Protein AF-A0AAD3CHJ8-F1 (afdb_monomer)

Structure (mmCIF, N/CA/C/O backbone):
data_AF-A0AAD3CHJ8-F1
#
_entry.id   AF-A0AAD3CHJ8-F1
#
loop_
_atom_site.group_PDB
_atom_site.id
_atom_site.type_symbol
_atom_site.label_atom_id
_atom_site.label_alt_id
_atom_site.label_comp_id
_atom_site.label_asym_id
_atom_site.label_entity_id
_atom_site.label_seq_id
_atom_site.pdbx_PDB_ins_code
_atom_site.Cartn_x
_atom_site.Cartn_y
_atom_site.Cartn_z
_atom_site.occupancy
_atom_site.B_iso_or_equiv
_atom_site.auth_seq_id
_atom_site.auth_comp_id
_atom_site.auth_asym_id
_atom_site.auth_atom_id
_atom_site.pdbx_PDB_model_num
ATOM 1 N N . MET A 1 1 ? 75.911 -22.380 -7.525 1.00 35.81 1 MET A N 1
ATOM 2 C CA . MET A 1 1 ? 75.363 -22.252 -8.894 1.00 35.81 1 MET A CA 1
ATOM 3 C C . MET A 1 1 ? 74.321 -21.142 -8.832 1.00 35.81 1 MET A C 1
ATOM 5 O O . MET A 1 1 ? 73.282 -21.378 -8.243 1.00 35.81 1 MET A O 1
ATOM 9 N N . ALA A 1 2 ? 74.717 -19.870 -8.984 1.00 34.44 2 ALA A N 1
ATOM 10 C CA . ALA A 1 2 ? 74.918 -19.127 -10.251 1.00 34.44 2 ALA A CA 1
ATOM 11 C C . ALA A 1 2 ? 73.540 -18.860 -10.914 1.00 34.44 2 ALA A C 1
ATOM 13 O O . ALA A 1 2 ? 72.816 -19.825 -11.108 1.00 34.44 2 ALA A O 1
ATOM 14 N N . ILE A 1 3 ? 73.055 -17.647 -11.234 1.00 36.88 3 ILE A N 1
ATOM 15 C CA . ILE A 1 3 ? 73.625 -16.399 -11.812 1.00 36.88 3 ILE A CA 1
ATOM 16 C C . ILE A 1 3 ? 72.592 -15.258 -11.530 1.00 36.88 3 ILE A C 1
ATOM 18 O O . ILE A 1 3 ? 71.416 -15.458 -11.799 1.00 36.88 3 ILE A O 1
ATOM 22 N N . THR A 1 4 ? 72.869 -14.243 -10.694 1.00 43.28 4 THR A N 1
ATOM 23 C CA . THR A 1 4 ? 73.201 -12.802 -10.942 1.00 43.28 4 THR A CA 1
ATOM 24 C C . THR A 1 4 ? 72.293 -11.897 -11.814 1.00 43.28 4 THR A C 1
ATOM 26 O O . THR A 1 4 ? 72.193 -12.118 -13.012 1.00 43.28 4 THR A O 1
ATOM 29 N N . LYS A 1 5 ? 71.883 -10.767 -11.186 1.00 43.00 5 LYS A N 1
ATOM 30 C CA . LYS A 1 5 ? 71.921 -9.332 -11.604 1.00 43.00 5 LYS A CA 1
ATOM 31 C C . LYS A 1 5 ? 71.106 -8.821 -12.814 1.00 43.00 5 LYS A C 1
ATOM 33 O O . LYS A 1 5 ? 71.356 -9.240 -13.934 1.00 43.00 5 LYS A O 1
A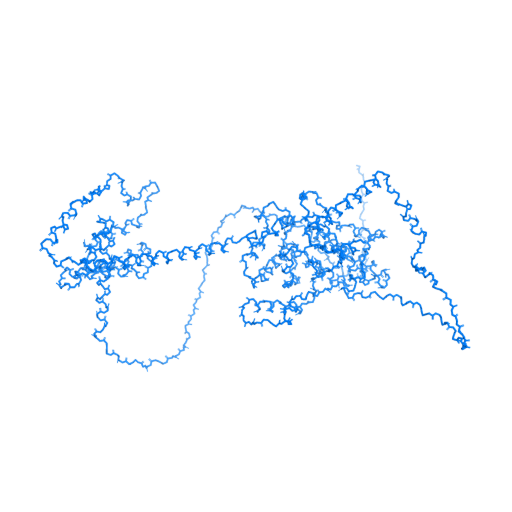TOM 38 N N . ASN A 1 6 ? 70.349 -7.725 -12.622 1.00 37.16 6 ASN A N 1
ATOM 39 C CA . ASN A 1 6 ? 70.852 -6.358 -12.884 1.00 37.16 6 ASN A CA 1
ATOM 40 C C . ASN A 1 6 ? 69.881 -5.238 -12.446 1.00 37.16 6 ASN A C 1
ATOM 42 O O . ASN A 1 6 ? 68.682 -5.311 -12.695 1.00 37.16 6 ASN A O 1
ATOM 46 N N . ASP A 1 7 ? 70.468 -4.192 -11.858 1.00 49.22 7 ASP A N 1
ATOM 47 C CA . ASP A 1 7 ? 69.931 -2.835 -11.708 1.00 49.22 7 ASP A CA 1
ATOM 48 C C . ASP A 1 7 ? 69.942 -2.088 -13.053 1.00 49.22 7 ASP A C 1
ATOM 50 O O . ASP A 1 7 ? 70.846 -2.296 -13.866 1.00 49.22 7 ASP A O 1
ATOM 54 N N . SER A 1 8 ? 69.027 -1.135 -13.254 1.00 38.91 8 SER A N 1
ATOM 55 C CA . SER A 1 8 ? 69.386 0.251 -13.621 1.00 38.91 8 SER A CA 1
ATOM 56 C C . SER A 1 8 ? 68.163 1.168 -13.732 1.00 38.91 8 SER A C 1
ATOM 58 O O . SER A 1 8 ? 67.195 0.916 -14.439 1.00 38.91 8 SER A O 1
ATOM 60 N N . THR A 1 9 ? 68.279 2.272 -13.007 1.00 39.62 9 THR A N 1
ATOM 61 C CA . THR A 1 9 ? 67.554 3.540 -13.093 1.00 39.62 9 THR A CA 1
ATOM 62 C C . THR A 1 9 ? 67.754 4.268 -14.426 1.00 39.62 9 THR A C 1
ATOM 64 O O . THR A 1 9 ? 68.894 4.413 -14.865 1.00 39.62 9 THR A O 1
ATOM 67 N N . SER A 1 10 ? 66.700 4.913 -14.931 1.00 38.94 10 SER A N 1
ATOM 68 C CA . SER A 1 10 ? 66.801 6.193 -15.648 1.00 38.94 10 SER A CA 1
ATOM 69 C C . SER A 1 10 ? 65.566 7.060 -15.378 1.00 38.94 10 SER A C 1
ATOM 71 O O . SER A 1 10 ? 64.432 6.609 -15.525 1.00 38.94 10 SER A O 1
ATOM 73 N N . LYS A 1 11 ? 65.833 8.290 -14.928 1.00 42.28 11 LYS A N 1
ATOM 74 C CA . LYS A 1 11 ? 64.913 9.429 -14.805 1.00 42.28 11 LYS A CA 1
ATOM 75 C C . LYS A 1 11 ? 64.669 10.079 -16.174 1.00 42.28 11 LYS A C 1
ATOM 77 O O . LYS A 1 11 ? 65.513 9.922 -17.047 1.00 42.28 11 LYS A O 1
ATOM 82 N N . GLU A 1 12 ? 63.598 10.880 -16.215 1.00 39.38 12 GLU A N 1
ATOM 83 C CA . GLU A 1 12 ? 63.137 11.907 -17.182 1.00 39.38 12 GLU A CA 1
ATOM 84 C C . GLU A 1 12 ? 61.711 11.522 -17.614 1.00 39.38 12 GLU A C 1
ATOM 86 O O . GLU A 1 12 ? 61.508 10.461 -18.183 1.00 39.38 12 GLU A O 1
ATOM 91 N N . GLY A 1 13 ? 60.633 12.215 -17.249 1.00 38.44 13 GLY A N 1
ATOM 92 C CA . GLY A 1 13 ? 60.450 13.644 -17.028 1.00 38.44 13 GLY A CA 1
ATOM 93 C C . GLY A 1 13 ? 59.521 14.144 -18.130 1.00 38.44 13 GLY A C 1
ATOM 94 O O . GLY A 1 13 ? 59.996 14.311 -19.244 1.00 38.44 13 GLY A O 1
ATOM 95 N N . LEU A 1 14 ? 58.229 14.313 -17.835 1.00 38.59 14 LEU A N 1
ATOM 96 C CA . LEU A 1 14 ? 57.343 15.326 -18.421 1.00 38.59 14 LEU A CA 1
ATOM 97 C C . LEU A 1 14 ? 55.925 15.168 -17.871 1.00 38.59 14 LEU A C 1
ATOM 99 O O . LEU A 1 14 ? 55.394 14.065 -17.751 1.00 38.59 14 LEU A O 1
ATOM 103 N N . ASP A 1 15 ? 55.400 16.321 -17.497 1.00 52.66 15 ASP A N 1
ATOM 104 C CA . ASP A 1 15 ? 54.113 16.585 -16.890 1.00 52.66 15 ASP A CA 1
ATOM 105 C C . ASP A 1 15 ? 52.979 16.321 -17.888 1.00 52.66 15 ASP A C 1
ATOM 107 O O . ASP A 1 15 ? 53.127 16.626 -19.066 1.00 52.66 15 ASP A O 1
ATOM 111 N N . ASP A 1 16 ? 51.866 15.758 -17.414 1.00 42.28 16 ASP A N 1
ATOM 112 C CA . ASP A 1 16 ? 50.525 16.219 -17.786 1.00 42.28 16 ASP A CA 1
ATOM 113 C C . ASP A 1 16 ? 49.495 15.635 -16.807 1.00 42.28 16 ASP A C 1
ATOM 115 O O . ASP A 1 16 ? 49.280 14.429 -16.668 1.00 42.28 16 ASP A O 1
ATOM 119 N N . GLU A 1 17 ? 48.916 16.571 -16.073 1.00 43.94 17 GLU A N 1
ATOM 120 C CA . GLU A 1 17 ? 47.920 16.464 -15.025 1.00 43.94 17 GLU A CA 1
ATOM 121 C C . GLU A 1 17 ? 46.565 16.072 -15.637 1.00 43.94 17 GLU A C 1
ATOM 123 O O . GLU A 1 17 ? 45.913 16.875 -16.302 1.00 43.94 17 GLU A O 1
ATOM 128 N N . TYR A 1 18 ? 46.128 14.828 -15.418 1.00 42.28 18 TYR A N 1
ATOM 129 C CA . TYR A 1 18 ? 44.729 14.437 -15.592 1.00 42.28 18 TYR A CA 1
ATOM 130 C C . TYR A 1 18 ? 44.170 13.937 -14.264 1.00 42.28 18 TYR A C 1
ATOM 132 O O . TYR A 1 18 ? 44.555 12.895 -13.738 1.00 42.28 18 TYR A O 1
ATOM 140 N N . ASP A 1 19 ? 43.247 14.740 -13.754 1.00 37.38 19 ASP A N 1
ATOM 141 C CA . ASP A 1 19 ? 42.469 14.580 -12.536 1.00 37.38 19 ASP A CA 1
ATOM 142 C C . ASP A 1 19 ? 41.584 13.318 -12.633 1.00 37.38 19 ASP A C 1
ATOM 144 O O . ASP A 1 19 ? 40.483 13.323 -13.193 1.00 37.38 19 ASP A O 1
ATOM 148 N N . THR A 1 20 ? 42.092 12.181 -12.153 1.00 34.88 20 THR A N 1
ATOM 149 C CA . THR A 1 20 ? 41.303 10.958 -11.953 1.00 34.88 20 THR A CA 1
ATOM 150 C C . THR A 1 20 ? 40.496 11.083 -10.668 1.00 34.88 20 THR A C 1
ATOM 152 O O . THR A 1 20 ? 41.028 10.927 -9.572 1.00 34.88 20 THR A O 1
ATOM 155 N N . CYS A 1 21 ? 39.191 11.325 -10.797 1.00 35.38 21 CYS A N 1
ATOM 156 C CA . CYS A 1 21 ? 38.255 11.185 -9.688 1.00 35.38 21 CYS A CA 1
ATOM 157 C C . CYS A 1 21 ? 38.178 9.713 -9.248 1.00 35.38 21 CYS A C 1
ATOM 159 O O . CYS A 1 21 ? 37.639 8.866 -9.966 1.00 35.38 21 CYS A O 1
ATOM 161 N N . ASP A 1 22 ? 38.684 9.431 -8.049 1.00 29.56 22 ASP A N 1
ATOM 162 C CA . ASP A 1 22 ? 38.492 8.171 -7.336 1.00 29.56 22 ASP A CA 1
ATOM 163 C C . ASP A 1 22 ? 36.995 7.896 -7.121 1.00 29.56 22 ASP A C 1
ATOM 165 O O . ASP A 1 22 ? 36.333 8.500 -6.273 1.00 29.56 22 ASP A O 1
ATOM 169 N N . TYR A 1 23 ? 36.444 6.938 -7.868 1.00 36.72 23 TYR A N 1
ATOM 170 C CA . TYR A 1 23 ? 35.180 6.305 -7.503 1.00 36.72 23 TYR A CA 1
ATOM 171 C C . TYR A 1 23 ? 35.451 5.288 -6.394 1.00 36.72 23 TYR A C 1
ATOM 173 O O . TYR A 1 23 ? 35.919 4.173 -6.632 1.00 36.72 23 TYR A O 1
ATOM 181 N N . VAL A 1 24 ? 35.136 5.685 -5.160 1.00 34.97 24 VAL A N 1
ATOM 182 C CA . VAL A 1 24 ? 35.138 4.802 -3.993 1.00 34.97 24 VAL A CA 1
ATOM 183 C C . VAL A 1 24 ? 34.139 3.666 -4.224 1.00 34.97 24 VAL A C 1
ATOM 185 O O . VAL A 1 24 ? 32.925 3.860 -4.295 1.00 34.97 24 VAL A O 1
ATOM 188 N N . ASN A 1 25 ? 34.676 2.456 -4.332 1.00 36.06 25 ASN A N 1
ATOM 189 C CA . ASN A 1 25 ? 33.943 1.207 -4.453 1.00 36.06 25 ASN A CA 1
ATOM 190 C C . ASN A 1 25 ? 33.340 0.826 -3.085 1.00 36.06 25 ASN A C 1
ATOM 192 O O . ASN A 1 25 ? 33.965 0.125 -2.291 1.00 36.06 25 ASN A O 1
ATOM 196 N N . ILE A 1 26 ? 32.134 1.315 -2.778 1.00 36.22 26 ILE A N 1
ATOM 197 C CA . ILE A 1 26 ? 31.381 0.927 -1.571 1.00 36.22 26 ILE A CA 1
ATOM 198 C C . ILE A 1 26 ? 30.594 -0.351 -1.880 1.00 36.22 26 ILE A C 1
ATOM 200 O O . ILE A 1 26 ? 29.385 -0.334 -2.101 1.00 36.22 26 ILE A O 1
ATOM 204 N N . ALA A 1 27 ? 31.295 -1.480 -1.920 1.00 37.06 27 ALA A N 1
ATOM 205 C CA . ALA A 1 27 ? 30.682 -2.794 -2.078 1.00 37.06 27 ALA A CA 1
ATOM 206 C C . ALA A 1 27 ? 31.316 -3.826 -1.138 1.00 37.06 27 ALA A C 1
ATOM 208 O O . ALA A 1 27 ? 31.774 -4.865 -1.591 1.00 37.06 27 ALA A O 1
ATOM 209 N N . SER A 1 28 ? 31.329 -3.552 0.172 1.00 43.72 28 SER A N 1
ATOM 210 C CA . SER A 1 28 ? 31.447 -4.585 1.219 1.00 43.72 28 SER A CA 1
ATOM 211 C C . SER A 1 28 ? 31.418 -3.971 2.623 1.00 43.72 28 SER A C 1
ATOM 213 O O . SER A 1 28 ? 32.455 -3.523 3.099 1.00 43.72 28 SER A O 1
ATOM 215 N N . ALA A 1 29 ? 30.255 -3.961 3.285 1.00 33.31 29 ALA A N 1
ATOM 216 C CA . ALA A 1 29 ? 30.108 -4.089 4.747 1.00 33.31 29 ALA A CA 1
ATOM 217 C C . ALA A 1 29 ? 28.638 -3.873 5.152 1.00 33.31 29 ALA A C 1
ATOM 219 O O . ALA A 1 29 ? 28.213 -2.752 5.412 1.00 33.31 29 ALA A O 1
ATOM 220 N N . ILE A 1 30 ? 27.857 -4.951 5.233 1.00 37.19 30 ILE A N 1
ATOM 221 C CA . ILE A 1 30 ? 26.618 -4.962 6.024 1.00 37.19 30 ILE A CA 1
ATOM 222 C C . ILE A 1 30 ? 26.892 -5.879 7.220 1.00 37.19 30 ILE A C 1
ATOM 224 O O . ILE A 1 30 ? 27.026 -7.087 7.014 1.00 37.19 30 ILE A O 1
ATOM 228 N N . PRO A 1 31 ? 27.023 -5.361 8.454 1.00 37.31 31 PRO A N 1
ATOM 229 C CA . PRO A 1 31 ? 27.077 -6.208 9.632 1.00 37.31 31 PRO A CA 1
ATOM 230 C C . PRO A 1 31 ? 25.659 -6.658 10.010 1.00 37.31 31 PRO A C 1
ATOM 232 O O . PRO A 1 31 ? 24.729 -5.857 10.097 1.00 37.31 31 PRO A O 1
ATOM 235 N N . VAL A 1 32 ? 25.502 -7.962 10.230 1.00 41.03 32 VAL A N 1
ATOM 236 C CA . VAL A 1 32 ? 24.283 -8.580 10.771 1.00 41.03 32 VAL A CA 1
ATOM 237 C C . VAL A 1 32 ? 24.183 -8.244 12.270 1.00 41.03 32 VAL A C 1
ATOM 239 O O . VAL A 1 32 ? 25.174 -8.443 12.976 1.00 41.03 32 VAL A O 1
ATOM 242 N N . PRO A 1 33 ? 23.038 -7.769 12.803 1.00 39.28 33 PRO A N 1
ATOM 243 C CA . PRO A 1 33 ? 22.902 -7.518 14.236 1.00 39.28 33 PRO A CA 1
ATOM 244 C C . PRO A 1 33 ? 22.807 -8.831 15.024 1.00 39.28 33 PRO A C 1
ATOM 246 O O . PRO A 1 33 ? 21.965 -9.683 14.741 1.00 39.28 33 PRO A O 1
ATOM 249 N N . ASN A 1 34 ? 23.664 -8.969 16.034 1.00 42.19 34 ASN A N 1
ATOM 250 C CA . ASN A 1 34 ? 23.642 -10.044 17.024 1.00 42.19 34 ASN A CA 1
ATOM 251 C C . ASN A 1 34 ? 22.559 -9.743 18.089 1.00 42.19 34 ASN A C 1
ATOM 253 O O . ASN A 1 34 ? 22.615 -8.668 18.687 1.00 42.19 34 ASN A O 1
ATOM 257 N N . PRO A 1 35 ? 21.580 -10.631 18.350 1.00 37.84 35 PRO A N 1
ATOM 258 C CA . PRO A 1 35 ? 20.425 -10.312 19.196 1.00 37.84 35 PRO A CA 1
ATOM 259 C C . PRO A 1 35 ? 20.654 -10.414 20.717 1.00 37.84 35 PRO A C 1
ATOM 261 O O . PRO A 1 35 ? 19.689 -10.306 21.465 1.00 37.84 35 PRO A O 1
ATOM 264 N N . ASN A 1 36 ? 21.885 -10.583 21.208 1.00 38.72 36 ASN A N 1
ATOM 265 C CA . ASN A 1 36 ? 22.142 -10.785 22.639 1.00 38.72 36 ASN A CA 1
ATOM 266 C C . ASN A 1 36 ? 23.175 -9.803 23.207 1.00 38.72 36 ASN A C 1
ATOM 268 O O . ASN A 1 36 ? 24.342 -10.157 23.332 1.00 38.72 36 ASN A O 1
ATOM 272 N N . THR A 1 37 ? 22.734 -8.617 23.631 1.00 36.31 37 THR A N 1
ATOM 273 C CA . THR A 1 37 ? 23.415 -7.841 24.686 1.00 36.31 37 THR A CA 1
ATOM 274 C C . THR A 1 37 ? 22.416 -6.934 25.395 1.00 36.31 37 THR A C 1
ATOM 276 O O . THR A 1 37 ? 21.982 -5.915 24.859 1.00 36.31 37 THR A O 1
ATOM 279 N N . SER A 1 38 ? 22.055 -7.338 26.606 1.00 40.53 38 SER A N 1
ATOM 280 C CA . SER A 1 38 ? 21.361 -6.554 27.620 1.00 40.53 38 SER A CA 1
ATOM 281 C C . SER A 1 38 ? 22.367 -5.930 28.596 1.00 40.53 38 SER A C 1
ATOM 283 O O . SER A 1 38 ? 23.408 -6.522 28.862 1.00 40.53 38 SER A O 1
ATOM 285 N N . GLU A 1 39 ? 21.961 -4.786 29.160 1.00 37.69 39 GLU A N 1
ATOM 286 C CA . GLU A 1 39 ? 22.540 -4.039 30.293 1.00 37.69 39 GLU A CA 1
ATOM 287 C C . GLU A 1 39 ? 23.743 -3.118 30.010 1.00 37.69 39 GLU A C 1
ATOM 289 O O . GLU A 1 39 ? 24.798 -3.546 29.561 1.00 37.69 39 GLU A O 1
ATOM 294 N N . VAL A 1 40 ? 23.600 -1.826 30.347 1.00 33.81 40 VAL A N 1
ATOM 295 C CA . VAL A 1 40 ? 24.213 -1.221 31.548 1.00 33.81 40 VAL A CA 1
ATOM 296 C C . VAL A 1 40 ? 23.746 0.236 31.726 1.00 33.81 40 VAL A C 1
ATOM 298 O O . VAL A 1 40 ? 23.513 0.982 30.779 1.00 33.81 40 VAL A O 1
ATOM 301 N N . SER A 1 41 ? 23.584 0.570 33.005 1.00 39.03 41 SER A N 1
ATOM 302 C CA . SER A 1 41 ? 23.194 1.825 33.650 1.00 39.03 41 SER A CA 1
ATOM 303 C C . SER A 1 41 ? 24.133 3.015 33.380 1.00 39.03 41 SER A C 1
ATOM 305 O O . SER A 1 41 ? 25.332 2.830 33.190 1.00 39.03 41 SER A O 1
ATOM 307 N N . GLY A 1 42 ? 23.613 4.245 33.472 1.00 32.34 42 GLY A N 1
ATOM 308 C CA . GLY A 1 42 ? 24.421 5.469 33.434 1.00 32.34 42 GLY A CA 1
ATOM 309 C C . GLY A 1 42 ? 23.629 6.731 33.787 1.00 32.34 42 GLY A C 1
ATOM 310 O O . GLY A 1 42 ? 22.862 7.239 32.978 1.00 32.34 42 GLY A O 1
ATOM 311 N N . THR A 1 43 ? 23.823 7.215 35.011 1.00 38.84 43 THR A N 1
ATOM 312 C CA . THR A 1 43 ? 23.308 8.462 35.597 1.00 38.84 43 THR A CA 1
ATOM 313 C C . THR A 1 43 ? 24.176 9.680 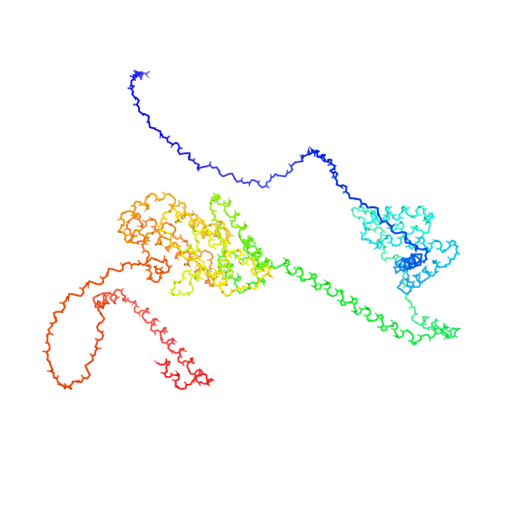35.267 1.00 38.84 43 THR A C 1
ATOM 315 O O . THR A 1 43 ? 25.353 9.672 35.620 1.00 38.84 43 THR A O 1
ATOM 318 N N . THR A 1 44 ? 23.562 10.750 34.755 1.00 34.88 44 THR A N 1
ATOM 319 C CA . THR A 1 44 ? 23.990 12.170 34.842 1.00 34.88 44 THR A CA 1
ATOM 320 C C . THR A 1 44 ? 22.771 12.988 34.374 1.00 34.88 44 THR A C 1
ATOM 322 O O . THR A 1 44 ? 22.206 12.661 33.341 1.00 34.88 44 THR A O 1
ATOM 325 N N . GLY A 1 45 ? 22.172 13.950 35.077 1.00 34.47 45 GLY A N 1
ATOM 326 C CA . GLY A 1 45 ? 22.702 14.937 36.003 1.00 34.47 45 GLY A CA 1
ATOM 327 C C . GLY A 1 45 ? 22.884 16.242 35.233 1.00 34.47 45 GLY A C 1
ATOM 328 O O . GLY A 1 45 ? 23.982 16.441 34.750 1.00 34.47 45 GLY A O 1
ATOM 329 N N . ASP A 1 46 ? 21.840 17.076 35.107 1.00 33.59 46 ASP A N 1
ATOM 330 C CA . ASP A 1 46 ? 21.984 18.489 34.729 1.00 33.59 46 ASP A CA 1
ATOM 331 C C . ASP A 1 46 ? 20.816 19.363 35.214 1.00 33.59 46 ASP A C 1
ATOM 333 O O . ASP A 1 46 ? 19.634 19.043 35.073 1.00 33.59 46 ASP A O 1
ATOM 337 N N . ASN A 1 47 ? 21.219 20.478 35.822 1.00 34.28 47 ASN A N 1
ATOM 338 C CA . ASN A 1 47 ? 20.423 21.564 36.375 1.00 34.28 47 ASN A CA 1
ATOM 339 C C . ASN A 1 47 ? 19.868 22.470 35.269 1.00 34.28 47 ASN A C 1
ATOM 341 O O . ASN A 1 47 ? 20.634 22.918 34.421 1.00 34.28 47 ASN A O 1
ATOM 345 N N . TYR A 1 48 ? 18.611 22.903 35.392 1.00 34.19 48 TYR A N 1
ATOM 346 C CA . TYR A 1 48 ? 18.175 24.181 34.824 1.00 34.19 48 TYR A CA 1
ATOM 347 C C . TYR A 1 48 ? 17.360 24.979 35.843 1.00 34.19 48 TYR A C 1
ATOM 349 O O . TYR A 1 48 ? 16.283 24.581 36.279 1.00 34.19 48 TYR A O 1
ATOM 357 N N . SER A 1 49 ? 17.942 26.116 36.217 1.00 32.56 49 SER A N 1
ATOM 358 C CA . SER A 1 49 ? 17.347 27.226 36.954 1.00 32.56 49 SER A CA 1
ATOM 359 C C . SER A 1 49 ? 16.660 28.161 35.958 1.00 32.56 49 SER A C 1
ATOM 361 O O . SER A 1 49 ? 17.269 28.521 34.950 1.00 32.56 49 SER A O 1
ATOM 363 N N . PHE A 1 50 ? 15.427 28.575 36.248 1.00 33.09 50 PHE A N 1
ATOM 364 C CA . PHE A 1 50 ? 14.779 29.710 35.592 1.00 33.09 50 PHE A CA 1
ATOM 365 C C . PHE A 1 50 ? 14.097 30.588 36.644 1.00 33.09 50 PHE A C 1
ATOM 367 O O . PHE A 1 50 ? 13.272 30.132 37.435 1.00 33.09 50 PHE A O 1
ATOM 374 N N . THR A 1 51 ? 14.484 31.860 36.647 1.00 34.56 51 THR A N 1
ATOM 375 C CA . THR A 1 51 ? 13.889 32.969 37.399 1.00 34.56 51 THR A CA 1
ATOM 376 C C . THR A 1 51 ? 12.500 33.327 36.858 1.00 34.56 51 THR A C 1
ATOM 378 O O . THR A 1 51 ? 12.311 33.263 35.641 1.00 34.56 51 THR A O 1
ATOM 381 N N . PRO A 1 52 ? 11.547 33.776 37.695 1.00 36.19 52 PRO A N 1
ATOM 382 C CA . PRO A 1 52 ? 10.249 34.233 37.219 1.00 36.19 52 PRO A CA 1
ATOM 383 C C . PRO A 1 52 ? 10.297 35.713 36.817 1.00 36.19 52 PRO A C 1
ATOM 385 O O . PRO A 1 52 ? 10.784 36.561 37.563 1.00 36.19 52 PRO A O 1
ATOM 388 N N . SER A 1 53 ? 9.780 36.010 35.625 1.00 31.91 53 SER A N 1
ATOM 389 C CA . SER A 1 53 ? 9.533 37.361 35.125 1.00 31.91 53 SER A CA 1
ATOM 390 C C . SER A 1 53 ? 8.251 37.940 35.720 1.00 31.91 53 SER A C 1
ATOM 392 O O . SER A 1 53 ? 7.207 37.287 35.718 1.00 31.91 53 SER A O 1
ATOM 394 N N . GLU A 1 54 ? 8.347 39.185 36.175 1.00 35.09 54 GLU A N 1
ATOM 395 C CA . GLU A 1 54 ? 7.245 40.049 36.583 1.00 35.09 54 GLU A CA 1
ATOM 396 C C . GLU A 1 54 ? 6.201 40.215 35.471 1.00 35.09 54 GLU A C 1
ATOM 398 O O . GLU A 1 54 ? 6.516 40.645 34.363 1.00 35.09 54 GLU A O 1
ATOM 403 N N . THR A 1 55 ? 4.934 39.994 35.810 1.00 35.44 55 THR A N 1
ATOM 404 C CA . THR A 1 55 ? 3.813 40.719 35.206 1.00 35.44 55 THR A CA 1
ATOM 405 C C . THR A 1 55 ? 2.831 41.046 36.316 1.00 35.44 55 THR A C 1
ATOM 407 O O . THR A 1 55 ? 2.160 40.161 36.847 1.00 35.44 55 THR A O 1
ATOM 410 N N . GLY A 1 56 ? 2.799 42.322 36.697 1.00 36.47 56 GLY A N 1
ATOM 411 C CA . GLY A 1 56 ? 1.826 42.859 37.630 1.00 36.47 56 GLY A CA 1
ATOM 412 C C . GLY A 1 56 ? 0.422 42.810 37.039 1.00 36.47 56 GLY A C 1
ATOM 413 O O . GLY A 1 56 ? 0.201 43.239 35.907 1.00 36.47 56 GLY A O 1
ATOM 414 N N . VAL A 1 57 ? -0.521 42.311 37.832 1.00 34.84 57 VAL A N 1
ATOM 415 C CA . VAL A 1 57 ? -1.946 42.580 37.663 1.00 34.84 57 VAL A CA 1
ATOM 416 C C . VAL A 1 57 ? -2.509 42.880 39.045 1.00 34.84 57 VAL A C 1
ATOM 418 O O . VAL A 1 57 ? -2.440 42.066 39.964 1.00 34.84 57 VAL A O 1
ATOM 421 N N . ASP A 1 58 ? -2.995 44.107 39.159 1.00 35.47 58 ASP A N 1
ATOM 422 C CA . ASP A 1 58 ? -3.647 44.722 40.303 1.00 35.47 58 ASP A CA 1
ATOM 423 C C . ASP A 1 58 ? -5.000 44.036 40.569 1.00 35.47 58 ASP A C 1
ATOM 425 O O . ASP A 1 58 ? -5.844 43.956 39.676 1.00 35.47 58 ASP A O 1
ATOM 429 N N . TYR A 1 59 ? -5.201 43.523 41.785 1.00 31.19 59 TYR A N 1
ATOM 430 C CA . TYR A 1 59 ? -6.477 42.973 42.258 1.00 31.19 59 TYR A CA 1
ATOM 431 C C . TYR A 1 59 ? -6.794 43.523 43.652 1.00 31.19 59 TYR A C 1
ATOM 433 O O . TYR A 1 59 ? -6.748 42.820 44.658 1.00 31.19 59 TYR A O 1
ATOM 441 N N . ASN A 1 60 ? -7.158 44.802 43.705 1.00 33.78 60 ASN A N 1
ATOM 442 C CA . ASN A 1 60 ? -7.932 45.365 44.806 1.00 33.78 60 ASN A CA 1
ATOM 443 C C . ASN A 1 60 ? -9.405 45.456 44.398 1.00 33.78 60 ASN A C 1
ATOM 445 O O . ASN A 1 60 ? -9.830 46.467 43.849 1.00 33.78 60 ASN A O 1
ATOM 449 N N . GLN A 1 61 ? -10.182 44.407 44.683 1.00 35.19 61 GLN A N 1
ATOM 450 C CA . GLN A 1 61 ? -11.621 44.500 44.972 1.00 35.19 61 GLN A CA 1
ATOM 451 C C . GLN A 1 61 ? -12.151 43.135 45.436 1.00 35.19 61 GLN A C 1
ATOM 453 O O . GLN A 1 61 ? -12.534 42.290 44.634 1.00 35.19 61 GLN A O 1
ATOM 458 N N . TYR A 1 62 ? -12.195 42.931 46.753 1.00 32.34 62 TYR A N 1
ATOM 459 C CA . TYR A 1 62 ? -13.082 41.944 47.368 1.00 32.34 62 TYR A CA 1
ATOM 460 C C . TYR A 1 62 ? -14.285 42.690 47.955 1.00 32.34 62 TYR A C 1
ATOM 462 O O . TYR A 1 62 ? -14.087 43.574 48.792 1.00 32.34 62 TYR A O 1
ATOM 470 N N . PRO A 1 63 ? -15.528 42.361 47.570 1.00 36.84 63 PRO A N 1
ATOM 471 C CA . P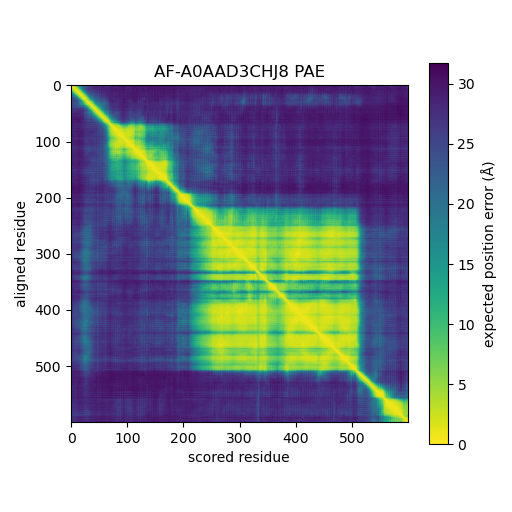RO A 1 63 ? -16.687 42.725 48.364 1.00 36.84 63 PRO A CA 1
ATOM 472 C C . PRO A 1 63 ? -16.699 41.841 49.616 1.00 36.84 63 PRO A C 1
ATOM 474 O O . PRO A 1 63 ? -16.629 40.616 49.514 1.00 36.84 63 PRO A O 1
ATOM 477 N N . GLN A 1 64 ? -16.800 42.453 50.797 1.00 39.72 64 GLN A N 1
ATOM 478 C CA . GLN A 1 64 ? -17.197 41.745 52.014 1.00 39.72 64 GLN A CA 1
ATOM 479 C C . GLN A 1 64 ? -18.585 41.138 51.783 1.00 39.72 64 GLN A C 1
ATOM 481 O O . GLN A 1 64 ? -19.576 41.864 51.720 1.00 39.72 64 GLN A O 1
ATOM 486 N N . HIS A 1 65 ? -18.642 39.815 51.635 1.00 32.03 65 HIS A N 1
ATOM 487 C CA . HIS A 1 65 ? -19.890 39.069 51.634 1.00 32.03 65 HIS A CA 1
ATOM 488 C C . HIS A 1 65 ? -20.127 38.543 53.051 1.00 32.03 65 HIS A C 1
ATOM 490 O O . HIS A 1 65 ? -19.362 37.737 53.575 1.00 32.03 65 HIS A O 1
ATOM 496 N N . ASP A 1 66 ? -21.170 39.065 53.683 1.00 43.50 66 ASP A N 1
ATOM 497 C CA . ASP A 1 66 ? -21.675 38.632 54.979 1.00 43.50 66 ASP A CA 1
ATOM 498 C C . ASP A 1 66 ? -22.409 37.292 54.784 1.00 43.50 66 ASP A C 1
ATOM 500 O O . ASP A 1 66 ? -23.536 37.247 54.292 1.00 43.50 66 ASP A O 1
ATOM 504 N N . SER A 1 67 ? -21.734 36.174 55.066 1.00 46.00 67 SER A N 1
ATOM 505 C CA . SER A 1 67 ? -22.297 34.819 54.974 1.00 46.00 67 SER A CA 1
ATOM 506 C C . SER A 1 67 ? -21.937 34.008 56.217 1.00 46.00 67 SER A C 1
ATOM 508 O O . SER A 1 67 ? -21.008 33.209 56.220 1.00 46.00 67 SER A O 1
ATOM 510 N N . THR A 1 68 ? -22.675 34.212 57.309 1.00 50.25 68 THR A N 1
ATOM 511 C CA . THR A 1 68 ? -22.437 33.484 58.572 1.00 50.25 68 THR A CA 1
ATOM 512 C C . THR A 1 68 ? -23.576 32.561 59.008 1.00 50.25 68 THR A C 1
ATOM 514 O O . THR A 1 68 ? -23.583 32.110 60.151 1.00 50.25 68 THR A O 1
ATOM 517 N N . LYS A 1 69 ? -24.525 32.193 58.131 1.00 46.03 69 LYS A N 1
ATOM 518 C CA . LYS A 1 69 ? -25.573 31.213 58.505 1.00 46.03 69 LYS A CA 1
ATOM 519 C C . LYS A 1 69 ? -25.904 30.109 57.500 1.00 46.03 69 LYS A C 1
ATOM 521 O O . LYS A 1 69 ? -26.402 29.078 57.937 1.00 46.03 69 LYS A O 1
ATOM 526 N N . GLU A 1 70 ? -25.615 30.255 56.208 1.00 48.12 70 GLU A N 1
ATOM 527 C CA . GLU A 1 70 ? -25.940 29.195 55.234 1.00 48.12 70 GLU A CA 1
ATOM 528 C C . GLU A 1 70 ? -24.852 28.113 55.130 1.00 48.12 70 GLU A C 1
ATOM 530 O O . GLU A 1 70 ? -25.182 26.927 55.071 1.00 48.12 70 GLU A O 1
ATOM 535 N N . ASP A 1 71 ? -23.567 28.470 55.234 1.00 50.59 71 ASP A N 1
ATOM 536 C CA . ASP A 1 71 ? -22.469 27.500 55.087 1.00 50.59 71 ASP A CA 1
ATOM 537 C C . ASP A 1 71 ? -22.359 26.500 56.251 1.00 50.59 71 ASP A C 1
ATOM 539 O O . ASP A 1 71 ? -21.966 25.350 56.044 1.00 50.59 71 ASP A O 1
ATOM 543 N N . SER A 1 72 ? -22.784 26.876 57.463 1.00 54.47 72 SER A N 1
ATOM 544 C CA . SER A 1 72 ? -22.757 25.967 58.619 1.00 54.47 72 SER A CA 1
ATOM 545 C C . SER A 1 72 ? -23.747 24.808 58.472 1.00 54.47 72 SER A C 1
ATOM 547 O O . SER A 1 72 ? -23.427 23.675 58.828 1.00 54.47 72 SER A O 1
ATOM 549 N N . THR A 1 73 ? -24.922 25.054 57.884 1.00 57.06 73 THR A N 1
ATOM 550 C CA . THR A 1 73 ? -25.936 24.008 57.665 1.00 57.06 73 THR A CA 1
ATOM 551 C C . THR A 1 73 ? -25.515 23.015 56.584 1.00 57.06 73 THR A C 1
ATOM 553 O O . THR A 1 73 ? -25.778 21.817 56.694 1.00 57.06 73 THR A O 1
ATOM 556 N N . LYS A 1 74 ? -24.794 23.487 55.560 1.00 62.00 74 LYS A N 1
ATOM 557 C CA . LYS A 1 74 ? -24.285 22.643 54.475 1.00 62.00 74 LYS A CA 1
ATOM 558 C C . LYS A 1 74 ? -23.172 21.711 54.960 1.00 62.00 74 LYS A C 1
ATOM 560 O O . LYS A 1 74 ? -23.178 20.538 54.596 1.00 62.00 74 LYS A O 1
ATOM 565 N N . TYR A 1 75 ? -22.295 22.213 55.830 1.00 65.38 75 TYR A N 1
ATOM 566 C CA . TYR A 1 75 ? -21.227 21.435 56.463 1.00 65.38 75 TYR A CA 1
ATOM 567 C C . TYR A 1 75 ? -21.766 20.405 57.477 1.00 65.38 75 TYR A C 1
ATOM 569 O O . TYR A 1 75 ? -21.333 19.256 57.516 1.00 65.38 75 TYR A O 1
ATOM 577 N N . GLN A 1 76 ? -22.788 20.764 58.261 1.00 62.72 76 GLN A N 1
ATOM 578 C CA . GLN A 1 76 ? -23.432 19.815 59.181 1.00 62.72 76 GLN A CA 1
ATOM 579 C C . GLN A 1 76 ? -24.136 18.666 58.444 1.00 62.72 76 GLN A C 1
ATOM 581 O O . GLN A 1 76 ? -24.070 17.515 58.883 1.00 62.72 76 GLN A O 1
ATOM 586 N N . ASN A 1 77 ? -24.755 18.957 57.298 1.00 71.25 77 ASN A N 1
ATOM 587 C CA . ASN A 1 77 ? -25.422 17.943 56.485 1.00 71.25 77 ASN A CA 1
ATOM 588 C C . ASN A 1 77 ? -24.428 16.997 55.788 1.00 71.25 77 ASN A C 1
ATOM 590 O O . ASN A 1 77 ? -24.714 15.805 55.675 1.00 71.25 77 ASN A O 1
ATOM 594 N N . SER A 1 78 ? -23.251 17.470 55.357 1.00 68.69 78 SER A N 1
ATOM 595 C CA . SER A 1 78 ? -22.224 16.588 54.778 1.00 68.69 78 SER A CA 1
ATOM 596 C C . SER A 1 78 ? -21.652 15.612 55.804 1.00 68.69 78 SER A C 1
ATOM 598 O O . SER A 1 78 ? -21.462 14.439 55.483 1.00 68.69 78 SER A O 1
ATOM 600 N N . ASN A 1 79 ? -21.464 16.051 57.050 1.00 64.75 79 ASN A N 1
ATOM 601 C CA . ASN A 1 79 ? -20.900 15.213 58.112 1.00 64.75 79 ASN A CA 1
ATOM 602 C C . ASN A 1 79 ? -21.899 14.148 58.589 1.00 64.75 79 ASN A C 1
ATOM 604 O O . ASN A 1 79 ? -21.513 13.006 58.842 1.00 64.75 79 ASN A O 1
ATOM 608 N N . GLN A 1 80 ? -23.194 14.485 58.617 1.00 71.12 80 GLN A N 1
ATOM 609 C CA . GLN A 1 80 ? -24.290 13.534 58.846 1.00 71.12 80 GLN A CA 1
ATOM 610 C C . GLN A 1 80 ? -24.308 12.412 57.802 1.00 71.12 80 GLN A C 1
ATOM 612 O O . GLN A 1 80 ? -24.420 11.233 58.144 1.00 71.12 80 GLN A O 1
ATOM 617 N N . ILE A 1 81 ? -24.173 12.779 56.525 1.00 71.56 81 ILE A N 1
ATOM 618 C CA . ILE A 1 81 ? -24.170 11.823 55.414 1.00 71.56 81 ILE A CA 1
ATOM 619 C C . ILE A 1 81 ? -22.900 10.963 55.455 1.00 71.56 81 ILE A C 1
ATOM 621 O O . ILE A 1 81 ? -22.990 9.743 55.322 1.00 71.56 81 ILE A O 1
ATOM 625 N N . GLY A 1 82 ? -21.733 11.567 55.703 1.00 65.75 82 GLY A N 1
ATOM 626 C CA . GLY A 1 82 ? -20.455 10.858 55.813 1.00 65.75 82 GLY A CA 1
ATOM 627 C C . GLY A 1 82 ? -20.452 9.806 56.925 1.00 65.75 82 GLY A C 1
ATOM 628 O O . GLY A 1 82 ? -20.115 8.645 56.677 1.00 65.75 82 GLY A O 1
ATOM 629 N N . ALA A 1 83 ? -20.913 10.175 58.125 1.00 68.38 83 ALA A N 1
ATOM 630 C CA . ALA A 1 83 ? -20.995 9.264 59.266 1.00 68.38 83 ALA A CA 1
ATOM 631 C C . ALA A 1 83 ? -21.938 8.080 58.990 1.00 68.38 83 ALA A C 1
ATOM 633 O O . ALA A 1 83 ? -21.619 6.931 59.311 1.00 68.38 83 ALA A O 1
ATOM 634 N N . GLY A 1 84 ? -23.076 8.340 58.336 1.00 66.56 84 GLY A N 1
ATOM 635 C CA . GLY A 1 84 ? -24.028 7.294 57.976 1.00 66.56 84 GLY A CA 1
ATOM 636 C C . GLY A 1 84 ? -23.505 6.324 56.917 1.00 66.56 84 GLY A C 1
ATOM 637 O O . GLY A 1 84 ? -23.722 5.116 57.023 1.00 66.56 84 GLY A O 1
ATOM 638 N N . VAL A 1 85 ? -22.764 6.817 55.923 1.00 69.31 85 VAL A N 1
ATOM 639 C CA . VAL A 1 85 ? -22.162 5.963 54.890 1.00 69.31 85 VAL A CA 1
ATOM 640 C C . VAL A 1 85 ? -21.076 5.068 55.485 1.00 69.31 85 VAL A C 1
ATOM 642 O O . VAL A 1 85 ? -21.070 3.871 55.205 1.00 69.31 85 VAL A O 1
ATOM 645 N N . VAL A 1 86 ? -20.198 5.589 56.346 1.00 66.31 86 VAL A N 1
ATOM 646 C CA . VAL A 1 86 ? -19.123 4.775 56.942 1.00 66.31 86 VAL A CA 1
ATOM 647 C C . VAL A 1 86 ? -19.655 3.715 57.893 1.00 66.31 86 VAL A C 1
ATOM 649 O O . VAL A 1 86 ? -19.252 2.556 57.785 1.00 66.31 86 VAL A O 1
ATOM 652 N N . ALA A 1 87 ? -20.607 4.057 58.761 1.00 67.12 87 ALA A N 1
ATOM 653 C CA . ALA A 1 87 ? -21.218 3.065 59.639 1.00 67.12 87 ALA A CA 1
ATOM 654 C C . ALA A 1 87 ? -21.930 1.961 58.839 1.00 67.12 87 ALA A C 1
ATOM 656 O O . ALA A 1 87 ? -21.828 0.788 59.196 1.00 67.12 87 ALA A O 1
ATOM 657 N N . ALA A 1 88 ? -22.575 2.305 57.718 1.00 60.12 88 ALA A N 1
ATOM 658 C CA . ALA A 1 88 ? -23.182 1.320 56.831 1.00 60.12 88 ALA A CA 1
ATOM 659 C C . ALA A 1 88 ? -22.137 0.444 56.121 1.00 60.12 88 ALA A C 1
ATOM 661 O O . ALA A 1 88 ? -22.295 -0.772 56.090 1.00 60.12 88 ALA A O 1
ATOM 662 N N . VAL A 1 89 ? -21.054 1.019 55.594 1.00 68.12 89 VAL A N 1
ATOM 663 C CA . VAL A 1 89 ? -20.001 0.267 54.886 1.00 68.12 89 VAL A CA 1
ATOM 664 C C . VAL A 1 89 ? -19.253 -0.682 55.824 1.00 68.12 89 VAL A C 1
ATOM 666 O O . VAL A 1 89 ? -18.976 -1.812 55.432 1.00 68.12 89 VAL A O 1
ATOM 669 N N . ILE A 1 90 ? -18.982 -0.271 57.066 1.00 63.91 90 ILE A N 1
ATOM 670 C CA . ILE A 1 90 ? -18.340 -1.126 58.079 1.00 63.91 90 ILE A CA 1
ATOM 671 C C . ILE A 1 90 ? -19.294 -2.235 58.543 1.00 63.91 90 ILE A C 1
ATOM 673 O O . ILE A 1 90 ? -18.888 -3.387 58.695 1.00 63.91 90 ILE A O 1
ATOM 677 N N . ALA A 1 91 ? -20.575 -1.918 58.743 1.00 54.66 91 ALA A N 1
ATOM 678 C CA . ALA A 1 91 ? -21.563 -2.893 59.194 1.00 54.66 91 ALA A CA 1
ATOM 679 C C . ALA A 1 91 ? -22.022 -3.856 58.083 1.00 54.66 91 ALA A C 1
ATOM 681 O O . ALA A 1 91 ? -22.488 -4.949 58.393 1.00 54.66 91 ALA A O 1
ATOM 682 N N . MET A 1 92 ? -21.884 -3.500 56.801 1.00 58.78 92 MET A N 1
ATOM 683 C CA . MET A 1 92 ? -22.323 -4.321 55.663 1.00 58.78 92 MET A CA 1
ATOM 684 C C . MET A 1 92 ? -21.684 -5.718 55.610 1.00 58.78 92 MET A C 1
ATOM 686 O O . MET A 1 92 ? -22.443 -6.681 55.487 1.00 58.78 92 MET A O 1
ATOM 690 N N . PRO A 1 93 ? -20.354 -5.881 55.742 1.00 47.47 93 PRO A N 1
ATOM 691 C CA . PRO A 1 93 ? -19.736 -7.205 55.782 1.00 47.47 93 PRO A CA 1
ATOM 692 C C . PRO A 1 93 ? -19.983 -7.961 57.098 1.00 47.47 93 PRO A C 1
ATOM 694 O O . PRO A 1 93 ? -19.957 -9.186 57.089 1.00 47.47 93 PRO A O 1
ATOM 697 N N . LEU A 1 94 ? -20.240 -7.265 58.214 1.00 49.53 94 LEU A N 1
ATOM 698 C CA . LEU A 1 94 ? -20.358 -7.884 59.545 1.00 49.53 94 LEU A CA 1
ATOM 699 C C . LEU A 1 94 ? -21.792 -8.285 59.922 1.00 49.53 94 LEU A C 1
ATOM 701 O O . LEU A 1 94 ? -22.003 -9.307 60.567 1.00 49.53 94 LEU A O 1
ATOM 705 N N . LEU A 1 95 ? -22.780 -7.471 59.551 1.00 49.25 95 LEU A N 1
ATOM 706 C CA . LEU A 1 95 ? -24.170 -7.586 60.007 1.00 49.25 95 LEU A CA 1
ATOM 707 C C . LEU A 1 95 ? -25.166 -7.709 58.842 1.00 49.25 95 LEU A C 1
ATOM 709 O O . LEU A 1 95 ? -26.363 -7.896 59.060 1.00 49.25 95 LEU A O 1
ATOM 713 N N . GLY A 1 96 ? -24.693 -7.619 57.597 1.00 50.12 96 GLY A N 1
ATOM 714 C CA . GLY A 1 96 ? -25.528 -7.675 56.403 1.00 50.12 96 GLY A CA 1
ATOM 715 C C . GLY A 1 96 ? -26.279 -6.366 56.107 1.00 50.12 96 GLY A C 1
ATOM 716 O O . GLY A 1 96 ? -26.285 -5.423 56.901 1.00 50.12 96 GLY A O 1
ATOM 717 N N . PRO A 1 97 ? -26.941 -6.279 54.940 1.00 51.69 97 PRO A N 1
ATOM 718 C CA . PRO A 1 97 ? -27.416 -5.013 54.372 1.00 51.69 97 PRO A CA 1
ATOM 719 C C . PRO A 1 97 ? -28.501 -4.316 55.207 1.00 51.69 97 PRO A C 1
ATOM 721 O O . PRO A 1 97 ? -28.539 -3.090 55.267 1.00 51.69 97 PRO A O 1
ATOM 724 N N . VAL A 1 98 ? -29.364 -5.071 55.894 1.00 54.53 98 VAL A N 1
ATOM 725 C CA . VAL A 1 98 ? -30.449 -4.495 56.708 1.00 54.53 98 VAL A CA 1
ATOM 726 C C . VAL A 1 98 ? -29.883 -3.794 57.944 1.00 54.53 98 VAL A C 1
ATOM 728 O O . VAL A 1 98 ? -30.195 -2.632 58.200 1.00 54.53 98 VAL A O 1
ATOM 731 N N . PHE A 1 99 ? -28.989 -4.456 58.676 1.00 49.38 99 PHE A N 1
ATOM 732 C CA . PHE A 1 99 ? -28.355 -3.868 59.854 1.00 49.38 99 PHE A CA 1
ATOM 733 C C . PHE A 1 99 ? -27.338 -2.787 59.488 1.00 49.38 99 PHE A C 1
ATOM 735 O O . PHE A 1 99 ? -27.200 -1.824 60.232 1.00 49.38 99 PHE A O 1
ATOM 742 N N . ALA A 1 100 ? -26.714 -2.876 58.312 1.00 57.00 100 ALA A N 1
ATOM 743 C CA . ALA A 1 100 ? -25.872 -1.815 57.772 1.00 57.00 100 ALA A CA 1
ATOM 744 C C . ALA A 1 100 ? -26.638 -0.509 57.550 1.00 57.00 100 ALA A C 1
ATOM 746 O O . ALA A 1 100 ? -26.190 0.553 57.973 1.00 57.00 100 ALA A O 1
ATOM 747 N N . THR A 1 101 ? -27.831 -0.580 56.955 1.00 58.28 101 THR A N 1
ATOM 748 C CA . THR A 1 101 ? -28.671 0.616 56.797 1.00 58.28 101 THR A CA 1
ATOM 749 C C . THR A 1 101 ? -29.128 1.184 58.141 1.00 58.28 101 THR A C 1
ATOM 751 O O . THR A 1 101 ? -29.098 2.398 58.324 1.00 58.28 101 THR A O 1
ATOM 754 N N . ALA A 1 102 ? -29.468 0.332 59.115 1.00 55.22 102 ALA A N 1
ATOM 755 C CA . ALA A 1 102 ? -29.833 0.774 60.461 1.00 55.22 102 ALA A CA 1
ATOM 756 C C . ALA A 1 102 ? -28.651 1.425 61.203 1.00 55.22 102 ALA A C 1
ATOM 758 O O . ALA A 1 102 ? -28.827 2.471 61.822 1.00 55.22 102 ALA A O 1
ATOM 759 N N . ALA A 1 103 ? -27.448 0.856 61.092 1.00 62.97 103 ALA A N 1
ATOM 760 C CA . ALA A 1 103 ? -26.217 1.421 61.640 1.00 62.97 103 ALA A CA 1
ATOM 761 C C . ALA A 1 103 ? -25.870 2.769 60.989 1.00 62.97 103 ALA A C 1
ATOM 763 O O . ALA A 1 103 ? -25.512 3.709 61.693 1.00 62.97 103 ALA A O 1
ATOM 764 N N . GLY A 1 104 ? -26.055 2.900 59.671 1.00 68.06 104 GLY A N 1
ATOM 765 C CA . GLY A 1 104 ? -25.874 4.165 58.961 1.00 68.06 104 GLY A CA 1
ATOM 766 C C . GLY A 1 104 ? -26.851 5.254 59.406 1.00 68.06 104 GLY A C 1
ATOM 767 O O . GLY A 1 104 ? -26.448 6.381 59.684 1.00 68.06 104 GLY A O 1
ATOM 768 N N . VAL A 1 105 ? -28.134 4.918 59.557 1.00 68.38 105 VAL A N 1
ATOM 769 C CA . VAL A 1 105 ? -29.143 5.866 60.059 1.00 68.38 105 VAL A CA 1
ATOM 770 C C . VAL A 1 105 ? -28.880 6.237 61.523 1.00 68.38 105 VAL A C 1
ATOM 772 O O . VAL A 1 105 ? -28.995 7.407 61.882 1.00 68.38 105 VAL A O 1
ATOM 775 N N . ALA A 1 106 ? -28.477 5.276 62.360 1.00 63.22 106 ALA A N 1
ATOM 776 C CA . ALA A 1 106 ? -28.143 5.520 63.761 1.00 63.22 106 ALA A CA 1
ATOM 777 C C . ALA A 1 106 ? -26.898 6.405 63.919 1.00 63.22 106 ALA A C 1
ATOM 779 O O . ALA A 1 106 ? -26.899 7.298 64.761 1.00 63.22 106 ALA A O 1
ATOM 780 N N . ALA A 1 107 ? -25.869 6.214 63.090 1.00 69.44 107 ALA A N 1
ATOM 781 C CA . ALA A 1 107 ? -24.674 7.055 63.088 1.00 69.44 107 ALA A CA 1
ATOM 782 C C . ALA A 1 107 ? -24.973 8.476 62.589 1.00 69.44 107 ALA A C 1
ATOM 784 O O . ALA A 1 107 ? -24.557 9.445 63.222 1.00 69.44 107 ALA A O 1
ATOM 785 N N . ALA A 1 108 ? -25.766 8.615 61.520 1.00 72.31 108 ALA A N 1
ATOM 786 C CA . ALA A 1 108 ? -26.224 9.918 61.038 1.00 72.31 108 ALA A CA 1
ATOM 787 C C . ALA A 1 108 ? -27.044 10.656 62.111 1.00 72.31 108 ALA A C 1
ATOM 789 O O . ALA A 1 108 ? -26.795 11.829 62.378 1.00 72.31 108 ALA A O 1
ATOM 790 N N . TYR A 1 109 ? -27.954 9.959 62.800 1.00 70.94 109 TYR A N 1
ATOM 791 C CA . TYR A 1 109 ? -28.697 10.524 63.929 1.00 70.94 109 TYR A CA 1
ATOM 792 C C . TYR A 1 109 ? -27.783 10.858 65.118 1.00 70.94 109 TYR A C 1
ATOM 794 O O . TYR A 1 109 ? -27.948 11.901 65.748 1.00 70.94 109 TYR A O 1
ATOM 802 N N . GLY A 1 110 ? -26.770 10.031 65.387 1.00 72.06 110 GLY A N 1
ATOM 803 C CA . GLY A 1 110 ? -25.773 10.253 66.434 1.00 72.06 110 GLY A CA 1
ATOM 804 C C . GLY A 1 110 ? -25.037 11.585 66.288 1.00 72.06 110 GLY A C 1
ATOM 805 O O . GLY A 1 110 ? -24.846 12.275 67.282 1.00 72.06 110 GLY A O 1
ATOM 806 N N . THR A 1 111 ? -24.732 12.022 65.060 1.00 75.00 111 THR A N 1
ATOM 807 C CA . THR A 1 111 ? -24.093 13.335 64.820 1.00 75.00 111 THR A CA 1
ATOM 808 C C . THR A 1 111 ? -24.953 14.546 65.228 1.00 75.00 111 THR A C 1
ATOM 810 O O . THR A 1 111 ? -24.429 15.657 65.357 1.00 75.00 111 THR A O 1
ATOM 813 N N . THR A 1 112 ? -26.263 14.357 65.434 1.00 76.62 112 THR A N 1
ATOM 814 C CA . THR A 1 112 ? -27.190 15.419 65.869 1.00 76.62 112 THR A CA 1
ATOM 815 C C . THR A 1 112 ? -27.275 15.565 67.385 1.00 76.62 112 THR A C 1
ATOM 817 O O . THR A 1 112 ? -27.804 16.563 67.865 1.00 76.62 112 THR A O 1
ATOM 820 N N . GLN A 1 113 ? -26.749 14.597 68.139 1.00 75.56 113 GLN A N 1
ATOM 821 C CA . GLN A 1 113 ? -26.720 14.645 69.597 1.00 75.56 113 GLN A CA 1
ATOM 822 C C . GLN A 1 113 ? -25.538 15.495 70.070 1.00 75.56 113 GLN A C 1
ATOM 824 O O . GLN A 1 113 ? -24.451 15.422 69.499 1.00 75.56 113 GLN A O 1
ATOM 829 N N . ASP A 1 114 ? -25.733 16.281 71.125 1.00 72.06 114 ASP A N 1
ATOM 830 C CA . ASP A 1 114 ? -24.648 17.025 71.763 1.00 72.06 114 ASP A CA 1
ATOM 831 C C . ASP A 1 114 ? -23.980 16.169 72.847 1.00 72.06 114 ASP A C 1
ATOM 833 O O . ASP A 1 114 ? -24.648 15.504 73.641 1.00 72.06 114 ASP A O 1
ATOM 837 N N . GLY A 1 115 ? -22.646 16.181 72.878 1.00 78.31 115 GLY A N 1
ATOM 838 C CA . GLY A 1 115 ? -21.834 15.435 73.837 1.00 78.31 115 GLY A CA 1
ATOM 839 C C . GLY A 1 115 ? -20.878 14.426 73.186 1.00 78.31 115 GLY A C 1
ATOM 840 O O . GLY A 1 115 ? -20.816 14.320 71.960 1.00 78.31 115 GLY A O 1
ATOM 841 N N . PRO A 1 116 ? -20.157 13.629 73.998 1.00 66.31 116 PRO A N 1
ATOM 842 C CA . PRO A 1 116 ? -19.019 12.824 73.538 1.00 66.31 116 PRO A CA 1
ATOM 843 C C . PRO A 1 116 ? -19.359 11.822 72.426 1.00 66.31 116 PRO A C 1
ATOM 845 O O . PRO A 1 116 ? -18.541 11.552 71.551 1.00 66.31 116 PRO A O 1
ATOM 848 N N . ALA A 1 117 ? -20.580 11.278 72.440 1.00 64.25 117 ALA A N 1
ATOM 849 C CA . ALA A 1 117 ? -21.052 10.354 71.412 1.00 64.25 117 ALA A CA 1
ATOM 850 C C . ALA A 1 117 ? -21.331 11.057 70.072 1.00 64.25 117 ALA A C 1
ATOM 852 O O . ALA A 1 117 ? -21.058 10.493 69.013 1.00 64.25 117 ALA A O 1
ATOM 853 N N . GLY A 1 118 ? -21.847 12.288 70.110 1.00 70.75 118 GLY A N 1
ATOM 854 C CA . GLY A 1 118 ? -22.083 13.090 68.913 1.00 70.75 118 GLY A CA 1
ATOM 855 C C . GLY A 1 118 ? -20.790 13.593 68.289 1.00 70.75 118 GLY A C 1
ATOM 856 O O . GLY A 1 118 ? -20.637 13.524 67.071 1.00 70.75 118 GLY A O 1
ATOM 857 N N . ASP A 1 119 ? -19.826 13.994 69.118 1.00 73.50 119 ASP A N 1
ATOM 858 C CA . ASP A 1 119 ? -18.500 14.417 68.663 1.00 73.50 119 ASP A CA 1
ATOM 859 C C . ASP A 1 119 ? -17.736 13.257 68.007 1.00 73.50 119 ASP A C 1
ATOM 861 O O . ASP A 1 119 ? -17.172 13.429 66.928 1.00 73.50 119 ASP A O 1
ATOM 865 N N . ALA A 1 120 ? -17.830 12.041 68.562 1.00 66.56 120 ALA A N 1
ATOM 866 C CA . ALA A 1 120 ? -17.278 10.838 67.935 1.00 66.56 120 ALA A CA 1
ATOM 867 C C . ALA A 1 120 ? -17.932 10.524 66.575 1.00 66.56 120 ALA A C 1
ATOM 869 O O . ALA A 1 120 ? -17.242 10.160 65.623 1.00 66.56 120 ALA A O 1
ATOM 870 N N . CYS A 1 121 ? -19.254 10.694 66.450 1.00 68.81 121 CYS A N 1
ATOM 871 C CA . CYS A 1 121 ? -19.952 10.482 65.179 1.00 68.81 121 CYS A CA 1
ATOM 872 C C . CYS A 1 121 ? -19.576 11.544 64.130 1.00 68.81 121 CYS A C 1
ATOM 874 O O . CYS A 1 121 ? -19.442 11.214 62.953 1.00 68.81 121 CYS A O 1
ATOM 876 N N . ARG A 1 122 ? -19.398 12.811 64.534 1.00 75.12 122 ARG A N 1
ATOM 877 C CA . ARG A 1 122 ? -18.977 13.904 63.638 1.00 75.12 122 ARG A CA 1
ATOM 878 C C . ARG A 1 122 ? -17.544 13.692 63.147 1.00 75.12 122 ARG A C 1
ATOM 880 O O . ARG A 1 122 ? -17.326 13.748 61.941 1.00 75.12 122 ARG A O 1
ATOM 887 N N . ALA A 1 123 ? -16.626 13.334 64.047 1.00 69.62 123 ALA A N 1
ATOM 888 C CA . ALA A 1 123 ? -15.245 12.993 63.702 1.00 69.62 123 ALA A CA 1
ATOM 889 C C . ALA A 1 123 ? -15.177 11.793 62.738 1.00 69.62 123 ALA A C 1
ATOM 891 O O . ALA A 1 123 ? -14.478 11.832 61.728 1.00 69.62 123 ALA A O 1
ATOM 892 N N . ALA A 1 124 ? -15.980 10.748 62.974 1.00 63.69 124 ALA A N 1
ATOM 893 C CA . ALA A 1 124 ? -16.087 9.622 62.045 1.00 63.69 124 ALA A CA 1
ATOM 894 C C . ALA A 1 124 ? -16.614 10.043 60.655 1.00 63.69 124 ALA A C 1
ATOM 896 O O . ALA A 1 124 ? -16.193 9.484 59.640 1.00 63.69 124 ALA A O 1
ATOM 897 N N . GLY A 1 125 ? -17.506 11.038 60.595 1.00 65.81 125 GLY A N 1
ATOM 898 C CA . GLY A 1 125 ? -18.002 11.626 59.350 1.00 65.81 125 GLY A CA 1
ATOM 899 C C . GLY A 1 125 ? -16.946 12.421 58.576 1.00 65.81 125 GLY A C 1
ATOM 900 O O . GLY A 1 125 ? -16.879 12.297 57.355 1.00 65.81 125 GLY A O 1
ATOM 901 N N . ASP A 1 126 ? -16.078 13.168 59.258 1.00 68.06 126 ASP A N 1
ATOM 902 C CA . ASP A 1 126 ? -14.975 13.896 58.612 1.00 68.06 126 ASP A CA 1
ATOM 903 C C . ASP A 1 126 ? -13.940 12.923 58.011 1.00 68.06 126 ASP A C 1
ATOM 905 O O . ASP A 1 126 ? -13.529 13.059 56.855 1.00 68.06 126 ASP A O 1
ATOM 909 N N . VAL A 1 127 ? -13.605 11.856 58.746 1.00 64.12 127 VAL A N 1
ATOM 910 C CA . VAL A 1 127 ? -12.737 10.752 58.287 1.00 64.12 127 VAL A CA 1
ATOM 911 C C . VAL A 1 127 ? -13.337 10.046 57.057 1.00 64.12 127 VAL A C 1
ATOM 913 O O . VAL A 1 127 ? -12.611 9.690 56.124 1.00 64.12 127 VAL A O 1
ATOM 916 N N . ALA A 1 128 ? -14.663 9.883 57.011 1.00 63.31 128 ALA A N 1
ATOM 917 C CA . ALA A 1 128 ? -15.387 9.295 55.883 1.00 63.31 128 ALA A CA 1
ATOM 918 C C . ALA A 1 128 ? -15.271 10.120 54.597 1.00 63.31 128 ALA A C 1
ATOM 920 O O . ALA A 1 128 ? -15.024 9.576 53.520 1.00 63.31 128 ALA A O 1
ATOM 921 N N . LEU A 1 129 ? -15.472 11.434 54.710 1.00 66.12 129 LEU A N 1
ATOM 922 C CA . LEU A 1 129 ? -15.474 12.342 53.565 1.00 66.12 129 LEU A CA 1
ATOM 923 C C . LEU A 1 129 ? -14.096 12.395 52.902 1.00 66.12 129 LEU A C 1
ATOM 925 O O . LEU A 1 129 ? -14.009 12.338 51.676 1.00 66.12 129 LEU A O 1
ATOM 929 N N . ILE A 1 130 ? -13.028 12.378 53.703 1.00 67.75 130 ILE A N 1
ATOM 930 C CA . ILE A 1 130 ? -11.645 12.305 53.212 1.00 67.75 130 ILE A CA 1
ATOM 931 C C . ILE A 1 130 ? -11.413 11.039 52.373 1.00 67.75 130 ILE A C 1
ATOM 933 O O . ILE A 1 130 ? -10.713 11.090 51.366 1.00 67.75 130 ILE A O 1
ATOM 937 N N . ALA A 1 131 ? -12.012 9.905 52.748 1.00 61.44 131 ALA A N 1
ATOM 938 C CA . ALA A 1 131 ? -11.853 8.647 52.018 1.00 61.44 131 ALA A CA 1
ATOM 939 C C . ALA A 1 131 ? -12.643 8.591 50.693 1.00 61.44 131 ALA A C 1
ATOM 941 O O . ALA A 1 131 ? -12.286 7.812 49.808 1.00 61.44 131 ALA A O 1
ATOM 942 N N . ILE A 1 132 ? -13.714 9.383 50.560 1.00 64.19 132 ILE A N 1
ATOM 943 C CA . ILE A 1 132 ? -14.640 9.355 49.412 1.00 64.19 132 ILE A CA 1
ATOM 944 C C . ILE A 1 132 ? -14.268 10.384 48.333 1.00 64.19 132 ILE A C 1
ATOM 946 O O . ILE A 1 132 ? -14.578 10.166 47.162 1.00 64.19 132 ILE A O 1
ATOM 950 N N . ASP A 1 133 ? -13.589 11.476 48.695 1.00 66.06 133 ASP A N 1
ATOM 951 C CA . ASP A 1 133 ? -13.318 12.606 47.791 1.00 66.06 133 ASP A CA 1
ATOM 952 C C . ASP A 1 133 ? -12.490 12.219 46.546 1.00 66.06 133 ASP A C 1
ATOM 954 O O . ASP A 1 133 ? -12.653 12.785 45.464 1.00 66.06 133 ASP A O 1
ATOM 958 N N . ARG A 1 134 ? -11.630 11.196 46.649 1.00 64.44 134 ARG A N 1
ATOM 959 C CA . ARG A 1 134 ? -10.838 10.681 45.520 1.00 64.44 134 ARG A CA 1
ATOM 960 C C . ARG A 1 134 ? -10.406 9.224 45.721 1.00 64.44 134 ARG A C 1
ATOM 962 O O . ARG A 1 134 ? -10.312 8.763 46.855 1.00 64.44 134 ARG A O 1
ATOM 969 N N . PRO A 1 135 ? -10.086 8.479 44.647 1.00 64.75 135 PRO A N 1
ATOM 970 C CA . PRO A 1 135 ? -9.498 7.151 44.785 1.00 64.75 135 PRO A CA 1
ATOM 971 C C . PRO A 1 135 ? -8.120 7.248 45.456 1.00 64.75 135 PRO A C 1
ATOM 973 O O . PRO A 1 135 ? -7.199 7.852 44.909 1.00 64.75 135 PRO A O 1
ATOM 976 N N . HIS A 1 136 ? -7.984 6.635 46.630 1.00 74.62 136 HIS A N 1
ATOM 977 C CA . HIS A 1 136 ? -6.736 6.581 47.389 1.00 74.62 136 HIS A CA 1
ATOM 978 C C . HIS A 1 136 ? -6.079 5.206 47.289 1.00 74.62 136 HIS A C 1
ATOM 980 O O . HIS A 1 136 ? -6.750 4.174 47.360 1.00 74.62 136 HIS A O 1
ATOM 986 N N . THR A 1 137 ? -4.748 5.170 47.193 1.00 80.75 137 THR A N 1
ATOM 987 C CA . THR A 1 137 ? -4.015 3.923 47.453 1.00 80.75 137 THR A CA 1
ATOM 988 C C . THR A 1 137 ? -4.075 3.581 48.952 1.00 80.75 137 THR A C 1
ATOM 990 O O . THR A 1 137 ? -4.128 4.500 49.774 1.00 80.75 137 THR A O 1
ATOM 993 N N . PRO A 1 138 ? -4.016 2.294 49.364 1.00 79.31 138 PRO A N 1
ATOM 994 C CA . PRO A 1 138 ? -4.073 1.915 50.784 1.00 79.31 138 PRO A CA 1
ATOM 995 C C . PRO A 1 138 ? -3.036 2.636 51.656 1.00 79.31 138 PRO A C 1
ATOM 997 O O . PRO A 1 138 ? -3.312 2.985 52.801 1.00 79.31 138 PRO A O 1
ATOM 1000 N N . LYS A 1 139 ? -1.856 2.917 51.084 1.00 81.94 139 LYS A N 1
ATOM 1001 C CA . LYS A 1 139 ? -0.776 3.653 51.747 1.00 81.94 139 LYS A CA 1
ATOM 1002 C C . LYS A 1 139 ? -1.116 5.127 51.964 1.00 81.94 139 LYS A C 1
ATOM 1004 O O . LYS A 1 139 ? -0.894 5.636 53.058 1.00 81.94 139 LYS A O 1
ATOM 1009 N N . GLU A 1 140 ? -1.649 5.803 50.949 1.00 84.62 140 GLU A N 1
ATOM 1010 C CA . GLU A 1 140 ? -2.084 7.201 51.071 1.00 84.62 140 GLU A CA 1
ATOM 1011 C C . GLU A 1 140 ? -3.231 7.321 52.073 1.00 84.62 140 GLU A C 1
ATOM 1013 O O . GLU A 1 140 ? -3.170 8.153 52.977 1.00 84.62 140 GLU A O 1
ATOM 1018 N N . LEU A 1 141 ? -4.221 6.427 51.972 1.00 81.94 141 LEU A N 1
ATOM 1019 C CA . LEU A 1 141 ? -5.375 6.392 52.863 1.00 81.94 141 LEU A CA 1
ATOM 1020 C C . LEU A 1 141 ? -4.948 6.185 54.323 1.00 81.94 141 LEU A C 1
ATOM 1022 O O . LEU A 1 141 ? -5.402 6.912 55.201 1.00 81.94 141 LEU A O 1
ATOM 1026 N N . TRP A 1 142 ? -4.008 5.270 54.584 1.00 89.62 142 TRP A N 1
ATOM 1027 C CA . TRP A 1 142 ? -3.420 5.091 55.913 1.00 89.62 142 TRP A CA 1
ATOM 1028 C C . TRP A 1 142 ? -2.742 6.358 56.430 1.00 89.62 142 TRP A C 1
ATOM 1030 O O . TRP A 1 142 ? -2.997 6.767 57.559 1.00 89.62 142 TRP A O 1
ATOM 1040 N N . THR A 1 143 ? -1.882 6.991 55.627 1.00 87.44 143 THR A N 1
ATOM 1041 C CA . THR A 1 143 ? -1.151 8.187 56.073 1.00 87.44 143 THR A CA 1
ATOM 1042 C C . THR A 1 143 ? -2.077 9.360 56.372 1.00 87.44 143 THR A C 1
ATOM 1044 O O . THR A 1 143 ? -1.852 10.073 57.347 1.00 87.44 143 THR A O 1
ATOM 1047 N N . THR A 1 144 ? -3.132 9.540 55.574 1.00 84.06 144 THR A N 1
ATOM 1048 C CA . THR A 1 144 ? -4.084 10.640 55.745 1.00 84.06 144 THR A CA 1
ATOM 1049 C C . THR A 1 144 ? -5.054 10.366 56.895 1.00 84.06 144 THR A C 1
ATOM 1051 O O . THR A 1 144 ? -5.184 11.205 57.784 1.00 84.06 144 THR A O 1
ATOM 1054 N N . LEU A 1 145 ? -5.683 9.184 56.938 1.00 85.44 145 LEU A N 1
ATOM 1055 C CA . LEU A 1 145 ? -6.674 8.864 57.970 1.00 85.44 145 LEU A CA 1
ATOM 1056 C C . LEU A 1 145 ? -6.042 8.675 59.346 1.00 85.44 145 LEU A C 1
ATOM 1058 O O . LEU A 1 145 ? -6.604 9.131 60.334 1.00 85.44 145 LEU A O 1
ATOM 1062 N N . ARG A 1 146 ? -4.858 8.057 59.439 1.00 87.81 146 ARG A N 1
ATOM 1063 C CA . ARG A 1 146 ? -4.187 7.889 60.735 1.00 87.81 146 ARG A CA 1
ATOM 1064 C C . ARG A 1 146 ? -3.798 9.233 61.346 1.00 87.81 146 ARG A C 1
ATOM 1066 O O . ARG A 1 146 ? -3.923 9.388 62.553 1.00 87.81 146 ARG A O 1
ATOM 1073 N N . GLY A 1 147 ? -3.361 10.198 60.532 1.00 83.19 147 GLY A N 1
ATOM 1074 C CA . GLY A 1 147 ? -3.067 11.553 61.004 1.00 83.19 147 GLY A CA 1
ATOM 1075 C C . GLY A 1 147 ? -4.300 12.242 61.593 1.00 83.19 147 GLY A C 1
ATOM 1076 O O . GLY A 1 147 ? -4.209 12.821 62.670 1.00 83.19 147 GLY A O 1
ATOM 1077 N N . ALA A 1 148 ? -5.453 12.114 60.930 1.00 81.12 148 ALA A N 1
ATOM 1078 C CA . ALA A 1 148 ? -6.723 12.642 61.430 1.00 81.12 148 ALA A CA 1
ATOM 1079 C C . ALA A 1 148 ? -7.169 11.942 62.729 1.00 81.12 148 ALA A C 1
ATOM 1081 O O . ALA A 1 148 ? -7.410 12.603 63.730 1.00 81.12 148 ALA A O 1
ATOM 1082 N N . ILE A 1 149 ? -7.157 10.604 62.758 1.00 83.38 149 ILE A N 1
ATOM 1083 C CA . ILE A 1 149 ? -7.568 9.795 63.922 1.00 83.38 149 ILE A CA 1
ATOM 1084 C C . ILE A 1 149 ? -6.752 10.128 65.183 1.00 83.38 149 ILE A C 1
ATOM 1086 O O . ILE A 1 149 ? -7.316 10.200 66.274 1.00 83.38 149 ILE A O 1
ATOM 1090 N N . VAL A 1 150 ? -5.436 10.325 65.035 1.00 89.06 150 VAL A N 1
ATOM 1091 C CA . VAL A 1 150 ? -4.534 10.694 66.141 1.00 89.06 150 VAL A CA 1
ATOM 1092 C C . VAL A 1 150 ? -4.790 12.133 66.595 1.00 89.06 150 VAL A C 1
ATOM 1094 O O . VAL A 1 150 ? -4.873 12.388 67.794 1.00 89.06 150 VAL A O 1
ATOM 1097 N N . ASN A 1 151 ? -4.948 13.071 65.654 1.00 85.06 151 ASN A N 1
ATOM 1098 C CA . ASN A 1 151 ? -5.221 14.476 65.975 1.00 85.06 151 ASN A CA 1
ATOM 1099 C C . ASN A 1 151 ? -6.554 14.657 66.717 1.00 85.06 151 ASN A C 1
ATOM 1101 O O . ASN A 1 151 ? -6.636 15.498 67.611 1.00 85.06 151 ASN A O 1
ATOM 1105 N N . ASP A 1 152 ? -7.556 13.842 66.386 1.00 81.12 152 ASP A N 1
ATOM 1106 C CA . ASP A 1 152 ? -8.892 13.898 66.984 1.00 81.12 152 ASP A CA 1
ATOM 1107 C C . ASP A 1 152 ? -9.011 13.054 68.271 1.00 81.12 152 ASP A C 1
ATOM 1109 O O . ASP A 1 152 ? -10.043 13.079 68.940 1.00 81.12 152 ASP A O 1
ATOM 1113 N N . GLY A 1 153 ? -7.970 12.296 68.642 1.00 83.94 153 GLY A N 1
ATOM 1114 C CA . GLY A 1 153 ? -7.949 11.476 69.861 1.00 83.94 153 GLY A CA 1
ATOM 1115 C C . GLY A 1 153 ? -8.915 10.283 69.848 1.00 83.94 153 GLY A C 1
ATOM 1116 O O . GLY A 1 153 ? -9.257 9.752 70.904 1.00 83.94 153 GLY A O 1
ATOM 1117 N N . VAL A 1 154 ? -9.358 9.839 68.668 1.00 85.00 154 VAL A N 1
ATOM 1118 C CA . VAL A 1 154 ? -10.352 8.757 68.482 1.00 85.00 154 VAL A CA 1
ATOM 1119 C C . VAL A 1 154 ? -9.714 7.403 68.152 1.00 85.00 154 VAL A C 1
ATOM 1121 O O . VAL A 1 154 ? -10.346 6.514 67.582 1.00 85.00 154 VAL A O 1
ATOM 1124 N N . GLU A 1 155 ? -8.450 7.222 68.522 1.00 83.81 155 GLU A N 1
ATOM 1125 C CA . GLU A 1 155 ? -7.631 6.051 68.183 1.00 83.81 155 GLU A CA 1
ATOM 1126 C C . GLU A 1 155 ? -8.280 4.729 68.607 1.00 83.81 155 GLU A C 1
ATOM 1128 O O . GLU A 1 155 ? -8.287 3.770 67.837 1.00 83.81 155 GLU A O 1
ATOM 1133 N N . GLN A 1 156 ? -8.883 4.699 69.798 1.00 79.00 156 GLN A N 1
ATOM 1134 C CA . GLN A 1 156 ? -9.516 3.500 70.347 1.00 79.00 156 GLN A CA 1
ATOM 1135 C C . GLN A 1 156 ? -10.832 3.148 69.635 1.00 79.00 156 GLN A C 1
ATOM 1137 O O . GLN A 1 156 ? -11.153 1.976 69.466 1.00 79.00 156 GLN A O 1
ATOM 1142 N N . ALA A 1 157 ? -11.591 4.148 69.180 1.00 70.88 157 ALA A N 1
ATOM 1143 C CA . ALA A 1 157 ? -12.833 3.924 68.438 1.00 70.88 157 ALA A CA 1
ATOM 1144 C C . ALA A 1 157 ? -12.563 3.490 66.986 1.00 70.88 157 ALA A C 1
ATOM 1146 O O . ALA A 1 157 ? -13.317 2.700 66.417 1.00 70.88 157 ALA A O 1
ATOM 1147 N N . CYS A 1 158 ? -11.468 3.979 66.399 1.00 77.88 158 CYS A N 1
ATOM 1148 C CA . CYS A 1 158 ? -11.072 3.702 65.020 1.00 77.88 158 CYS A CA 1
ATOM 1149 C C . CYS A 1 158 ? -10.093 2.520 64.876 1.00 77.88 158 CYS A C 1
ATOM 1151 O O . CYS A 1 158 ? -9.622 2.264 63.766 1.00 77.88 158 CYS A O 1
ATOM 1153 N N . GLU A 1 159 ? -9.811 1.783 65.956 1.00 84.12 159 GLU A N 1
ATOM 1154 C CA . GLU A 1 159 ? -8.899 0.629 65.976 1.00 84.12 159 GLU A CA 1
ATOM 1155 C C . GLU A 1 159 ? -9.199 -0.430 64.887 1.00 84.12 159 GLU A C 1
ATOM 1157 O O . GLU A 1 159 ? -8.269 -0.888 64.219 1.00 84.12 159 GLU A O 1
ATOM 1162 N N . PRO A 1 160 ? -10.465 -0.803 64.601 1.00 75.94 160 PRO A N 1
ATOM 1163 C CA . PRO A 1 160 ? -10.750 -1.782 63.549 1.00 75.94 160 PRO A CA 1
ATOM 1164 C C . PRO A 1 160 ? -10.372 -1.278 62.149 1.00 75.94 160 PRO A C 1
ATOM 1166 O O . PRO 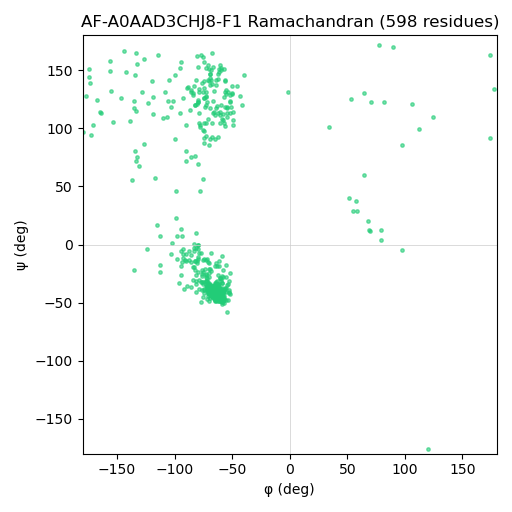A 1 160 ? -9.858 -2.035 61.324 1.00 75.94 160 PRO A O 1
ATOM 1169 N N . LEU A 1 161 ? -10.604 0.011 61.883 1.00 77.19 161 LEU A N 1
ATOM 1170 C CA . LEU A 1 161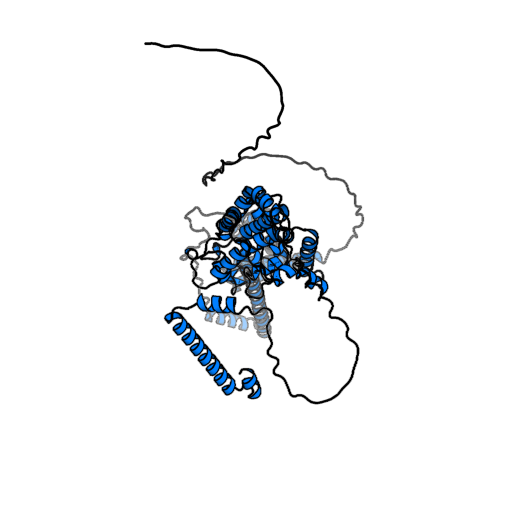 ? -10.300 0.640 60.598 1.00 77.19 161 LEU A CA 1
ATOM 1171 C C . LEU A 1 161 ? -8.789 0.774 60.401 1.00 77.19 161 LEU A C 1
ATOM 1173 O O . LEU A 1 161 ? -8.281 0.509 59.310 1.00 77.19 161 LEU A O 1
ATOM 1177 N N . THR A 1 162 ? -8.060 1.159 61.449 1.00 83.50 162 THR A N 1
ATOM 1178 C CA . THR A 1 162 ? -6.603 1.239 61.385 1.00 83.50 162 THR A CA 1
ATOM 1179 C C . THR A 1 162 ? -5.999 -0.153 61.180 1.00 83.50 162 THR A C 1
ATOM 1181 O O . THR A 1 162 ? -5.236 -0.343 60.235 1.00 83.50 162 THR A O 1
ATOM 1184 N N . ASN A 1 163 ? -6.415 -1.163 61.941 1.00 81.56 163 ASN A N 1
ATOM 1185 C CA . ASN A 1 163 ? -5.933 -2.534 61.750 1.00 81.56 163 ASN A CA 1
ATOM 1186 C C . ASN A 1 163 ? -6.215 -3.064 60.332 1.00 81.56 163 ASN A C 1
ATOM 1188 O O . ASN A 1 163 ? -5.341 -3.676 59.715 1.00 81.56 163 ASN A O 1
ATOM 1192 N N . TYR A 1 164 ? -7.389 -2.761 59.767 1.00 78.44 164 TYR A N 1
ATOM 1193 C CA . TYR A 1 164 ? -7.729 -3.115 58.387 1.00 78.44 164 TYR A CA 1
ATOM 1194 C C . TYR A 1 164 ? -6.804 -2.456 57.353 1.00 78.44 164 TYR A C 1
ATOM 1196 O O . TYR A 1 164 ? -6.287 -3.125 56.457 1.00 78.44 164 TYR A O 1
ATOM 1204 N N . LEU A 1 165 ? -6.549 -1.151 57.472 1.00 80.50 165 LEU A N 1
ATOM 1205 C CA . LEU A 1 165 ? -5.648 -0.435 56.562 1.00 80.50 165 LEU A CA 1
ATOM 1206 C C . LEU A 1 165 ? -4.204 -0.925 56.693 1.00 80.50 165 LEU A C 1
ATOM 1208 O O . LEU A 1 165 ? -3.494 -1.038 55.693 1.00 80.50 165 LEU A O 1
ATOM 1212 N N . GLN A 1 166 ? -3.783 -1.268 57.908 1.00 83.19 166 GLN A N 1
ATOM 1213 C CA . GLN A 1 166 ? -2.478 -1.861 58.172 1.00 83.19 166 GLN A CA 1
ATOM 1214 C C . GLN A 1 166 ? -2.348 -3.235 57.500 1.00 83.19 166 GLN A C 1
ATOM 1216 O O . GLN A 1 166 ? -1.333 -3.494 56.852 1.00 83.19 166 GLN A O 1
ATOM 1221 N N . ALA A 1 167 ? -3.405 -4.054 57.554 1.00 76.88 167 ALA A N 1
ATOM 1222 C CA . ALA A 1 167 ? -3.496 -5.337 56.859 1.00 76.88 167 ALA A CA 1
ATOM 1223 C C . ALA A 1 167 ? -3.511 -5.193 55.325 1.00 76.88 167 ALA A C 1
ATOM 1225 O O . ALA A 1 167 ? -2.914 -5.994 54.614 1.00 76.88 167 ALA A O 1
ATOM 1226 N N . CYS A 1 168 ? -4.142 -4.143 54.792 1.00 75.56 168 CYS A N 1
ATOM 1227 C CA . CYS A 1 168 ? -4.139 -3.858 53.352 1.00 75.56 168 CYS A CA 1
ATOM 1228 C C . CYS A 1 168 ? -2.755 -3.441 52.823 1.00 75.56 168 CYS A C 1
ATOM 1230 O O . CYS A 1 168 ? -2.495 -3.531 51.622 1.00 75.56 168 CYS A O 1
ATOM 1232 N N . MET A 1 169 ? -1.875 -2.946 53.698 1.00 82.12 169 MET A N 1
ATOM 1233 C CA . MET A 1 169 ? -0.510 -2.551 53.347 1.00 82.12 169 MET A CA 1
ATOM 1234 C C . MET A 1 169 ? 0.524 -3.652 53.592 1.00 82.12 169 MET A C 1
ATOM 1236 O O . MET A 1 169 ? 1.624 -3.575 53.035 1.00 82.12 169 MET A O 1
ATOM 1240 N N . SER A 1 170 ? 0.218 -4.660 54.410 1.00 77.25 170 SER A N 1
ATOM 1241 C CA . SER A 1 170 ? 1.101 -5.804 54.606 1.00 77.25 170 SER A CA 1
ATOM 1242 C C . SER A 1 170 ? 0.962 -6.773 53.434 1.00 77.25 170 SER A C 1
ATOM 1244 O O . SER A 1 170 ? -0.066 -7.402 53.195 1.00 77.25 170 SER A O 1
ATOM 1246 N N . ARG A 1 171 ? 2.040 -6.888 52.660 1.00 57.47 171 ARG A N 1
ATOM 1247 C CA . ARG A 1 171 ? 2.150 -7.885 51.598 1.00 57.47 171 ARG A CA 1
ATOM 1248 C C . ARG A 1 171 ? 2.514 -9.222 52.259 1.00 57.47 171 ARG A C 1
ATOM 1250 O O . ARG A 1 171 ? 3.540 -9.249 52.942 1.00 57.47 171 ARG A O 1
ATOM 1257 N N . PRO A 1 172 ? 1.727 -10.302 52.097 1.00 59.47 172 PRO A N 1
ATOM 1258 C CA . PRO A 1 172 ? 2.137 -11.606 52.603 1.00 59.47 172 PRO A CA 1
ATOM 1259 C C . PRO A 1 172 ? 3.434 -12.042 51.909 1.00 59.47 172 PRO A C 1
ATOM 1261 O O . PRO A 1 172 ? 3.689 -11.675 50.752 1.00 59.47 172 PRO A O 1
ATOM 1264 N N . ALA A 1 173 ? 4.274 -12.790 52.626 1.00 65.06 173 ALA A N 1
ATOM 1265 C CA . ALA A 1 173 ? 5.458 -13.411 52.047 1.00 65.06 173 ALA A CA 1
ATOM 1266 C C . ALA A 1 173 ? 5.043 -14.317 50.871 1.00 65.06 173 ALA A C 1
ATOM 1268 O O . ALA A 1 173 ? 3.919 -14.830 50.856 1.00 65.06 173 ALA A O 1
ATOM 1269 N N . PRO A 1 174 ? 5.902 -14.517 49.854 1.00 48.09 174 PRO A N 1
ATOM 1270 C CA . PRO A 1 174 ? 5.587 -15.458 48.787 1.00 48.09 174 PRO A CA 1
ATOM 1271 C C . PRO A 1 174 ? 5.309 -16.833 49.416 1.00 48.09 174 PRO A C 1
ATOM 1273 O O . PRO A 1 174 ? 6.196 -17.383 50.061 1.00 48.09 174 PRO A O 1
ATOM 1276 N N . HIS A 1 175 ? 4.080 -17.334 49.220 1.00 59.06 175 HIS A N 1
ATOM 1277 C CA . HIS A 1 175 ? 3.477 -18.574 49.752 1.00 59.06 175 HIS A CA 1
ATOM 1278 C C . HIS A 1 175 ? 2.577 -18.474 50.995 1.00 59.06 175 HIS A C 1
ATOM 1280 O O . HIS A 1 175 ? 1.921 -19.468 51.295 1.00 59.06 175 HIS A O 1
ATOM 1286 N N . ASP A 1 176 ? 2.433 -17.309 51.630 1.00 57.81 176 ASP A N 1
ATOM 1287 C CA . ASP A 1 176 ? 1.418 -17.124 52.676 1.00 57.81 176 ASP A CA 1
ATOM 1288 C C . ASP A 1 176 ? 0.085 -16.640 52.088 1.00 57.81 176 ASP A C 1
ATOM 1290 O O . ASP A 1 176 ? 0.031 -15.739 51.242 1.00 57.81 176 ASP A O 1
ATOM 1294 N N . LEU A 1 177 ? -1.014 -17.249 52.542 1.00 57.19 177 LEU A N 1
ATOM 1295 C CA . LEU A 1 177 ? -2.365 -16.752 52.290 1.00 57.19 177 LEU A CA 1
ATOM 1296 C C . LEU A 1 177 ? -2.508 -15.360 52.927 1.00 57.19 177 LEU A C 1
ATOM 1298 O O . LEU A 1 177 ? -1.895 -15.053 53.947 1.00 57.19 177 LEU A O 1
ATOM 1302 N N . SER A 1 178 ? -3.295 -14.482 52.303 1.00 53.47 178 SER A N 1
ATOM 1303 C CA . SER A 1 178 ? -3.549 -13.145 52.851 1.00 53.47 178 SER A CA 1
ATOM 1304 C C . SER A 1 178 ? -4.106 -13.269 54.274 1.00 53.47 178 SER A C 1
ATOM 1306 O O . SER A 1 178 ? -5.053 -14.016 54.474 1.00 53.47 178 SER A O 1
ATOM 1308 N N . HIS A 1 179 ? -3.591 -12.508 55.246 1.00 52.91 179 HIS A N 1
ATOM 1309 C CA . HIS A 1 179 ? -4.125 -12.481 56.621 1.00 52.91 179 HIS A CA 1
ATOM 1310 C C . HIS A 1 179 ? -5.608 -12.056 56.711 1.00 52.91 179 HIS A C 1
ATOM 1312 O O . HIS A 1 179 ? -6.211 -12.154 57.774 1.00 52.91 179 HIS A O 1
ATOM 1318 N N . LEU A 1 180 ? -6.189 -11.563 55.610 1.00 50.81 180 LEU A N 1
ATOM 1319 C CA . LEU A 1 180 ? -7.613 -11.240 55.468 1.00 50.81 180 LEU A CA 1
ATOM 1320 C C . LEU A 1 180 ? -8.447 -12.393 54.884 1.00 50.81 180 LEU A C 1
ATOM 1322 O O . LEU A 1 180 ? -9.672 -12.293 54.837 1.00 50.81 180 LEU A O 1
ATOM 1326 N N . ALA A 1 181 ? -7.813 -13.473 54.425 1.00 51.75 181 ALA A N 1
ATOM 1327 C CA . ALA A 1 181 ? -8.507 -14.713 54.125 1.00 51.75 181 ALA A CA 1
ATOM 1328 C C . ALA A 1 181 ? -8.846 -15.370 55.466 1.00 51.75 181 ALA A C 1
ATOM 1330 O O . ALA A 1 181 ? -8.030 -16.081 56.043 1.00 51.75 181 ALA A O 1
ATOM 1331 N N . LEU A 1 182 ? -10.037 -15.069 55.987 1.00 50.44 182 LEU A N 1
ATOM 1332 C CA . LEU A 1 182 ? -10.656 -15.903 57.010 1.00 50.44 182 LEU A CA 1
ATOM 1333 C C . LEU A 1 182 ? -10.655 -17.336 56.471 1.00 50.44 182 LEU A C 1
ATOM 1335 O O . LEU A 1 182 ? -11.161 -17.563 55.366 1.00 50.44 182 LEU A O 1
ATOM 1339 N N . ASP A 1 183 ? -10.062 -18.269 57.220 1.00 46.47 183 ASP A N 1
ATOM 1340 C CA . ASP A 1 183 ? -10.218 -19.692 56.940 1.00 46.47 183 ASP A CA 1
ATOM 1341 C C . ASP A 1 183 ? -11.715 -19.960 56.793 1.00 46.47 183 ASP A C 1
ATOM 1343 O O . ASP A 1 183 ? -12.530 -19.519 57.610 1.00 46.47 183 ASP A O 1
ATOM 1347 N N . SER A 1 184 ? -12.092 -20.648 55.715 1.00 52.22 184 SER A N 1
ATOM 1348 C CA . SER A 1 184 ? -13.493 -20.935 55.392 1.00 52.22 184 SER A CA 1
ATOM 1349 C C . SER A 1 184 ? -14.239 -21.644 56.525 1.00 52.22 184 SER A C 1
ATOM 1351 O O . SER A 1 184 ? -15.469 -21.635 56.542 1.00 52.22 184 SER A O 1
ATOM 1353 N N . ASP A 1 185 ? -13.492 -22.224 57.462 1.00 52.44 185 ASP A N 1
ATOM 1354 C CA . ASP A 1 185 ? -13.980 -23.031 58.570 1.00 52.44 185 ASP A CA 1
ATOM 1355 C C . ASP A 1 185 ? -14.278 -22.208 59.842 1.00 52.44 185 ASP A C 1
ATOM 1357 O O . ASP A 1 185 ? -15.017 -22.692 60.696 1.00 52.44 185 ASP A O 1
ATOM 1361 N N . ASP A 1 186 ? -13.809 -20.953 59.934 1.00 51.16 186 ASP A N 1
ATOM 1362 C CA . ASP A 1 186 ? -14.014 -20.050 61.088 1.00 51.16 186 ASP A CA 1
ATOM 1363 C C . ASP A 1 186 ? -14.913 -18.837 60.775 1.00 51.16 186 ASP A C 1
ATOM 1365 O O . ASP A 1 186 ? -15.102 -17.944 61.608 1.00 51.16 186 ASP A O 1
ATOM 1369 N N . LEU A 1 187 ? -15.522 -18.790 59.585 1.00 47.25 187 LEU A N 1
ATOM 1370 C CA . LEU A 1 187 ? -16.606 -17.843 59.325 1.00 47.25 187 LEU A CA 1
ATOM 1371 C C . LEU A 1 187 ? -17.737 -18.128 60.327 1.00 47.25 187 LEU A C 1
ATOM 1373 O O . LEU A 1 187 ? -18.276 -19.241 60.311 1.00 47.25 187 LEU A O 1
ATOM 1377 N N . PRO A 1 188 ? -18.138 -17.163 61.186 1.00 51.34 188 PRO A N 1
ATOM 1378 C CA . PRO A 1 188 ? -19.289 -17.357 62.050 1.00 51.34 188 PRO A CA 1
ATOM 1379 C C . PRO A 1 188 ? -20.452 -17.734 61.148 1.00 51.34 188 PRO A C 1
ATOM 1381 O O . PRO A 1 188 ? -20.813 -16.981 60.240 1.00 51.34 188 PRO A O 1
ATOM 1384 N N . THR A 1 189 ? -20.984 -18.940 61.348 1.00 47.88 189 THR A N 1
ATOM 1385 C CA . THR A 1 189 ? -22.111 -19.437 60.572 1.00 47.88 189 THR A CA 1
ATOM 1386 C C . THR A 1 189 ? -23.197 -18.387 60.700 1.00 47.88 189 THR A C 1
ATOM 1388 O O . THR A 1 189 ? -23.719 -18.171 61.795 1.00 47.88 189 THR A O 1
ATOM 1391 N N . VAL A 1 190 ? -23.481 -17.671 59.609 1.00 44.38 190 VAL A N 1
ATOM 1392 C CA . VAL A 1 190 ? -24.576 -16.708 59.572 1.00 44.38 190 VAL A CA 1
ATOM 1393 C C . VAL A 1 190 ? -25.804 -17.521 59.931 1.00 44.38 190 VAL A C 1
ATOM 1395 O O . VAL A 1 190 ? -26.246 -18.354 59.141 1.00 44.38 190 VAL A O 1
ATOM 1398 N N . VAL A 1 191 ? -26.286 -17.357 61.165 1.00 55.16 191 VAL A N 1
ATOM 1399 C CA . VAL A 1 191 ? -27.498 -18.019 61.631 1.00 55.16 191 VAL A CA 1
ATOM 1400 C C . VAL A 1 191 ? -28.552 -17.642 60.612 1.00 55.16 191 VAL A C 1
ATOM 1402 O O . VAL A 1 191 ? -28.856 -16.458 60.455 1.00 55.16 191 VAL A O 1
ATOM 1405 N N . ALA A 1 192 ? -29.028 -18.634 59.856 1.00 50.19 192 ALA A N 1
ATOM 1406 C CA . ALA A 1 192 ? -30.077 -18.430 58.880 1.00 50.19 192 ALA A CA 1
ATOM 1407 C C . ALA A 1 192 ? -31.214 -17.719 59.611 1.00 50.19 192 ALA A C 1
ATOM 1409 O O . ALA A 1 192 ? -31.770 -18.242 60.578 1.00 50.19 192 ALA A O 1
ATOM 1410 N N . LEU A 1 193 ? -31.449 -16.469 59.222 1.00 53.41 193 LEU A N 1
ATOM 1411 C CA . LEU A 1 193 ? -32.424 -15.600 59.850 1.00 53.41 193 LEU A CA 1
ATOM 1412 C C . LEU A 1 193 ? -33.786 -16.285 59.691 1.00 53.41 193 LEU A C 1
ATOM 1414 O O . LEU A 1 193 ? -34.312 -16.333 58.581 1.00 53.41 193 LEU A O 1
ATOM 1418 N N . ASP A 1 194 ? -34.301 -16.873 60.773 1.00 76.44 194 ASP A N 1
ATOM 1419 C CA . ASP A 1 194 ? -35.544 -17.644 60.756 1.00 76.44 194 ASP A CA 1
ATOM 1420 C C . ASP A 1 194 ? -36.685 -16.739 60.246 1.00 76.44 194 ASP A C 1
ATOM 1422 O O . ASP A 1 194 ? -37.033 -15.752 60.914 1.00 76.44 194 ASP A O 1
ATOM 1426 N N . PRO A 1 195 ? -37.236 -17.012 59.047 1.00 73.00 195 PRO A N 1
ATOM 1427 C CA . PRO A 1 195 ? -38.247 -16.160 58.436 1.00 73.00 195 PRO A CA 1
ATOM 1428 C C . PRO A 1 195 ? -39.504 -16.065 59.305 1.00 73.00 195 PRO A C 1
ATOM 1430 O O . PRO A 1 195 ? -40.149 -15.011 59.324 1.00 73.00 195 PRO A O 1
ATOM 1433 N N . ASP A 1 196 ? -39.802 -17.104 60.089 1.00 76.88 196 ASP A N 1
ATOM 1434 C CA . ASP A 1 196 ? -40.956 -17.138 60.981 1.00 76.88 196 ASP A CA 1
ATOM 1435 C C . ASP A 1 196 ? -40.722 -16.266 62.216 1.00 76.88 196 ASP A C 1
ATOM 1437 O O . ASP A 1 196 ? -41.612 -15.520 62.636 1.00 76.88 196 ASP A O 1
ATOM 1441 N N . LEU A 1 197 ? -39.497 -16.256 62.749 1.00 77.75 197 LEU A N 1
ATOM 1442 C CA . LEU A 1 197 ? -39.117 -15.379 63.856 1.00 77.75 197 LEU A CA 1
ATOM 1443 C C . LEU A 1 197 ? -39.144 -13.900 63.441 1.00 77.75 197 LEU A C 1
ATOM 1445 O O . LEU A 1 197 ? -39.565 -13.041 64.218 1.00 77.75 197 LEU A O 1
ATOM 1449 N N . ILE A 1 198 ? -38.735 -13.583 62.210 1.00 75.81 198 ILE A N 1
ATOM 1450 C CA . ILE A 1 198 ? -38.811 -12.221 61.659 1.00 75.81 198 ILE A CA 1
ATOM 1451 C C . ILE A 1 198 ? -40.266 -11.809 61.454 1.00 75.81 198 ILE A C 1
ATOM 1453 O O . ILE A 1 198 ? -40.640 -10.692 61.816 1.00 75.81 198 ILE A O 1
ATOM 1457 N N . ALA A 1 199 ? -41.095 -12.700 60.904 1.00 75.69 199 ALA A N 1
ATOM 1458 C CA . ALA A 1 199 ? -42.521 -12.454 60.728 1.00 75.69 199 ALA A CA 1
ATOM 1459 C C . ALA A 1 199 ? -43.224 -12.240 62.078 1.00 75.69 199 ALA A C 1
ATOM 1461 O O . ALA A 1 199 ? -44.034 -11.319 62.212 1.00 75.69 199 ALA A O 1
ATOM 1462 N N . HIS A 1 200 ? -42.869 -13.02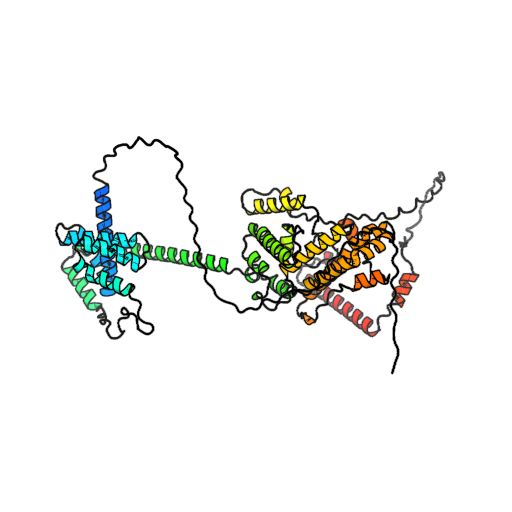6 63.098 1.00 81.06 200 HIS A N 1
ATOM 1463 C CA . HIS A 1 200 ? -43.392 -12.888 64.453 1.00 81.06 200 HIS A CA 1
ATOM 1464 C C . HIS A 1 200 ? -42.946 -11.579 65.120 1.00 81.06 200 HIS A C 1
ATOM 1466 O O . HIS A 1 200 ? -43.784 -10.845 65.639 1.00 81.06 200 HI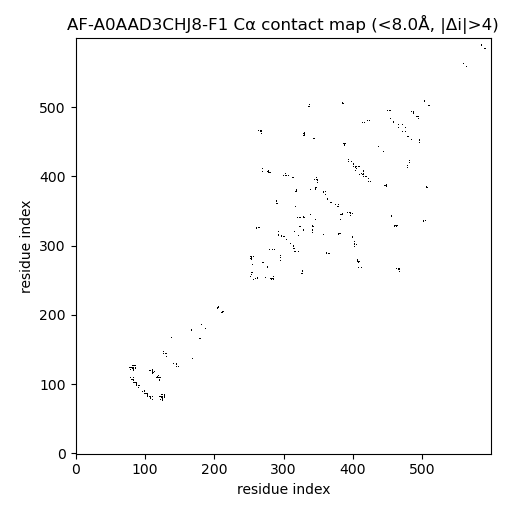S A O 1
ATOM 1472 N N . ARG A 1 201 ? -41.656 -11.223 65.028 1.00 81.38 201 ARG A N 1
ATOM 1473 C CA . ARG A 1 201 ? -41.130 -9.939 65.528 1.00 81.38 201 ARG A CA 1
ATOM 1474 C C . ARG A 1 201 ? -41.769 -8.741 64.827 1.00 81.38 201 ARG A C 1
ATOM 1476 O O . ARG A 1 201 ? -42.085 -7.762 65.492 1.00 81.38 201 ARG A O 1
ATOM 1483 N N . ARG A 1 202 ? -42.008 -8.820 63.510 1.00 75.06 202 ARG A N 1
ATOM 1484 C CA . ARG A 1 202 ? -42.769 -7.797 62.767 1.00 75.06 202 ARG A CA 1
ATOM 1485 C C . ARG A 1 202 ? -44.197 -7.680 63.274 1.00 75.06 202 ARG A C 1
ATOM 1487 O O . ARG A 1 202 ? -44.674 -6.567 63.438 1.00 75.06 202 ARG A O 1
ATOM 1494 N N . ARG A 1 203 ? -44.871 -8.808 63.516 1.00 81.88 203 ARG A N 1
ATOM 1495 C CA . ARG A 1 203 ? -46.241 -8.818 64.041 1.00 81.88 203 ARG A CA 1
ATO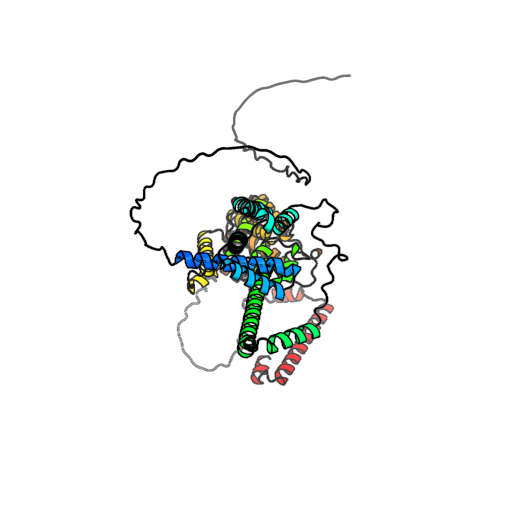M 1496 C C . ARG A 1 203 ? -46.312 -8.128 65.405 1.00 81.88 203 ARG A C 1
ATOM 1498 O O . ARG A 1 203 ? -47.129 -7.229 65.541 1.00 81.88 203 ARG A O 1
ATOM 1505 N N . LEU A 1 204 ? -45.416 -8.473 66.333 1.00 83.88 204 LEU A N 1
ATOM 1506 C CA . LEU A 1 204 ? -45.306 -7.811 67.641 1.00 83.88 204 LEU A CA 1
ATOM 1507 C C . LEU A 1 204 ? -45.042 -6.307 67.500 1.00 83.88 204 LEU A C 1
ATOM 1509 O O . LEU A 1 204 ? -45.733 -5.503 68.105 1.00 83.88 204 LEU A O 1
ATOM 1513 N N . LEU A 1 205 ? -44.117 -5.909 66.621 1.00 77.31 205 LEU A N 1
ATOM 1514 C CA . LEU A 1 205 ? -43.842 -4.494 66.342 1.00 77.31 205 LEU A CA 1
ATOM 1515 C C . LEU A 1 205 ? -45.072 -3.725 65.837 1.00 77.31 205 LEU A C 1
ATOM 1517 O O . LEU A 1 205 ? -45.267 -2.575 66.221 1.00 77.31 205 LEU A O 1
ATOM 1521 N N . TYR A 1 206 ? -45.894 -4.335 64.979 1.00 76.19 206 TYR A N 1
ATOM 1522 C CA . TYR A 1 206 ? -47.121 -3.707 64.477 1.00 76.19 206 TYR A CA 1
ATOM 1523 C C . TYR A 1 206 ? -48.263 -3.706 65.498 1.00 76.19 206 TYR A C 1
ATOM 1525 O O . TYR A 1 206 ? -49.130 -2.836 65.425 1.00 76.19 206 TYR A O 1
ATOM 1533 N N . GLU A 1 207 ? -48.267 -4.666 66.419 1.00 79.56 207 GLU A N 1
ATOM 1534 C CA . GLU A 1 207 ? -49.232 -4.772 67.512 1.00 79.56 207 GLU A CA 1
ATOM 1535 C C . GLU A 1 207 ? -48.929 -3.746 68.616 1.00 79.56 207 GLU A C 1
ATOM 1537 O O . GLU A 1 207 ? -49.824 -3.011 69.032 1.00 79.56 207 GLU A O 1
ATOM 1542 N N . ASP A 1 208 ? -47.655 -3.612 68.995 1.00 81.00 208 ASP A N 1
ATOM 1543 C CA . ASP A 1 208 ? -47.190 -2.691 70.038 1.00 81.00 208 ASP A CA 1
ATOM 1544 C C . ASP A 1 208 ? -47.079 -1.238 69.542 1.00 81.00 208 ASP A C 1
ATOM 1546 O O . ASP A 1 208 ? -47.291 -0.293 70.306 1.00 81.00 208 ASP A O 1
ATOM 1550 N N . PHE A 1 209 ? -46.778 -1.030 68.253 1.00 75.69 209 PHE A N 1
ATOM 1551 C CA . PHE A 1 209 ? -46.605 0.303 67.670 1.00 75.69 209 PHE A CA 1
ATOM 1552 C C . PHE A 1 209 ? -47.380 0.470 66.348 1.00 75.69 209 PHE A C 1
ATOM 1554 O O . PHE A 1 209 ? -46.792 0.523 65.262 1.00 75.69 209 PHE A O 1
ATOM 1561 N N . PRO A 1 210 ? -48.714 0.639 66.404 1.00 66.94 210 PRO A N 1
ATOM 1562 C CA . PRO A 1 210 ? -49.569 0.686 65.212 1.00 66.94 210 PRO A CA 1
ATOM 1563 C C . PRO A 1 210 ? -49.274 1.861 64.258 1.00 66.94 210 PRO A C 1
ATOM 1565 O O . PRO A 1 210 ? -49.619 1.805 63.079 1.00 66.94 210 PRO A O 1
ATOM 1568 N N . HIS A 1 211 ? -48.582 2.905 64.721 1.00 63.84 211 HIS A N 1
ATOM 1569 C CA . HIS A 1 211 ? -48.133 4.043 63.909 1.00 63.84 211 HIS A CA 1
ATOM 1570 C C . HIS A 1 211 ? -46.920 3.727 63.009 1.00 63.84 211 HIS A C 1
ATOM 1572 O O . HIS A 1 211 ? -46.651 4.480 62.078 1.00 63.84 211 HIS A O 1
ATOM 1578 N N . PHE A 1 212 ? -46.222 2.600 63.216 1.00 62.75 212 PHE A N 1
ATOM 1579 C CA . PHE A 1 212 ? -45.195 2.099 62.287 1.00 62.75 212 PHE A CA 1
ATOM 1580 C C . PHE A 1 212 ? -45.774 1.332 61.092 1.00 62.75 212 PHE A C 1
ATOM 1582 O O . PHE A 1 212 ? -45.027 0.934 60.193 1.00 62.75 212 PHE A O 1
ATOM 1589 N N . ASN A 1 213 ? -47.096 1.144 61.028 1.00 62.19 213 ASN A N 1
ATOM 1590 C CA . ASN A 1 213 ? -47.778 0.531 59.892 1.00 62.19 213 ASN A CA 1
ATOM 1591 C C . ASN A 1 213 ? -47.871 1.505 58.695 1.00 62.19 213 ASN A C 1
ATOM 1593 O O . ASN A 1 213 ? -48.943 1.799 58.173 1.00 62.19 213 ASN A O 1
ATOM 1597 N N . ASN A 1 214 ? -46.723 2.010 58.233 1.00 56.12 214 ASN A N 1
ATOM 1598 C CA . ASN A 1 214 ? -46.574 2.834 57.031 1.00 56.12 214 ASN A CA 1
ATOM 1599 C C . ASN A 1 214 ? -46.622 1.973 55.755 1.00 56.12 214 ASN A C 1
ATOM 1601 O O . ASN A 1 214 ? -45.803 2.130 54.846 1.00 56.12 214 ASN A O 1
ATOM 1605 N N . SER A 1 215 ? -47.580 1.050 55.662 1.00 57.31 215 SER A N 1
ATOM 1606 C CA . SER A 1 215 ? -47.788 0.192 54.485 1.00 57.31 215 SER A CA 1
ATOM 1607 C C . SER A 1 215 ? -48.037 1.008 53.204 1.00 57.31 215 SER A C 1
ATOM 1609 O O . SER A 1 215 ? -47.617 0.612 52.116 1.00 57.31 215 SER A O 1
ATOM 1611 N N . VAL A 1 216 ? -48.590 2.219 53.324 1.00 54.47 216 VAL A N 1
ATOM 1612 C CA . VAL A 1 216 ? -48.773 3.145 52.192 1.00 54.47 216 VAL A CA 1
ATOM 1613 C C . VAL A 1 216 ? -47.451 3.813 51.758 1.00 54.47 216 VAL A C 1
ATOM 1615 O O . VAL A 1 216 ? -47.226 3.998 50.564 1.00 54.47 216 VAL A O 1
ATOM 1618 N N . GLY A 1 217 ? -46.525 4.093 52.685 1.00 55.06 217 GLY A N 1
ATOM 1619 C CA . GLY A 1 217 ? -45.212 4.689 52.378 1.00 55.06 217 GLY A CA 1
ATOM 1620 C C . GLY A 1 217 ? -44.164 3.683 51.882 1.00 55.06 217 GLY A C 1
ATOM 1621 O O . GLY A 1 217 ? -43.365 3.993 50.999 1.00 55.06 217 GLY A O 1
ATOM 1622 N N . HIS A 1 218 ? -44.193 2.444 52.387 1.00 57.16 218 HIS A N 1
ATOM 1623 C CA . HIS A 1 218 ? -43.278 1.378 51.956 1.00 57.16 218 HIS A CA 1
ATOM 1624 C C . HIS A 1 218 ? -43.477 0.976 50.492 1.00 57.16 218 HIS A C 1
ATOM 1626 O O . HIS A 1 218 ? -42.507 0.673 49.800 1.00 57.16 218 HIS A O 1
ATOM 1632 N N . THR A 1 219 ? -44.712 1.019 49.993 1.00 60.94 219 THR A N 1
ATOM 1633 C CA . THR A 1 219 ? -45.002 0.676 48.595 1.00 60.94 219 THR A CA 1
ATOM 1634 C C . THR A 1 219 ? -44.391 1.707 47.635 1.00 60.94 219 THR A C 1
ATOM 1636 O O . THR A 1 219 ? -43.776 1.330 46.639 1.00 60.94 219 THR A O 1
ATOM 1639 N N . GLN A 1 220 ? -44.457 3.003 47.974 1.00 61.62 220 GLN A N 1
ATOM 1640 C CA . GLN A 1 220 ? -43.802 4.064 47.197 1.00 61.62 220 GLN A CA 1
ATOM 1641 C C . GLN A 1 220 ? -42.273 3.984 47.283 1.00 61.62 220 GLN A C 1
ATOM 1643 O O . GLN A 1 220 ? -41.606 4.064 46.256 1.00 61.62 220 GLN A O 1
ATOM 1648 N N . ALA A 1 221 ? -41.710 3.743 48.471 1.00 64.75 221 ALA A N 1
ATOM 1649 C CA . ALA A 1 221 ? -40.266 3.564 48.636 1.00 64.75 221 ALA A CA 1
ATOM 1650 C C . ALA A 1 221 ? -39.729 2.339 47.869 1.00 64.75 221 ALA A C 1
ATOM 1652 O O . ALA A 1 221 ? -38.629 2.389 47.326 1.00 64.75 221 ALA A O 1
ATOM 1653 N N . THR A 1 222 ? -40.521 1.265 47.770 1.00 75.06 222 THR A N 1
ATOM 1654 C CA . THR A 1 222 ? -40.169 0.060 46.999 1.00 75.06 222 THR A CA 1
ATOM 1655 C C . THR A 1 222 ? -40.224 0.313 45.490 1.00 75.06 222 THR A C 1
ATOM 1657 O O . THR A 1 222 ? -39.350 -0.139 44.760 1.00 75.06 222 THR A O 1
ATOM 1660 N N . LEU A 1 223 ? -41.207 1.079 45.005 1.00 76.69 223 LEU A N 1
ATOM 1661 C CA . LEU A 1 223 ? -41.263 1.489 43.595 1.00 76.69 223 LEU A CA 1
ATOM 1662 C C . LEU A 1 223 ? -40.095 2.412 43.224 1.00 76.69 223 LEU A C 1
ATOM 1664 O O . LEU A 1 223 ? -39.493 2.254 42.164 1.00 76.69 223 LEU A O 1
ATOM 1668 N N . VAL A 1 224 ? -39.733 3.340 44.115 1.00 75.56 224 VAL A N 1
ATOM 1669 C CA . VAL A 1 224 ? -38.571 4.218 43.924 1.00 75.56 224 VAL A CA 1
ATOM 1670 C C . VAL A 1 224 ? -37.270 3.415 43.949 1.00 75.56 224 VAL A C 1
ATOM 1672 O O . VAL A 1 224 ? -36.422 3.624 43.088 1.00 75.56 224 VAL A O 1
ATOM 1675 N N . SER A 1 225 ? -37.111 2.455 44.866 1.00 73.31 225 SER A N 1
ATOM 1676 C CA . SER A 1 225 ? -35.904 1.620 44.915 1.00 73.31 225 SER A CA 1
ATOM 1677 C C . SER A 1 225 ? -35.774 0.708 43.692 1.00 73.31 225 SER A C 1
ATOM 1679 O O . SER A 1 225 ? -34.676 0.573 43.155 1.00 73.31 225 SER A O 1
ATOM 1681 N N . GLN A 1 226 ? -36.883 0.159 43.186 1.00 84.69 226 GLN A N 1
ATOM 1682 C CA . GLN A 1 226 ? -36.914 -0.580 41.920 1.00 84.69 226 GLN A CA 1
ATOM 1683 C C . GLN A 1 226 ? -36.548 0.316 40.729 1.00 84.69 226 GLN A C 1
ATOM 1685 O O . GLN A 1 226 ? -35.753 -0.094 39.884 1.00 84.69 226 GLN A O 1
ATOM 1690 N N . GLY A 1 227 ? -37.055 1.554 40.687 1.00 84.88 227 GLY A N 1
ATOM 1691 C CA . GLY A 1 227 ? -36.697 2.539 39.661 1.00 84.88 227 GLY A CA 1
ATOM 1692 C C . GLY A 1 227 ? -35.215 2.934 39.697 1.00 84.88 227 GLY A C 1
ATOM 1693 O O . GLY A 1 227 ? -34.559 2.973 38.658 1.00 84.88 227 GLY A O 1
ATOM 1694 N N . ILE A 1 228 ? -34.654 3.152 40.891 1.00 86.31 228 ILE A N 1
ATOM 1695 C CA . ILE A 1 228 ? -33.224 3.445 41.081 1.00 86.31 228 ILE A CA 1
ATOM 1696 C C . ILE A 1 228 ? -32.364 2.243 40.678 1.00 86.31 228 ILE A C 1
ATOM 1698 O O . ILE A 1 228 ? -31.319 2.420 40.049 1.00 86.31 228 ILE A O 1
ATOM 1702 N N . HIS A 1 229 ? -32.792 1.021 41.002 1.00 84.62 229 HIS A N 1
ATOM 1703 C CA . HIS A 1 229 ? -32.082 -0.188 40.599 1.00 84.62 229 HIS A CA 1
ATOM 1704 C C . HIS A 1 229 ? -32.067 -0.344 39.074 1.00 84.62 229 HIS A C 1
ATOM 1706 O O . HIS A 1 229 ? -31.001 -0.565 38.503 1.00 84.62 229 HIS A O 1
ATOM 1712 N N . ALA A 1 230 ? -33.210 -0.133 38.412 1.00 88.00 230 ALA A N 1
ATOM 1713 C CA . ALA A 1 230 ? -33.309 -0.169 36.955 1.00 88.00 230 ALA A CA 1
ATOM 1714 C C . ALA A 1 230 ? -32.403 0.883 36.290 1.00 88.00 230 ALA A C 1
ATOM 1716 O O . ALA A 1 230 ? -31.652 0.552 35.375 1.00 88.00 230 ALA A O 1
ATOM 1717 N N . LEU A 1 231 ? -32.392 2.119 36.804 1.00 90.81 231 LEU A N 1
ATOM 1718 C CA . LEU A 1 231 ? -31.526 3.187 36.295 1.00 90.81 231 LEU A CA 1
ATOM 1719 C C . LEU A 1 231 ? -30.039 2.870 36.507 1.00 90.81 231 LEU A C 1
ATOM 1721 O O . LEU A 1 231 ? -29.213 3.085 35.623 1.00 90.81 231 LEU A O 1
ATOM 1725 N N . THR A 1 232 ? -29.683 2.330 37.672 1.00 90.44 232 THR A N 1
ATOM 1726 C CA . THR A 1 232 ? -28.297 1.947 37.977 1.00 90.44 232 THR A CA 1
ATOM 1727 C C . THR A 1 232 ? -27.836 0.822 37.054 1.00 90.44 232 THR A C 1
ATOM 1729 O O . THR A 1 232 ? -26.711 0.853 36.551 1.00 90.44 232 THR A O 1
ATOM 1732 N N . GLN A 1 233 ? -28.717 -0.143 36.779 1.00 92.44 233 GLN A N 1
ATOM 1733 C CA . GLN A 1 233 ? -28.464 -1.224 35.836 1.00 92.44 233 GLN A CA 1
ATOM 1734 C C . GLN A 1 233 ? -28.297 -0.688 34.408 1.00 92.44 233 GLN A C 1
ATOM 1736 O O . GLN A 1 233 ? -27.355 -1.088 33.727 1.00 92.44 233 GLN A O 1
ATOM 1741 N N . GLU A 1 234 ? -29.130 0.259 33.971 1.00 92.44 234 GLU A N 1
ATOM 1742 C CA . GLU A 1 234 ? -29.016 0.900 32.656 1.00 92.44 234 GLU A CA 1
ATOM 1743 C C . GLU A 1 234 ? -27.696 1.672 32.504 1.00 92.44 234 GLU A C 1
ATOM 1745 O O . GLU A 1 234 ? -26.972 1.472 31.528 1.00 92.44 234 GLU A O 1
ATOM 1750 N N . VAL A 1 235 ? -27.309 2.478 33.499 1.00 93.12 235 VAL A N 1
ATOM 1751 C CA . VAL A 1 235 ? -26.026 3.204 33.494 1.00 93.12 235 VAL A CA 1
ATOM 1752 C C . VAL A 1 235 ? -24.841 2.236 33.480 1.00 93.12 235 VAL A C 1
ATOM 1754 O O . VAL A 1 235 ? -23.854 2.467 32.776 1.00 93.12 235 VAL A O 1
ATOM 1757 N N . HIS A 1 236 ? -24.916 1.141 34.239 1.00 90.44 236 HIS A N 1
ATOM 1758 C CA . HIS A 1 236 ? -23.866 0.127 34.259 1.00 90.44 236 HIS A CA 1
ATOM 1759 C C . HIS A 1 236 ? -23.735 -0.580 32.904 1.00 90.44 236 HIS A C 1
ATOM 1761 O O . HIS A 1 236 ? -22.627 -0.684 32.371 1.00 90.44 236 HIS A O 1
ATOM 1767 N N . LEU A 1 237 ? -24.858 -0.989 32.307 1.00 93.19 237 LEU A N 1
ATOM 1768 C CA . LEU A 1 237 ? -24.892 -1.576 30.969 1.00 93.19 237 LEU A CA 1
ATOM 1769 C C . LEU A 1 237 ? -24.364 -0.596 29.915 1.00 93.19 237 LEU A C 1
ATOM 1771 O O . LEU A 1 237 ? -23.554 -0.996 29.082 1.00 93.19 237 LEU A O 1
ATOM 1775 N N . GLY A 1 238 ? -24.721 0.688 29.997 1.00 91.69 238 GLY A N 1
ATOM 1776 C CA . GLY A 1 238 ? -24.205 1.727 29.105 1.00 91.69 238 GLY A CA 1
ATOM 1777 C C . GLY A 1 238 ? -22.684 1.900 29.203 1.00 91.69 238 GLY A C 1
ATOM 1778 O O . GLY A 1 238 ? -22.002 2.023 28.183 1.00 91.69 238 GLY A O 1
ATOM 1779 N N . ARG A 1 239 ? -22.109 1.830 30.413 1.00 91.69 239 ARG A N 1
ATOM 1780 C CA . ARG A 1 239 ? -20.645 1.853 30.606 1.00 91.69 239 ARG A CA 1
ATOM 1781 C C . ARG A 1 239 ? -19.971 0.612 30.029 1.00 91.69 239 ARG A C 1
ATOM 1783 O O . ARG A 1 239 ? -18.951 0.752 29.358 1.00 91.69 239 ARG A O 1
ATOM 1790 N N . ILE A 1 240 ? -20.540 -0.576 30.247 1.00 91.00 240 ILE A N 1
ATOM 1791 C CA . ILE A 1 240 ? -20.024 -1.826 29.667 1.00 91.00 240 ILE A CA 1
ATOM 1792 C C . ILE A 1 240 ? -20.072 -1.763 28.140 1.00 91.00 240 ILE A C 1
ATOM 1794 O O . ILE A 1 240 ? -19.079 -2.090 27.500 1.00 91.00 240 ILE A O 1
ATOM 1798 N N . GLN A 1 241 ? -21.178 -1.308 27.550 1.00 91.38 241 GLN A N 1
ATOM 1799 C CA . GLN A 1 241 ? -21.303 -1.153 26.098 1.00 91.38 241 GLN A CA 1
ATOM 1800 C C . GLN A 1 241 ? -20.273 -0.163 25.555 1.00 91.38 241 GLN A C 1
ATOM 1802 O O . GLN A 1 241 ? -19.547 -0.497 24.625 1.00 91.38 241 GLN A O 1
ATOM 1807 N N . THR A 1 242 ? -20.116 0.997 26.198 1.00 89.38 242 THR A N 1
ATOM 1808 C CA . THR A 1 242 ? -19.103 1.992 25.814 1.00 89.38 242 THR A CA 1
ATOM 1809 C C . THR A 1 242 ? -17.687 1.411 25.897 1.00 89.38 242 THR A C 1
ATOM 1811 O O . THR A 1 242 ? -16.855 1.652 25.022 1.00 89.38 242 THR A O 1
ATOM 1814 N N . GLN A 1 243 ? -17.391 0.627 26.936 1.00 87.31 243 GLN A N 1
ATOM 1815 C CA . GLN A 1 243 ? -16.095 -0.031 27.091 1.00 87.31 243 GLN A CA 1
ATOM 1816 C C . GLN A 1 243 ? -15.882 -1.098 26.010 1.00 87.31 243 GLN A C 1
ATOM 1818 O O . GLN A 1 243 ? -14.834 -1.118 25.371 1.00 87.31 243 GLN A O 1
ATOM 1823 N N . GLN A 1 244 ? -16.896 -1.918 25.728 1.00 87.56 244 GLN A N 1
ATOM 1824 C CA . GLN A 1 244 ? -16.852 -2.907 24.652 1.00 87.56 244 GLN A CA 1
ATOM 1825 C C . GLN A 1 244 ? -16.680 -2.252 23.280 1.00 87.56 244 GLN A C 1
ATOM 1827 O O . GLN A 1 244 ? -15.934 -2.766 22.454 1.00 87.56 244 GLN A O 1
ATOM 1832 N N . GLU A 1 245 ? -17.329 -1.120 23.018 1.00 84.19 245 GLU A N 1
ATOM 1833 C CA . GLU A 1 245 ? -17.147 -0.353 21.786 1.00 84.19 245 GLU A CA 1
ATOM 1834 C C . GLU A 1 245 ? -15.725 0.194 21.666 1.00 84.19 245 GLU A C 1
ATOM 1836 O O . GLU A 1 245 ? -15.124 0.100 20.594 1.00 84.19 245 GLU A O 1
ATOM 1841 N N . ARG A 1 246 ? -15.146 0.696 22.765 1.00 82.69 246 ARG A N 1
ATOM 1842 C CA . ARG A 1 246 ? -13.742 1.133 22.811 1.00 82.69 246 ARG A CA 1
ATOM 1843 C C . ARG A 1 246 ? -12.781 -0.026 22.563 1.00 82.69 246 ARG A C 1
ATOM 1845 O O . ARG A 1 246 ? -11.851 0.120 21.771 1.00 82.69 246 ARG A O 1
ATOM 1852 N N . ASP A 1 247 ? -13.027 -1.181 23.171 1.00 81.81 247 ASP A N 1
ATOM 1853 C CA . ASP A 1 247 ? -12.193 -2.372 23.003 1.00 81.81 247 ASP A CA 1
ATOM 1854 C C . ASP A 1 247 ? -12.320 -2.947 21.584 1.00 81.81 247 ASP A C 1
ATOM 1856 O O . ASP A 1 247 ? -11.315 -3.288 20.955 1.00 81.81 247 ASP A O 1
ATOM 1860 N N . ARG A 1 248 ? -13.532 -2.964 21.013 1.00 79.38 248 ARG A N 1
ATOM 1861 C CA . ARG A 1 248 ? -13.772 -3.322 19.604 1.00 79.38 248 ARG A CA 1
ATOM 1862 C C . ARG A 1 248 ? -13.079 -2.350 18.658 1.00 79.38 248 ARG A C 1
ATOM 1864 O O . ARG A 1 248 ? -12.455 -2.792 17.699 1.00 79.38 248 ARG A O 1
ATOM 1871 N N . ALA A 1 249 ? -13.139 -1.046 18.933 1.00 76.19 249 ALA A N 1
ATOM 1872 C CA . ALA A 1 249 ? -12.448 -0.030 18.143 1.00 76.19 249 ALA A CA 1
ATOM 1873 C C . ALA A 1 249 ? -10.921 -0.196 18.206 1.00 76.19 249 ALA A C 1
ATOM 1875 O O . ALA A 1 249 ? -10.244 -0.053 17.188 1.00 76.19 249 ALA A O 1
ATOM 1876 N N . ARG A 1 250 ? -10.377 -0.559 19.375 1.00 79.00 250 ARG A N 1
ATOM 1877 C CA . ARG A 1 250 ? -8.942 -0.808 19.578 1.00 79.00 250 ARG A CA 1
ATOM 1878 C C . ARG A 1 250 ? -8.459 -2.076 18.871 1.00 79.00 250 ARG A C 1
ATOM 1880 O O . ARG A 1 250 ? -7.338 -2.107 18.363 1.00 79.00 250 ARG A O 1
ATOM 1887 N N . ASN A 1 251 ? -9.319 -3.088 18.796 1.00 81.56 251 ASN A N 1
ATOM 1888 C CA . ASN A 1 251 ? -9.021 -4.389 18.198 1.00 81.56 251 ASN A CA 1
ATOM 1889 C C . ASN A 1 251 ? -9.446 -4.506 16.729 1.00 81.56 251 ASN A C 1
ATOM 1891 O O . ASN A 1 251 ? -9.433 -5.609 16.183 1.00 81.56 251 ASN A O 1
ATOM 1895 N N . LYS A 1 252 ? -9.775 -3.392 16.060 1.00 86.75 252 LYS A N 1
ATOM 1896 C CA . LYS A 1 252 ? -10.021 -3.407 14.616 1.00 86.75 252 LYS A CA 1
ATOM 1897 C C . LYS A 1 252 ? -8.796 -3.951 13.886 1.00 86.75 252 LYS A C 1
ATOM 1899 O O . LYS A 1 252 ? -7.665 -3.490 14.076 1.00 86.75 252 LYS A O 1
ATOM 1904 N N . THR A 1 253 ? -9.043 -4.954 13.060 1.00 88.25 253 THR A N 1
ATOM 1905 C CA . THR A 1 253 ? -8.078 -5.541 12.132 1.00 88.25 253 THR A CA 1
ATOM 1906 C C . THR A 1 253 ? -8.541 -5.261 10.710 1.00 88.25 253 THR A C 1
ATOM 1908 O O . THR A 1 253 ? -9.712 -4.943 10.478 1.00 88.25 253 THR A O 1
ATOM 1911 N N . TYR A 1 254 ? -7.641 -5.400 9.736 1.00 89.88 254 TYR A N 1
ATOM 1912 C CA . TYR A 1 254 ? -8.039 -5.262 8.335 1.00 89.88 254 TYR A CA 1
ATOM 1913 C C . TYR A 1 254 ? -9.154 -6.255 7.967 1.00 89.88 254 TYR A C 1
ATOM 1915 O O . TYR A 1 254 ? -10.117 -5.876 7.308 1.00 89.88 254 TYR A O 1
ATOM 1923 N N . GLN A 1 255 ? -9.087 -7.489 8.479 1.00 92.75 255 GLN A N 1
ATOM 1924 C CA . GLN A 1 255 ? -10.109 -8.516 8.265 1.00 92.75 255 GLN A CA 1
ATOM 1925 C C . GLN A 1 255 ? -11.502 -8.083 8.746 1.00 92.75 255 GLN A C 1
ATOM 1927 O O . GLN A 1 255 ? -12.488 -8.359 8.069 1.00 92.75 255 GLN A O 1
ATOM 1932 N N . SER A 1 256 ? -11.594 -7.408 9.899 1.00 90.38 256 SER A N 1
ATOM 1933 C CA . SER A 1 256 ? -12.886 -6.955 10.433 1.00 90.38 256 SER A CA 1
ATOM 1934 C C . SER A 1 256 ? -13.496 -5.795 9.644 1.00 90.38 256 SER A C 1
ATOM 1936 O O . SER A 1 256 ? -14.715 -5.690 9.581 1.00 90.38 256 SER A O 1
ATOM 1938 N N . GLU A 1 257 ? -12.666 -4.924 9.063 1.00 90.06 257 GLU A N 1
ATOM 1939 C CA . GLU A 1 257 ? -13.135 -3.726 8.352 1.00 90.06 257 GLU A CA 1
ATOM 1940 C C . GLU A 1 257 ? -13.396 -4.016 6.862 1.00 90.06 257 GLU A C 1
ATOM 1942 O O . GLU A 1 257 ? -14.358 -3.507 6.294 1.00 90.06 257 GLU A O 1
ATOM 1947 N N . TYR A 1 258 ? -12.580 -4.874 6.237 1.00 91.19 258 TYR A N 1
ATOM 1948 C CA . TYR A 1 258 ? -12.659 -5.203 4.810 1.00 91.19 258 TYR A CA 1
ATOM 1949 C C . TYR A 1 258 ? -12.647 -6.725 4.568 1.00 91.19 258 TYR A C 1
ATOM 1951 O O . TYR A 1 258 ? -11.702 -7.270 3.988 1.00 91.19 258 TYR A O 1
ATOM 1959 N N . PRO A 1 259 ? -13.704 -7.449 4.980 1.00 92.75 259 PRO A N 1
ATOM 1960 C CA . PRO A 1 259 ? -13.736 -8.909 4.882 1.00 92.75 259 PRO A CA 1
ATOM 1961 C C . PRO A 1 259 ? -13.691 -9.423 3.434 1.00 92.75 259 PRO A C 1
ATOM 1963 O O . PRO A 1 259 ? -13.110 -10.475 3.177 1.00 92.75 259 PRO A O 1
ATOM 1966 N N . ALA A 1 260 ? -14.261 -8.677 2.481 1.00 91.25 260 ALA A N 1
ATOM 1967 C CA . ALA A 1 260 ? -14.322 -9.075 1.072 1.00 91.25 260 ALA A CA 1
ATOM 1968 C C . ALA A 1 260 ? -12.955 -9.026 0.366 1.00 91.25 260 ALA A C 1
ATOM 1970 O O . ALA A 1 260 ? -12.663 -9.875 -0.472 1.00 91.25 260 ALA A O 1
ATOM 1971 N N . SER A 1 261 ? -12.105 -8.051 0.705 1.00 92.75 261 SER A N 1
ATOM 1972 C CA . SER A 1 261 ? -10.777 -7.889 0.102 1.00 92.75 261 SER A CA 1
ATOM 1973 C C . SER A 1 261 ? -9.683 -8.636 0.869 1.00 92.75 261 SER A C 1
ATOM 1975 O O . SER A 1 261 ? -8.596 -8.834 0.338 1.00 92.75 261 SER A O 1
ATOM 1977 N N . TYR A 1 262 ? -9.958 -9.100 2.092 1.00 94.31 262 TYR A N 1
ATOM 1978 C CA . TYR A 1 262 ? -8.955 -9.711 2.963 1.00 94.31 262 TYR A CA 1
ATOM 1979 C C . TYR A 1 262 ? -8.251 -10.927 2.345 1.00 94.31 262 TYR A C 1
ATOM 1981 O O . TYR A 1 262 ? -7.027 -10.998 2.380 1.00 94.31 262 TYR A O 1
ATOM 1989 N N . GLN A 1 263 ? -8.994 -11.853 1.730 1.00 93.25 263 GLN A N 1
ATOM 1990 C CA . GLN A 1 263 ? -8.394 -13.036 1.094 1.00 93.25 263 GLN A CA 1
ATOM 1991 C C . GLN A 1 263 ? -7.472 -12.657 -0.071 1.00 93.25 263 GLN A C 1
ATOM 1993 O O . GLN A 1 263 ? -6.384 -13.207 -0.205 1.00 93.25 263 GLN A O 1
ATOM 1998 N N . ARG A 1 264 ? -7.872 -11.654 -0.860 1.00 93.44 264 ARG A N 1
ATOM 1999 C CA . ARG A 1 264 ? -7.049 -11.107 -1.943 1.00 93.44 264 ARG A CA 1
ATOM 2000 C C . ARG A 1 264 ? -5.811 -10.388 -1.406 1.00 93.44 264 ARG A C 1
ATOM 2002 O O . ARG A 1 264 ? -4.752 -10.465 -2.008 1.00 93.44 264 ARG A O 1
ATOM 2009 N N . LEU A 1 265 ? -5.913 -9.711 -0.262 1.00 95.44 265 LEU A N 1
ATOM 2010 C CA . LEU A 1 265 ? -4.751 -9.092 0.375 1.00 95.44 265 LEU A CA 1
ATOM 2011 C C . LEU A 1 265 ? -3.733 -10.152 0.812 1.00 95.44 265 LEU A C 1
ATOM 2013 O O . LEU A 1 265 ? -2.539 -9.971 0.590 1.00 95.44 265 LEU A O 1
ATOM 2017 N N . LEU A 1 266 ? -4.198 -11.248 1.420 1.00 94.75 266 LEU A N 1
ATOM 2018 C CA . LEU A 1 266 ? -3.335 -12.363 1.818 1.00 94.75 266 LEU A CA 1
ATOM 2019 C C . LEU A 1 266 ? -2.668 -13.016 0.605 1.00 94.75 266 LEU A C 1
ATOM 2021 O O . LEU A 1 266 ? -1.468 -13.290 0.658 1.00 94.75 266 LEU A O 1
ATOM 2025 N N . SER A 1 267 ? -3.422 -13.210 -0.485 1.00 93.94 267 SER A N 1
ATOM 2026 C CA . SER A 1 267 ? -2.867 -13.748 -1.725 1.00 93.94 267 SER A CA 1
ATOM 2027 C C . SER A 1 267 ? -1.835 -12.792 -2.315 1.00 93.94 267 SER A C 1
ATOM 2029 O O . SER A 1 267 ? -0.719 -13.212 -2.568 1.00 93.94 267 SER A O 1
ATOM 2031 N N . TYR A 1 268 ? -2.111 -11.492 -2.421 1.00 95.50 268 TYR A N 1
ATOM 2032 C CA . TYR A 1 268 ? -1.137 -10.523 -2.937 1.00 95.50 268 TYR A CA 1
ATOM 2033 C C . TYR A 1 268 ? 0.114 -10.411 -2.080 1.00 95.50 268 TYR A C 1
ATOM 2035 O O . TYR A 1 268 ? 1.204 -10.359 -2.631 1.00 95.50 268 TYR A O 1
ATOM 2043 N N . ALA A 1 269 ? -0.021 -10.425 -0.756 1.00 95.06 269 ALA A N 1
ATOM 2044 C CA . ALA A 1 269 ? 1.115 -10.353 0.154 1.00 95.06 269 ALA A CA 1
ATOM 2045 C C . ALA A 1 269 ? 1.882 -11.682 0.293 1.00 95.06 269 ALA A C 1
ATOM 2047 O O . ALA A 1 269 ? 2.928 -11.697 0.940 1.00 95.06 269 ALA A O 1
ATOM 2048 N N . GLN A 1 270 ? 1.382 -12.784 -0.283 1.00 93.94 270 GLN A N 1
ATOM 2049 C CA . GLN A 1 270 ? 1.958 -14.129 -0.159 1.00 93.94 270 GLN A CA 1
ATOM 2050 C C . GLN A 1 270 ? 2.079 -14.607 1.297 1.00 93.94 270 GLN A C 1
ATOM 2052 O O . GLN A 1 270 ? 3.045 -15.273 1.674 1.00 93.94 270 GLN A O 1
ATOM 2057 N N . VAL A 1 271 ? 1.098 -14.269 2.140 1.00 93.69 271 VAL A N 1
ATOM 2058 C CA . VAL A 1 271 ? 1.094 -14.653 3.559 1.00 93.69 271 VAL A CA 1
ATOM 2059 C C . VAL A 1 271 ? -0.117 -15.506 3.905 1.00 93.69 271 VAL A C 1
ATOM 2061 O O . VAL A 1 271 ? -1.234 -15.245 3.473 1.00 93.69 271 VAL A O 1
ATOM 2064 N N . GLN A 1 272 ? 0.094 -16.515 4.750 1.00 91.31 272 GLN A N 1
ATOM 2065 C CA . GLN A 1 272 ? -0.983 -17.415 5.178 1.00 91.31 272 GLN A CA 1
ATOM 2066 C C . GLN A 1 272 ? -1.950 -16.747 6.163 1.00 91.31 272 GLN A C 1
ATOM 2068 O O . GLN A 1 272 ? -3.130 -17.075 6.195 1.00 91.31 272 GLN A O 1
ATOM 2073 N N . ASN A 1 273 ? -1.444 -15.820 6.983 1.00 92.31 273 ASN A N 1
ATOM 2074 C CA . ASN A 1 273 ? -2.178 -15.230 8.097 1.00 92.31 273 ASN A CA 1
ATOM 2075 C C . ASN A 1 273 ? -2.004 -13.713 8.136 1.00 92.31 273 ASN A C 1
ATOM 2077 O O . ASN A 1 273 ? -0.911 -13.195 7.907 1.00 92.31 273 ASN A O 1
ATOM 2081 N N . GLY A 1 274 ? -3.053 -13.002 8.561 1.00 90.69 274 GLY A N 1
ATOM 2082 C CA . GLY A 1 274 ? -3.032 -11.540 8.688 1.00 90.69 274 GLY A CA 1
ATOM 2083 C C . GLY A 1 274 ? -2.005 -10.984 9.678 1.00 90.69 274 GLY A C 1
ATOM 2084 O O . GLY A 1 274 ? -1.648 -9.815 9.585 1.00 90.69 274 GLY A O 1
ATOM 2085 N N . ASN A 1 275 ? -1.499 -11.808 10.600 1.00 91.38 275 ASN A N 1
ATOM 2086 C CA . ASN A 1 275 ? -0.456 -11.409 11.551 1.00 91.38 275 ASN A CA 1
ATOM 2087 C C . ASN A 1 275 ? 0.912 -11.198 10.884 1.00 91.38 275 ASN A C 1
ATOM 2089 O O . ASN A 1 275 ? 1.758 -10.517 11.451 1.00 91.38 275 ASN A O 1
ATOM 2093 N N . LEU A 1 276 ? 1.123 -11.787 9.703 1.00 93.19 276 LEU A N 1
ATOM 2094 C CA . LEU A 1 276 ? 2.355 -11.658 8.922 1.00 93.19 276 LEU A CA 1
ATOM 2095 C C . LEU A 1 276 ? 2.288 -10.512 7.902 1.00 93.19 276 LEU A C 1
ATOM 2097 O O . LEU A 1 276 ? 3.270 -10.252 7.212 1.00 93.19 276 LEU A O 1
ATOM 2101 N N . LEU A 1 277 ? 1.141 -9.833 7.785 1.00 94.50 277 LEU A N 1
ATOM 2102 C CA . LEU A 1 277 ? 1.013 -8.654 6.933 1.00 94.50 277 LEU A CA 1
ATOM 2103 C C . LEU A 1 277 ? 1.865 -7.504 7.471 1.00 94.50 277 LEU A C 1
ATOM 2105 O O . LEU A 1 277 ? 2.065 -7.365 8.681 1.00 94.50 277 LEU A O 1
ATOM 2109 N N . GLN A 1 278 ? 2.296 -6.624 6.565 1.00 95.69 278 GLN A N 1
ATOM 2110 C CA . GLN A 1 278 ? 2.997 -5.408 6.959 1.00 95.69 278 GLN A CA 1
ATOM 2111 C C . GLN A 1 278 ? 2.149 -4.573 7.938 1.00 95.69 278 GLN A C 1
ATOM 2113 O O . GLN A 1 278 ? 0.929 -4.453 7.749 1.00 95.69 278 GLN A O 1
ATOM 2118 N N . PRO A 1 279 ? 2.765 -3.943 8.961 1.00 94.44 279 PRO A N 1
ATOM 2119 C CA . PRO A 1 279 ? 2.042 -3.187 9.986 1.00 94.44 279 PRO A CA 1
ATOM 2120 C C . PRO A 1 279 ? 1.130 -2.087 9.429 1.00 94.44 279 PRO A C 1
ATOM 2122 O O . PRO A 1 279 ? 0.111 -1.771 10.049 1.00 94.44 279 PRO A O 1
ATOM 2125 N N . VAL A 1 280 ? 1.470 -1.537 8.256 1.00 96.31 280 VAL A N 1
ATOM 2126 C CA . VAL A 1 280 ? 0.703 -0.491 7.568 1.00 96.31 280 VAL A CA 1
ATOM 2127 C C . VAL A 1 280 ? -0.770 -0.875 7.390 1.00 96.31 280 VAL A C 1
ATOM 2129 O O . VAL A 1 280 ? -1.640 -0.059 7.679 1.00 96.31 280 VAL A O 1
ATOM 2132 N N . TRP A 1 281 ? -1.089 -2.126 7.041 1.00 95.56 281 TRP A N 1
ATOM 2133 C CA . TRP A 1 281 ? -2.468 -2.559 6.773 1.00 95.56 281 TRP A CA 1
ATOM 2134 C C . TRP A 1 281 ? -3.355 -2.523 8.018 1.00 95.56 281 TRP A C 1
ATOM 2136 O O . TRP A 1 281 ? -4.486 -2.035 7.980 1.00 95.56 281 TRP A O 1
ATOM 2146 N N . ASN A 1 282 ? -2.825 -2.990 9.150 1.00 93.00 282 ASN A N 1
ATOM 2147 C CA . ASN A 1 282 ? -3.550 -2.974 10.418 1.00 93.00 282 ASN A CA 1
ATOM 2148 C C . ASN A 1 282 ? -3.677 -1.553 10.980 1.00 93.00 282 ASN A C 1
ATOM 2150 O O . ASN A 1 282 ? -4.715 -1.205 11.542 1.00 93.00 282 ASN A O 1
ATOM 2154 N N . GLN A 1 283 ? -2.658 -0.710 10.803 1.00 93.75 283 GLN A N 1
ATOM 2155 C CA . GLN A 1 283 ? -2.724 0.690 11.227 1.00 93.75 283 GLN A CA 1
ATOM 2156 C C . GLN A 1 283 ? -3.712 1.496 10.376 1.00 93.75 283 GLN A C 1
ATOM 2158 O O . GLN A 1 283 ? -4.514 2.245 10.929 1.00 93.75 283 GLN A O 1
ATOM 2163 N N . LEU A 1 284 ? -3.734 1.279 9.059 1.00 93.25 284 LEU A N 1
ATOM 2164 C CA . LEU A 1 284 ? -4.697 1.896 8.147 1.00 93.25 284 LEU A CA 1
ATOM 2165 C C . LEU A 1 284 ? -6.144 1.476 8.435 1.00 93.25 284 LEU A C 1
ATOM 2167 O O . LEU A 1 284 ? -7.048 2.308 8.347 1.00 93.25 284 LEU A O 1
ATOM 2171 N N . ALA A 1 285 ? -6.372 0.216 8.817 1.00 91.56 285 ALA A N 1
ATOM 2172 C CA . ALA A 1 285 ? -7.695 -0.266 9.217 1.00 91.56 285 ALA A CA 1
ATOM 2173 C C . ALA A 1 285 ? -8.179 0.361 10.539 1.00 91.56 285 ALA A C 1
ATOM 2175 O O . ALA A 1 285 ? -9.363 0.660 10.688 1.00 91.56 285 ALA A O 1
ATOM 2176 N N . ARG A 1 286 ? -7.267 0.600 11.491 1.00 91.25 286 ARG A N 1
ATOM 2177 C CA . ARG A 1 286 ? -7.572 1.259 12.777 1.00 91.25 286 ARG A CA 1
ATOM 2178 C C . ARG A 1 286 ? -7.755 2.770 12.648 1.00 91.25 286 ARG A C 1
ATOM 2180 O O . ARG A 1 286 ? -8.433 3.380 13.473 1.00 91.25 286 ARG A O 1
ATOM 2187 N N . ALA A 1 287 ? -7.146 3.375 11.635 1.00 91.38 287 ALA A N 1
ATOM 2188 C CA . ALA A 1 287 ? -7.158 4.811 11.424 1.00 91.38 287 ALA A CA 1
ATOM 2189 C C . ALA A 1 287 ? -8.532 5.349 11.003 1.00 91.38 287 ALA A C 1
ATOM 2191 O O . ALA A 1 287 ? -9.221 4.785 10.141 1.00 91.38 287 ALA A O 1
ATOM 2192 N N . LYS A 1 288 ? -8.886 6.521 11.544 1.00 89.50 288 LYS A N 1
ATOM 2193 C CA . LYS A 1 288 ? -10.003 7.332 11.043 1.00 89.50 288 LYS A CA 1
ATOM 2194 C C . LYS A 1 288 ? -9.729 7.749 9.595 1.00 89.50 288 LYS A C 1
ATOM 2196 O O . LYS A 1 288 ? -8.577 7.920 9.210 1.00 89.50 288 LYS A O 1
ATOM 2201 N N . LYS A 1 289 ? -10.781 7.956 8.794 1.00 87.50 289 LYS A N 1
ATOM 2202 C CA . LYS A 1 289 ? -10.659 8.238 7.348 1.00 87.50 289 LYS A CA 1
ATOM 2203 C C . LYS A 1 289 ? -9.708 9.398 7.009 1.00 87.50 289 LYS A C 1
ATOM 2205 O O . LYS A 1 289 ? -8.946 9.261 6.055 1.00 87.50 289 LYS A O 1
ATOM 2210 N N . GLY A 1 290 ? -9.713 10.476 7.801 1.00 83.69 290 GLY A N 1
ATOM 2211 C CA . GLY A 1 290 ? -8.812 11.625 7.624 1.00 83.69 290 GLY A CA 1
ATOM 2212 C C . GLY A 1 290 ? -7.344 11.338 7.969 1.00 83.69 290 GLY A C 1
ATOM 2213 O O . GLY A 1 290 ? -6.449 11.834 7.300 1.00 83.69 290 GLY A O 1
ATOM 2214 N N . ASP A 1 291 ? -7.079 10.457 8.938 1.00 89.69 291 ASP A N 1
ATOM 2215 C CA . ASP A 1 291 ? -5.717 10.139 9.400 1.00 89.69 291 ASP A CA 1
ATOM 2216 C C . ASP A 1 291 ? -4.970 9.145 8.496 1.00 89.69 291 ASP A C 1
ATOM 2218 O O . ASP A 1 291 ? -3.755 8.977 8.617 1.00 89.69 291 ASP A O 1
ATOM 2222 N N . ARG A 1 292 ? -5.678 8.454 7.594 1.00 91.31 292 ARG A N 1
ATOM 2223 C CA . ARG A 1 292 ? -5.116 7.363 6.779 1.00 91.31 292 ARG A CA 1
ATOM 2224 C C . ARG A 1 292 ? -3.982 7.818 5.862 1.00 91.31 292 ARG A C 1
ATOM 2226 O O . ARG A 1 292 ? -2.984 7.112 5.765 1.00 91.31 292 ARG A O 1
ATOM 2233 N N . ILE A 1 293 ? -4.108 8.988 5.228 1.00 90.56 293 ILE A N 1
ATOM 2234 C CA . ILE A 1 293 ? -3.052 9.531 4.354 1.00 90.56 293 ILE A CA 1
ATOM 2235 C C . ILE A 1 293 ? -1.794 9.830 5.168 1.00 90.56 293 ILE A C 1
ATOM 2237 O O . ILE A 1 293 ? -0.701 9.431 4.776 1.00 90.56 293 ILE A O 1
ATOM 2241 N N . ARG A 1 294 ? -1.951 10.459 6.339 1.00 91.69 294 ARG A N 1
ATOM 2242 C CA . ARG A 1 294 ? -0.839 10.768 7.245 1.00 91.69 294 ARG A CA 1
ATOM 2243 C C . ARG A 1 294 ? -0.102 9.506 7.696 1.00 91.69 294 ARG A C 1
ATOM 2245 O O . ARG A 1 294 ? 1.124 9.471 7.666 1.00 91.69 294 ARG A O 1
ATOM 2252 N N . ILE A 1 295 ? -0.841 8.462 8.075 1.00 94.12 295 ILE A N 1
ATOM 2253 C CA . ILE A 1 295 ? -0.258 7.174 8.480 1.00 94.12 295 ILE A CA 1
ATOM 2254 C C . ILE A 1 295 ? 0.464 6.510 7.308 1.00 94.12 295 ILE A C 1
ATOM 2256 O O . ILE A 1 295 ? 1.588 6.045 7.476 1.00 94.12 295 ILE A O 1
ATOM 2260 N N . LEU A 1 296 ? -0.136 6.492 6.116 1.00 94.62 296 LEU A N 1
ATOM 2261 C CA . LEU A 1 296 ? 0.516 5.942 4.929 1.00 94.62 296 LEU A CA 1
ATOM 2262 C C . LEU A 1 296 ? 1.819 6.689 4.613 1.00 94.62 296 LEU A C 1
ATOM 2264 O O . LEU A 1 296 ? 2.845 6.050 4.402 1.00 94.62 296 LEU A O 1
ATOM 2268 N N . HIS A 1 297 ? 1.811 8.022 4.666 1.00 93.38 297 HIS A N 1
ATOM 2269 C CA . HIS A 1 297 ? 3.008 8.834 4.457 1.00 93.38 297 HIS A CA 1
ATOM 2270 C C . HIS A 1 297 ? 4.110 8.519 5.479 1.00 93.38 297 HIS A C 1
ATOM 2272 O O . HIS A 1 297 ? 5.267 8.354 5.102 1.00 93.38 297 HIS A O 1
ATOM 2278 N N . GLN A 1 298 ? 3.759 8.332 6.757 1.00 95.31 298 GLN A N 1
ATOM 2279 C CA . GLN A 1 298 ? 4.715 7.910 7.784 1.00 95.31 298 GLN A CA 1
ATOM 2280 C C . GLN A 1 298 ? 5.381 6.567 7.437 1.00 95.31 298 GLN A C 1
ATOM 2282 O O . GLN A 1 298 ? 6.595 6.430 7.578 1.00 95.31 298 GLN A O 1
ATOM 2287 N N . HIS A 1 299 ? 4.616 5.579 6.959 1.00 96.38 299 HIS A N 1
ATOM 2288 C CA . HIS A 1 299 ? 5.181 4.288 6.540 1.00 96.38 299 HIS A CA 1
ATOM 2289 C C . HIS A 1 299 ? 6.011 4.388 5.259 1.00 96.38 299 HIS A C 1
ATOM 2291 O O . HIS A 1 299 ? 7.027 3.705 5.146 1.00 96.38 299 HIS A O 1
ATOM 2297 N N . LEU A 1 300 ? 5.639 5.263 4.323 1.00 96.06 300 LEU A N 1
ATOM 2298 C CA . LEU A 1 300 ? 6.435 5.525 3.122 1.00 96.06 300 LEU A CA 1
ATOM 2299 C C . LEU A 1 300 ? 7.781 6.167 3.467 1.00 96.06 300 LEU A C 1
ATOM 2301 O O . LEU A 1 300 ? 8.801 5.776 2.904 1.00 96.06 300 LEU A O 1
ATOM 2305 N N . GLU A 1 301 ? 7.817 7.082 4.434 1.00 95.75 301 GLU A N 1
ATOM 2306 C CA . GLU A 1 301 ? 9.063 7.663 4.941 1.00 95.75 301 GLU A CA 1
ATOM 2307 C C . GLU A 1 301 ? 9.952 6.613 5.628 1.00 95.75 301 GLU A C 1
ATOM 2309 O O . GLU A 1 301 ? 11.163 6.589 5.401 1.00 95.75 301 GLU A O 1
ATOM 2314 N N . LEU A 1 302 ? 9.368 5.678 6.388 1.00 96.38 302 LEU A N 1
ATOM 2315 C CA . LEU A 1 302 ? 10.110 4.540 6.949 1.00 96.38 302 LEU A CA 1
ATOM 2316 C C . LEU A 1 302 ? 10.666 3.621 5.850 1.00 96.38 302 LEU A C 1
ATOM 2318 O O . LEU A 1 302 ? 11.835 3.239 5.896 1.00 96.38 302 LEU A O 1
ATOM 2322 N N . ALA A 1 303 ? 9.864 3.296 4.833 1.00 97.00 303 ALA A N 1
ATOM 2323 C CA . ALA A 1 303 ? 10.306 2.494 3.692 1.00 97.00 303 ALA A CA 1
ATOM 2324 C C . ALA A 1 303 ? 11.426 3.195 2.901 1.00 97.00 303 ALA A C 1
ATOM 2326 O O . ALA A 1 303 ? 12.400 2.558 2.497 1.00 97.00 303 ALA A O 1
ATOM 2327 N N . LYS A 1 304 ? 11.338 4.521 2.743 1.00 96.06 304 LYS A N 1
ATOM 2328 C CA . LYS A 1 304 ? 12.384 5.352 2.136 1.00 96.06 304 LYS A CA 1
ATOM 2329 C C . LYS A 1 304 ? 13.698 5.273 2.913 1.00 96.06 304 LYS A C 1
ATOM 2331 O O . LYS A 1 304 ? 14.756 5.123 2.301 1.00 96.06 304 LYS A O 1
ATOM 2336 N N . GLN A 1 305 ? 13.637 5.349 4.244 1.00 96.25 305 GLN A N 1
ATOM 2337 C CA . GLN A 1 305 ? 14.810 5.212 5.113 1.00 96.25 305 GLN A CA 1
ATOM 2338 C C . GLN A 1 305 ? 15.441 3.820 4.996 1.00 96.25 305 GLN A C 1
ATOM 2340 O O . GLN A 1 305 ? 16.657 3.716 4.853 1.00 96.25 305 GLN A O 1
ATOM 2345 N N . GLN A 1 306 ? 14.627 2.759 4.976 1.00 95.94 306 GLN A N 1
ATOM 2346 C CA . GLN A 1 306 ? 15.106 1.381 4.803 1.00 95.94 306 GLN A CA 1
ATOM 2347 C C . GLN A 1 306 ? 15.836 1.171 3.471 1.00 95.94 306 GLN A C 1
ATOM 2349 O O . GLN A 1 306 ? 16.844 0.469 3.426 1.00 95.94 306 GLN A O 1
ATOM 2354 N N . LEU A 1 307 ? 15.346 1.791 2.395 1.00 96.25 307 LEU A N 1
ATOM 2355 C CA . LEU A 1 307 ? 15.952 1.718 1.062 1.00 96.25 307 LEU A CA 1
ATOM 2356 C C . LEU A 1 307 ? 17.106 2.710 0.852 1.00 96.25 307 LEU A C 1
ATOM 2358 O O . LEU A 1 307 ? 17.707 2.707 -0.219 1.00 96.25 307 LEU A O 1
ATOM 2362 N N . GLN A 1 308 ? 17.414 3.559 1.840 1.00 96.25 308 GLN A N 1
ATOM 2363 C CA . GLN A 1 308 ? 18.431 4.617 1.749 1.00 96.25 308 GLN A CA 1
ATOM 2364 C C . GLN A 1 308 ? 18.167 5.635 0.616 1.00 96.25 308 GLN A C 1
ATOM 2366 O O . GLN A 1 308 ? 19.087 6.251 0.083 1.00 96.25 308 GLN A O 1
ATOM 2371 N N . LEU A 1 309 ? 16.897 5.857 0.257 1.00 94.19 309 LEU A N 1
ATOM 2372 C CA . LEU A 1 309 ? 16.473 6.767 -0.819 1.00 94.19 309 LEU A CA 1
ATOM 2373 C C . LEU A 1 309 ? 16.022 8.131 -0.273 1.00 94.19 309 LEU A C 1
ATOM 2375 O O . LEU A 1 309 ? 14.975 8.649 -0.651 1.00 94.19 309 LEU A O 1
ATOM 2379 N N . THR A 1 310 ? 16.787 8.722 0.646 1.00 90.25 310 THR A N 1
ATOM 2380 C CA . THR A 1 310 ? 16.365 9.888 1.454 1.00 90.25 310 THR A CA 1
ATOM 2381 C C . THR A 1 310 ? 15.972 11.128 0.645 1.00 90.25 310 THR A C 1
ATOM 2383 O O . THR A 1 310 ? 15.131 11.902 1.100 1.00 90.25 310 THR A O 1
ATOM 2386 N N . TYR A 1 311 ? 16.527 11.293 -0.556 1.00 90.12 311 TYR A N 1
ATOM 2387 C CA . TYR A 1 311 ? 16.264 12.416 -1.462 1.00 90.12 311 TYR A CA 1
ATOM 2388 C C . TYR A 1 311 ? 14.954 12.289 -2.255 1.00 90.12 311 TYR A C 1
ATOM 2390 O O . TYR A 1 311 ? 14.511 13.255 -2.880 1.00 90.12 311 TYR A O 1
ATOM 2398 N N . VAL A 1 312 ? 14.326 11.113 -2.261 1.00 91.50 312 VAL A N 1
ATOM 2399 C CA . VAL A 1 312 ? 13.091 10.884 -3.013 1.00 91.50 312 VAL A CA 1
ATOM 2400 C C . VAL A 1 312 ? 11.915 11.427 -2.215 1.00 91.50 312 VAL A C 1
ATOM 2402 O O . VAL A 1 312 ? 11.652 11.005 -1.091 1.00 91.50 312 VAL A O 1
ATOM 2405 N N . LYS A 1 313 ? 11.185 12.376 -2.797 1.00 90.00 313 LYS A N 1
ATOM 2406 C CA . LYS A 1 313 ? 9.959 12.903 -2.207 1.00 90.00 313 LYS A CA 1
ATOM 2407 C C . LYS A 1 313 ? 8.813 12.006 -2.641 1.00 90.00 313 LYS A C 1
ATOM 2409 O O . LYS A 1 313 ? 8.536 11.907 -3.832 1.00 90.00 313 LYS A O 1
ATOM 2414 N N . VAL A 1 314 ? 8.174 11.335 -1.689 1.00 87.69 314 VAL A N 1
ATOM 2415 C CA . VAL A 1 314 ? 7.036 10.455 -1.961 1.00 87.69 314 VAL A CA 1
ATOM 2416 C C . VAL A 1 314 ? 5.771 11.144 -1.488 1.00 87.69 314 VAL A C 1
ATOM 2418 O O . VAL A 1 314 ? 5.538 11.284 -0.289 1.00 87.69 314 VAL A O 1
ATOM 2421 N N . ASP A 1 315 ? 4.954 11.566 -2.443 1.00 82.88 315 ASP A N 1
ATOM 2422 C CA . ASP A 1 315 ? 3.656 12.154 -2.155 1.00 82.88 315 ASP A CA 1
ATOM 2423 C C . ASP A 1 315 ? 2.547 11.120 -2.351 1.00 82.88 315 ASP A C 1
ATOM 2425 O O . ASP A 1 315 ? 2.632 10.249 -3.223 1.00 82.88 315 ASP A O 1
ATOM 2429 N N . THR A 1 316 ? 1.505 11.217 -1.527 1.00 85.69 316 THR A N 1
ATOM 2430 C CA . THR A 1 316 ? 0.370 10.292 -1.514 1.00 85.69 316 THR A CA 1
ATOM 2431 C C . THR A 1 316 ? -0.917 11.064 -1.731 1.00 85.69 316 THR A C 1
ATOM 2433 O O . THR A 1 316 ? -1.257 11.949 -0.948 1.00 85.69 316 THR A O 1
ATOM 2436 N N . THR A 1 317 ? -1.652 10.698 -2.776 1.00 87.12 317 THR A N 1
ATOM 2437 C CA . THR A 1 317 ? -2.972 11.257 -3.065 1.00 87.12 317 THR A CA 1
ATOM 2438 C C . THR A 1 317 ? -4.081 10.377 -2.475 1.00 87.12 317 THR A C 1
ATOM 2440 O O . THR A 1 317 ? -3.892 9.168 -2.284 1.00 87.12 317 THR A O 1
ATOM 2443 N N . PRO A 1 318 ? -5.274 10.942 -2.227 1.00 86.75 318 PRO A N 1
ATOM 2444 C CA . PRO A 1 318 ? -6.450 10.168 -1.832 1.00 86.75 318 PRO A CA 1
ATOM 2445 C C . PRO A 1 318 ? -6.807 9.054 -2.825 1.00 86.75 318 PRO A C 1
ATOM 2447 O O . PRO A 1 318 ? -7.147 7.951 -2.407 1.00 86.75 318 PRO A O 1
ATOM 2450 N N . GLY A 1 319 ? -6.664 9.306 -4.132 1.00 87.81 319 GLY A N 1
ATOM 2451 C CA . GLY A 1 319 ? -6.934 8.301 -5.162 1.00 87.81 319 GLY A CA 1
ATOM 2452 C C . GLY A 1 319 ? -5.970 7.108 -5.114 1.00 87.81 319 GLY A C 1
ATOM 2453 O O . GLY A 1 319 ? -6.386 5.972 -5.328 1.00 87.81 319 GLY A O 1
ATOM 2454 N N . ILE A 1 320 ? -4.694 7.326 -4.765 1.00 90.00 320 ILE A N 1
ATOM 2455 C CA . ILE A 1 320 ? -3.743 6.225 -4.523 1.00 90.00 320 ILE A CA 1
ATOM 2456 C C . ILE A 1 320 ? -4.168 5.417 -3.290 1.00 90.00 320 ILE A C 1
ATOM 2458 O O . ILE A 1 320 ? -4.173 4.186 -3.324 1.00 90.00 320 ILE A O 1
ATOM 2462 N N . LEU A 1 321 ? -4.572 6.098 -2.214 1.00 90.75 321 LEU A N 1
ATOM 2463 C CA . LEU A 1 321 ? -5.040 5.438 -0.997 1.00 90.75 321 LEU A CA 1
ATOM 2464 C C . LEU A 1 321 ? -6.277 4.561 -1.266 1.00 90.75 321 LEU A C 1
ATOM 2466 O O . LEU A 1 321 ? -6.344 3.429 -0.787 1.00 90.75 321 LEU A O 1
ATOM 2470 N N . GLU A 1 322 ? -7.238 5.059 -2.043 1.00 90.38 322 GLU A N 1
ATOM 2471 C CA . GLU A 1 322 ? -8.432 4.304 -2.432 1.00 90.38 322 GLU A CA 1
ATOM 2472 C C . GLU A 1 322 ? -8.073 3.033 -3.217 1.00 90.38 322 GLU A C 1
ATOM 2474 O O . GLU A 1 322 ? -8.579 1.949 -2.910 1.00 90.38 322 GLU A O 1
ATOM 2479 N N . LYS A 1 323 ? -7.129 3.129 -4.160 1.00 91.38 323 LYS A N 1
ATOM 2480 C CA . LYS A 1 323 ? -6.626 1.974 -4.923 1.00 91.38 323 LYS A CA 1
ATOM 2481 C C . LYS A 1 323 ? -6.015 0.902 -4.032 1.00 91.38 323 LYS A C 1
ATOM 2483 O O . LYS A 1 323 ? -6.233 -0.284 -4.279 1.00 91.38 323 LYS A O 1
ATOM 2488 N N . PHE A 1 324 ? -5.297 1.300 -2.982 1.00 91.12 324 PHE A N 1
ATOM 2489 C CA . PHE A 1 324 ? -4.721 0.363 -2.016 1.00 91.12 324 PHE A CA 1
ATOM 2490 C C . PHE A 1 324 ? -5.787 -0.343 -1.186 1.00 91.12 324 PHE A C 1
ATOM 2492 O O . PHE A 1 324 ? -5.700 -1.552 -0.995 1.00 91.12 324 PHE A O 1
ATOM 2499 N N . PHE A 1 325 ? -6.826 0.362 -0.732 1.00 88.81 325 PHE A N 1
ATOM 2500 C CA . PHE A 1 325 ? -7.916 -0.286 0.006 1.00 88.81 325 PHE A CA 1
ATOM 2501 C C . PHE A 1 325 ? -8.725 -1.243 -0.867 1.00 88.81 325 PHE A C 1
ATOM 2503 O O . PHE A 1 325 ? -9.078 -2.331 -0.411 1.00 88.81 325 PHE A O 1
ATOM 2510 N N . ASN A 1 326 ? -8.966 -0.864 -2.121 1.00 91.06 326 ASN A N 1
ATOM 2511 C CA . ASN A 1 326 ? -9.700 -1.684 -3.081 1.00 91.06 326 ASN A CA 1
ATOM 2512 C C . ASN A 1 326 ? -8.839 -2.793 -3.713 1.00 91.06 326 ASN A C 1
ATOM 2514 O O . ASN A 1 326 ? -9.361 -3.610 -4.473 1.00 91.06 326 ASN A O 1
ATOM 2518 N N . LEU A 1 327 ? -7.538 -2.841 -3.395 1.00 92.75 327 LEU A N 1
ATOM 2519 C CA . LEU A 1 327 ? -6.556 -3.777 -3.954 1.00 92.75 327 LEU A CA 1
ATOM 2520 C C . LEU A 1 327 ? -6.572 -3.802 -5.490 1.00 92.75 327 LEU A C 1
ATOM 2522 O O . LEU A 1 327 ? -6.476 -4.861 -6.115 1.00 92.75 327 LEU A O 1
ATOM 2526 N N . GLN A 1 328 ? -6.722 -2.631 -6.104 1.00 92.50 328 GLN A N 1
ATOM 2527 C CA . GLN A 1 328 ? -6.738 -2.471 -7.555 1.00 92.50 328 GLN A CA 1
ATOM 2528 C C . GLN A 1 328 ? -5.295 -2.429 -8.067 1.00 92.50 328 GLN A C 1
ATOM 2530 O O . GLN A 1 328 ? -4.788 -1.352 -8.348 1.00 92.50 328 GLN A O 1
ATOM 2535 N N . TYR A 1 329 ? -4.612 -3.575 -8.137 1.00 91.00 329 TYR A N 1
ATOM 2536 C CA . TYR A 1 329 ? -3.213 -3.674 -8.603 1.00 91.00 329 TYR A CA 1
ATOM 2537 C C . TYR A 1 329 ? -3.059 -4.215 -10.027 1.00 91.00 329 TYR A C 1
ATOM 2539 O O . TYR A 1 329 ? -1.965 -4.170 -10.568 1.00 91.00 329 TYR A O 1
ATOM 2547 N N . HIS A 1 330 ? -4.140 -4.698 -10.633 1.00 89.00 330 HIS A N 1
ATOM 2548 C CA . HIS A 1 330 ? -4.176 -5.109 -12.032 1.00 89.00 330 HIS A CA 1
ATOM 2549 C C . HIS A 1 330 ? -5.421 -4.515 -12.693 1.00 89.00 330 HIS A C 1
ATOM 2551 O O . HIS A 1 330 ? -6.410 -4.198 -12.019 1.00 89.00 330 HIS A O 1
ATOM 2557 N N . SER A 1 331 ? -5.379 -4.347 -14.014 1.00 82.75 331 SER A N 1
ATOM 2558 C CA . SER A 1 331 ? -6.560 -3.928 -14.764 1.00 82.75 331 SER A CA 1
ATOM 2559 C C . SER A 1 331 ? -7.540 -5.095 -14.874 1.00 82.75 331 SER A C 1
ATOM 2561 O O . SER A 1 331 ? -7.182 -6.173 -15.340 1.00 82.75 331 SER A O 1
ATOM 2563 N N . ALA A 1 332 ? -8.788 -4.881 -14.457 1.00 72.69 332 ALA A N 1
ATOM 2564 C CA . ALA A 1 332 ? -9.872 -5.831 -14.712 1.00 72.69 332 ALA A CA 1
ATOM 2565 C C . ALA A 1 332 ? -10.440 -5.689 -16.135 1.00 72.69 332 ALA A C 1
ATOM 2567 O O . ALA A 1 332 ? -11.173 -6.561 -16.599 1.00 72.69 332 ALA A O 1
ATOM 2568 N N . SER A 1 333 ? -10.140 -4.577 -16.814 1.00 68.12 333 SER A N 1
ATOM 2569 C CA . SER A 1 333 ? -10.734 -4.242 -18.098 1.00 68.12 333 SER A CA 1
ATOM 2570 C C . SER A 1 333 ? -9.735 -4.384 -19.238 1.00 68.12 333 SER A C 1
ATOM 2572 O O . SER A 1 333 ? -8.656 -3.794 -19.231 1.00 68.12 333 SER A O 1
ATOM 2574 N N . ALA A 1 334 ? -10.153 -5.067 -20.302 1.00 61.69 334 ALA A N 1
ATOM 2575 C CA . ALA A 1 334 ? -9.418 -5.099 -21.564 1.00 61.69 334 ALA A CA 1
ATOM 2576 C C . ALA A 1 334 ? -9.276 -3.702 -22.211 1.00 61.69 334 ALA A C 1
ATOM 2578 O O . ALA A 1 334 ? -8.479 -3.533 -23.130 1.00 61.69 334 ALA A O 1
ATOM 2579 N N . THR A 1 335 ? -10.039 -2.700 -21.747 1.00 60.53 335 THR A N 1
ATOM 2580 C CA . THR A 1 335 ? -9.966 -1.316 -22.245 1.00 60.53 335 THR A CA 1
ATOM 2581 C C . THR A 1 335 ? -8.711 -0.569 -21.798 1.00 60.53 335 THR A C 1
ATOM 2583 O O . THR A 1 335 ? -8.412 0.471 -22.379 1.00 60.53 335 THR A O 1
ATOM 2586 N N . GLY A 1 336 ? -7.958 -1.082 -20.815 1.00 66.25 336 GLY A N 1
ATOM 2587 C CA . GLY A 1 336 ? -6.598 -0.616 -20.562 1.00 66.25 336 GLY A CA 1
ATOM 2588 C C . GLY A 1 336 ? -6.509 0.844 -20.121 1.00 66.25 336 GLY A C 1
ATOM 2589 O O . GLY A 1 336 ? -5.899 1.665 -20.800 1.00 66.25 336 GLY A O 1
ATOM 2590 N N . ASN A 1 337 ? -7.142 1.195 -19.004 1.00 84.44 337 ASN A N 1
ATOM 2591 C CA . ASN A 1 337 ? -7.072 2.546 -18.455 1.00 84.44 337 ASN A CA 1
ATOM 2592 C C . ASN A 1 337 ? -6.123 2.598 -17.250 1.00 84.44 337 ASN A C 1
ATOM 2594 O O . ASN A 1 337 ? -6.394 1.981 -16.219 1.00 84.44 337 ASN A O 1
ATOM 2598 N N . PHE A 1 338 ? -5.044 3.385 -17.339 1.00 84.69 338 PHE A N 1
ATOM 2599 C CA . PHE A 1 338 ? -4.102 3.542 -16.224 1.00 84.69 338 PHE A CA 1
ATOM 2600 C C . PHE A 1 338 ? -4.737 4.220 -15.001 1.00 84.69 338 PHE A C 1
ATOM 2602 O O . PHE A 1 338 ? -4.234 4.076 -13.891 1.00 84.69 338 PHE A O 1
ATOM 2609 N N . LYS A 1 339 ? -5.866 4.927 -15.141 1.00 86.81 339 LYS A N 1
ATOM 2610 C CA . LYS A 1 339 ? -6.563 5.507 -13.983 1.00 86.81 339 LYS A CA 1
ATOM 2611 C C . LYS A 1 339 ? -7.307 4.474 -13.146 1.00 86.81 339 LYS A C 1
ATOM 2613 O O . LYS A 1 339 ? -7.730 4.823 -12.052 1.00 86.81 339 LYS A O 1
ATOM 2618 N N . GLU A 1 340 ? -7.499 3.234 -13.598 1.00 87.06 340 GLU A N 1
ATOM 2619 C CA . GLU A 1 340 ? -8.344 2.250 -12.895 1.00 87.06 340 GLU A CA 1
ATOM 2620 C C . GLU A 1 340 ? -7.611 1.509 -11.779 1.00 87.06 340 GLU A C 1
ATOM 2622 O O . GLU A 1 340 ? -8.199 1.209 -10.746 1.00 87.06 340 GLU A O 1
ATOM 2627 N N . TYR A 1 341 ? -6.303 1.313 -11.907 1.00 90.50 341 TYR A N 1
ATOM 2628 C CA . TYR A 1 341 ? -5.507 0.502 -10.986 1.00 90.50 341 TYR A CA 1
ATOM 2629 C C . TYR A 1 341 ? -4.219 1.219 -10.591 1.00 90.50 341 TYR A C 1
ATOM 2631 O O . TYR A 1 341 ? -3.854 2.225 -11.190 1.00 90.50 341 TYR A O 1
ATOM 2639 N N . PHE A 1 342 ? -3.559 0.761 -9.535 1.00 92.38 342 PHE A N 1
ATOM 2640 C CA . PHE A 1 342 ? -2.298 1.308 -9.075 1.00 92.38 342 PHE A CA 1
ATOM 2641 C C . PHE A 1 342 ? -1.176 0.893 -10.019 1.00 92.38 342 PHE A C 1
ATOM 2643 O O . PHE A 1 342 ? -0.875 -0.288 -10.165 1.00 92.38 342 PHE A O 1
ATOM 2650 N N . ASN A 1 343 ? -0.538 1.881 -10.629 1.00 91.88 343 ASN A N 1
ATOM 2651 C CA . ASN A 1 343 ? 0.590 1.683 -11.517 1.00 91.88 343 ASN A CA 1
ATOM 2652 C C . ASN A 1 343 ? 1.602 2.809 -11.353 1.00 91.88 343 ASN A C 1
ATOM 2654 O O . ASN A 1 343 ? 1.335 3.861 -10.770 1.00 91.88 343 ASN A O 1
ATOM 2658 N N . SER A 1 344 ? 2.774 2.561 -11.916 1.00 90.56 344 SER A N 1
ATOM 2659 C CA . SER A 1 344 ? 3.896 3.483 -11.912 1.00 90.56 344 SER A CA 1
ATOM 2660 C C . SER A 1 344 ? 3.559 4.844 -12.565 1.00 90.56 344 SER A C 1
ATOM 2662 O O . SER A 1 344 ? 4.029 5.868 -12.080 1.00 90.56 344 SER A O 1
ATOM 2664 N N . PHE A 1 345 ? 2.689 4.912 -13.585 1.00 89.44 345 PHE A N 1
ATOM 2665 C CA . PHE A 1 345 ? 2.341 6.165 -14.287 1.00 89.44 345 PHE A CA 1
ATOM 2666 C C . PHE A 1 345 ? 1.502 7.153 -13.460 1.00 89.44 345 PHE A C 1
ATOM 2668 O O . PHE A 1 345 ? 1.414 8.326 -13.819 1.00 89.44 345 PHE A O 1
ATOM 2675 N N . LEU A 1 346 ? 0.901 6.701 -12.355 1.00 88.75 346 LEU A N 1
ATOM 2676 C CA . LEU A 1 346 ? 0.166 7.560 -11.417 1.00 88.75 346 LEU A CA 1
ATOM 2677 C C . LEU A 1 346 ? 1.085 8.326 -10.456 1.00 88.75 346 LEU A C 1
ATOM 2679 O O . LEU A 1 346 ? 0.627 9.187 -9.705 1.00 88.75 346 LEU A O 1
ATOM 2683 N N . LEU A 1 347 ? 2.374 7.984 -10.424 1.00 87.88 347 LEU A N 1
ATOM 2684 C CA . LEU A 1 347 ? 3.342 8.574 -9.510 1.00 87.88 347 LEU A CA 1
ATOM 2685 C C . LEU A 1 347 ? 3.982 9.798 -10.164 1.00 87.88 347 LEU A C 1
ATOM 2687 O O . LEU A 1 347 ? 5.092 9.731 -10.691 1.00 87.88 347 LEU A O 1
ATOM 2691 N N . ASP A 1 348 ? 3.261 10.919 -10.123 1.00 78.62 348 ASP A N 1
ATOM 2692 C CA . ASP A 1 348 ? 3.720 12.190 -10.686 1.00 78.62 348 ASP A CA 1
ATOM 2693 C C . ASP A 1 348 ? 5.074 12.620 -10.086 1.00 78.62 348 ASP A C 1
ATOM 2695 O O . ASP A 1 348 ? 5.344 12.455 -8.892 1.00 78.62 348 ASP A O 1
ATOM 2699 N N . THR A 1 349 ? 5.946 13.177 -10.924 1.00 63.56 349 THR A N 1
ATOM 2700 C CA . THR A 1 349 ? 7.211 13.810 -10.534 1.00 63.56 349 THR A CA 1
ATOM 2701 C C . THR A 1 349 ? 7.022 15.267 -10.095 1.00 63.56 349 THR A C 1
ATOM 2703 O O . THR A 1 349 ? 7.878 15.798 -9.386 1.00 63.56 349 THR A O 1
ATOM 2706 N N . SER A 1 350 ? 5.905 15.906 -10.463 1.00 64.69 350 SER A N 1
ATOM 2707 C CA . SER A 1 350 ? 5.570 17.286 -10.114 1.00 64.69 350 SER A CA 1
ATOM 2708 C C . SER A 1 350 ? 4.738 17.380 -8.827 1.00 64.69 350 SER A C 1
ATOM 2710 O O . SER A 1 350 ? 3.711 16.732 -8.669 1.00 64.69 350 SER A O 1
ATOM 2712 N N . ASN A 1 351 ? 5.206 18.189 -7.871 1.00 61.38 351 ASN A N 1
ATOM 2713 C CA . ASN A 1 351 ? 4.733 18.138 -6.479 1.00 61.38 351 ASN A CA 1
ATOM 2714 C C . ASN A 1 351 ? 3.594 19.123 -6.137 1.00 61.38 351 ASN A C 1
ATOM 2716 O O . ASN A 1 351 ? 3.139 19.145 -4.994 1.00 61.38 351 ASN A O 1
ATOM 2720 N N . SER A 1 352 ? 3.184 20.014 -7.046 1.00 61.81 352 SER A N 1
ATOM 2721 C CA . SER A 1 352 ? 2.331 21.163 -6.689 1.00 61.81 352 SER A CA 1
ATOM 2722 C C . SER A 1 352 ? 0.850 20.809 -6.516 1.00 61.81 352 SER A C 1
ATOM 2724 O O . SER A 1 352 ? 0.213 21.318 -5.595 1.00 61.81 352 SER A O 1
ATOM 2726 N N . SER A 1 353 ? 0.304 19.924 -7.350 1.00 67.94 353 SER A N 1
ATOM 2727 C CA . SER A 1 353 ? -1.104 19.497 -7.288 1.00 67.94 353 SER A CA 1
ATOM 2728 C C . SER A 1 353 ? -1.377 18.521 -6.139 1.00 67.94 353 SER A C 1
ATOM 2730 O O . SER A 1 353 ? -2.442 18.563 -5.524 1.00 67.94 353 SER A O 1
ATOM 2732 N N . VAL A 1 354 ? -0.398 17.683 -5.792 1.00 69.44 354 VAL A N 1
ATOM 2733 C CA . VAL A 1 354 ? -0.571 16.625 -4.785 1.00 69.44 354 VAL A CA 1
ATOM 2734 C C . VAL A 1 354 ? -0.740 17.187 -3.373 1.00 69.44 354 VAL A C 1
ATOM 2736 O O . VAL A 1 354 ? -1.579 16.707 -2.611 1.00 69.44 354 VAL A O 1
ATOM 2739 N N . VAL A 1 355 ? 0.010 18.238 -3.026 1.00 73.81 355 VAL A N 1
ATOM 2740 C CA . VAL A 1 355 ? -0.116 18.896 -1.714 1.00 73.81 355 VAL A CA 1
ATOM 2741 C C . VAL A 1 355 ? -1.514 19.495 -1.551 1.00 73.81 355 VAL A C 1
ATOM 2743 O O . VAL A 1 355 ? -2.140 19.309 -0.512 1.00 73.81 355 VAL A O 1
ATOM 2746 N N . GLN A 1 356 ? -2.038 20.144 -2.596 1.00 73.44 356 GLN A N 1
ATOM 2747 C CA . GLN A 1 356 ? -3.386 20.718 -2.577 1.00 73.44 356 GLN A CA 1
ATOM 2748 C C . GLN A 1 356 ? -4.456 19.634 -2.390 1.00 73.44 356 GLN A C 1
ATOM 2750 O O . GLN A 1 356 ? -5.338 19.785 -1.547 1.00 73.44 356 GLN A O 1
ATOM 2755 N N . GLN A 1 357 ? -4.345 18.509 -3.105 1.00 76.69 357 GLN A N 1
ATOM 2756 C CA . GLN A 1 357 ? -5.256 17.368 -2.953 1.00 76.69 357 GLN A CA 1
ATOM 2757 C C . GLN A 1 357 ? -5.229 16.771 -1.538 1.00 76.69 357 GLN A C 1
ATOM 2759 O O . GLN A 1 357 ? -6.283 16.467 -0.977 1.00 76.69 357 GLN A O 1
ATOM 2764 N N . ALA A 1 358 ? -4.043 16.618 -0.943 1.00 72.81 358 ALA A N 1
ATOM 2765 C CA . ALA A 1 358 ? -3.899 16.087 0.410 1.00 72.81 358 ALA A CA 1
ATOM 2766 C C . ALA A 1 358 ? -4.542 17.014 1.458 1.00 72.81 358 ALA A C 1
ATOM 2768 O O . ALA A 1 358 ? -5.322 16.552 2.294 1.00 72.81 358 ALA A O 1
ATOM 2769 N N . THR A 1 359 ? -4.287 18.325 1.371 1.00 77.81 359 THR A N 1
ATOM 2770 C CA . THR A 1 359 ? -4.869 19.324 2.282 1.00 77.81 359 THR A CA 1
ATOM 2771 C C . THR A 1 359 ? -6.391 19.408 2.147 1.00 77.81 359 THR A C 1
ATOM 2773 O O . THR A 1 359 ? -7.102 19.478 3.153 1.00 77.81 359 THR A O 1
ATOM 2776 N N . LEU A 1 360 ? -6.919 19.353 0.920 1.00 79.06 360 LEU A N 1
ATOM 2777 C CA . LEU A 1 360 ? -8.365 19.335 0.682 1.00 79.06 360 LEU A CA 1
ATOM 2778 C C . LEU A 1 360 ? -9.016 18.084 1.275 1.00 79.06 360 LEU A C 1
ATOM 2780 O O . LEU A 1 360 ? -10.046 18.183 1.940 1.00 79.06 360 LEU A O 1
ATOM 2784 N N . TYR A 1 361 ? -8.400 16.914 1.100 1.00 79.19 361 TYR A N 1
ATOM 2785 C CA . TYR A 1 361 ? -8.922 15.666 1.653 1.00 79.19 361 TYR A CA 1
ATOM 2786 C C . TYR A 1 361 ? -8.991 15.680 3.186 1.00 79.19 361 TYR A C 1
ATOM 2788 O O . TYR A 1 361 ? -9.978 15.212 3.761 1.00 79.19 361 TYR A O 1
ATOM 2796 N N . GLU A 1 362 ? -7.974 16.234 3.849 1.00 78.19 362 GLU A N 1
ATOM 2797 C CA . GLU A 1 362 ? -7.953 16.395 5.306 1.00 78.19 362 GLU A CA 1
ATOM 2798 C C . GLU A 1 362 ? -9.030 17.381 5.780 1.00 78.19 362 GLU A C 1
ATOM 2800 O O . GLU A 1 362 ? -9.761 17.103 6.734 1.00 78.19 362 GLU A O 1
ATOM 2805 N N . THR A 1 363 ? -9.206 18.492 5.064 1.00 79.38 363 THR A N 1
ATOM 2806 C CA . THR A 1 363 ? -10.247 19.492 5.354 1.00 79.38 363 THR A CA 1
ATOM 2807 C C . THR A 1 363 ? -11.656 18.898 5.208 1.00 79.38 363 THR A C 1
ATOM 2809 O O . THR A 1 363 ? -12.526 19.125 6.048 1.00 79.38 363 THR A O 1
ATOM 2812 N N . LEU A 1 364 ? -11.870 18.061 4.190 1.00 79.75 364 LEU A N 1
ATOM 2813 C CA . LEU A 1 364 ? -13.151 17.405 3.910 1.00 79.75 364 LEU A CA 1
ATOM 2814 C C . LEU A 1 364 ? -13.534 16.393 5.001 1.00 79.75 364 LEU A C 1
ATOM 2816 O O . LEU A 1 364 ? -14.695 16.295 5.392 1.00 79.75 364 LEU A O 1
ATOM 2820 N N . HIS A 1 365 ? -12.555 15.657 5.528 1.00 79.12 365 HIS A N 1
ATOM 2821 C CA . HIS A 1 365 ? -12.794 14.608 6.523 1.00 79.12 365 HIS A CA 1
ATOM 2822 C C . HIS A 1 365 ? -12.680 15.078 7.980 1.00 79.12 365 HIS A C 1
ATOM 2824 O O . HIS A 1 365 ? -13.079 14.337 8.880 1.00 79.12 365 HIS A O 1
ATOM 2830 N N . SER A 1 366 ? -12.167 16.286 8.226 1.00 77.94 366 SER A N 1
ATOM 2831 C CA . SER A 1 366 ? -12.111 16.905 9.561 1.00 77.94 366 SER A CA 1
ATOM 2832 C C . SER A 1 366 ? -13.419 17.595 9.972 1.00 77.94 366 SER A C 1
ATOM 2834 O O . SER A 1 366 ? -13.551 18.008 11.122 1.00 77.94 366 SER A O 1
ATOM 2836 N N . GLY A 1 367 ? -14.413 17.667 9.077 1.00 71.56 367 GLY A N 1
ATOM 2837 C CA . GLY A 1 367 ? -15.750 18.196 9.375 1.00 71.56 367 GLY A CA 1
ATOM 2838 C C . GLY A 1 367 ? -15.846 19.726 9.393 1.00 71.56 367 GLY A C 1
ATOM 2839 O O . GLY A 1 367 ? -16.853 20.256 9.852 1.00 71.56 367 GLY A O 1
ATOM 2840 N N . GLY A 1 368 ? -14.819 20.433 8.906 1.00 69.94 368 GLY A N 1
ATOM 2841 C CA . GLY A 1 368 ? -14.758 21.899 8.928 1.00 69.94 368 GLY A CA 1
ATOM 2842 C C . GLY A 1 368 ? -15.559 22.607 7.827 1.00 69.94 368 GLY A C 1
ATOM 2843 O O . GLY A 1 368 ? -15.947 23.757 8.018 1.00 69.94 368 GLY A O 1
ATOM 2844 N N . ALA A 1 369 ? -15.834 21.951 6.693 1.00 70.00 369 ALA A N 1
ATOM 2845 C CA . ALA A 1 369 ? -16.591 22.534 5.581 1.00 70.00 369 ALA A CA 1
ATOM 2846 C C . ALA A 1 369 ? -17.254 21.462 4.697 1.00 70.00 369 ALA A C 1
ATOM 2848 O O . ALA A 1 369 ? -16.720 20.364 4.533 1.00 70.00 369 ALA A O 1
ATOM 2849 N N . ALA A 1 370 ? -18.406 21.789 4.102 1.00 72.75 370 ALA A N 1
ATOM 2850 C CA . ALA A 1 370 ? -19.031 20.955 3.078 1.00 72.75 370 ALA A CA 1
ATOM 2851 C C . ALA A 1 370 ? -18.257 21.103 1.752 1.00 72.75 370 ALA A C 1
ATOM 2853 O O . ALA A 1 370 ? -18.065 22.235 1.302 1.00 72.75 370 ALA A O 1
ATOM 2854 N N . PRO A 1 371 ? -17.807 20.004 1.125 1.00 76.19 371 PRO A N 1
ATOM 2855 C CA . PRO A 1 371 ? -17.017 20.080 -0.097 1.00 76.19 371 PRO A CA 1
ATOM 2856 C C . PRO A 1 371 ? -17.864 20.526 -1.285 1.00 76.19 371 PRO A C 1
ATOM 2858 O O . PRO A 1 371 ? -19.015 20.104 -1.434 1.00 76.19 371 PRO A O 1
ATOM 2861 N N . SER A 1 372 ? -17.289 21.347 -2.164 1.00 81.12 372 SER A N 1
ATOM 2862 C CA . SER A 1 372 ? -17.922 21.634 -3.447 1.00 81.12 372 SER A CA 1
ATOM 2863 C C . SER A 1 372 ? -17.788 20.431 -4.389 1.00 81.12 372 SER A C 1
ATOM 2865 O O . SER A 1 372 ? -16.888 19.598 -4.257 1.00 81.12 372 SER A O 1
ATOM 2867 N N . ALA A 1 373 ? -18.673 20.334 -5.385 1.00 77.12 373 ALA A N 1
ATOM 2868 C CA . ALA A 1 373 ? -18.567 19.300 -6.417 1.00 77.12 373 ALA A CA 1
ATOM 2869 C C . ALA A 1 373 ? -17.243 19.390 -7.207 1.00 77.12 373 ALA A C 1
ATOM 2871 O O . ALA A 1 373 ? -16.725 18.368 -7.649 1.00 77.12 373 ALA A O 1
ATOM 2872 N N . ALA A 1 374 ? -16.677 20.596 -7.338 1.00 78.31 374 ALA A N 1
ATOM 2873 C CA . ALA A 1 374 ? -15.379 20.815 -7.968 1.00 78.31 374 ALA A CA 1
ATOM 2874 C C . ALA A 1 374 ? -14.222 20.259 -7.117 1.00 78.31 374 ALA A C 1
ATOM 2876 O O . ALA A 1 374 ? -13.301 19.655 -7.664 1.00 78.31 374 ALA A O 1
ATOM 2877 N N . ASP A 1 375 ? -14.297 20.378 -5.786 1.00 76.75 375 ASP A N 1
ATOM 2878 C CA . ASP A 1 375 ? -13.275 19.832 -4.879 1.00 76.75 375 ASP A CA 1
ATOM 2879 C C . ASP A 1 375 ? -13.241 18.302 -4.936 1.00 76.75 375 ASP A C 1
ATOM 2881 O O . ASP A 1 375 ? -12.171 17.696 -4.955 1.00 76.75 375 ASP A O 1
ATOM 2885 N N . LEU A 1 376 ? -14.415 17.668 -5.023 1.00 73.19 376 LEU A N 1
ATOM 2886 C CA . LEU A 1 376 ? -14.520 16.217 -5.185 1.00 73.19 376 LEU A CA 1
ATOM 2887 C C . LEU A 1 376 ? -13.911 15.744 -6.510 1.00 73.19 376 LEU A C 1
ATOM 2889 O O . LEU A 1 376 ? -13.212 14.731 -6.525 1.00 73.19 376 LEU A O 1
ATOM 2893 N N . GLN A 1 377 ? -14.126 16.488 -7.600 1.00 75.06 377 GLN A N 1
ATOM 2894 C CA . GLN A 1 377 ? -13.500 16.184 -8.888 1.00 75.06 377 GLN A CA 1
ATOM 2895 C C . GLN A 1 377 ? -11.977 16.296 -8.803 1.00 75.06 377 GLN A C 1
ATOM 2897 O O . GLN A 1 377 ? -11.282 15.363 -9.198 1.00 75.06 377 GLN A O 1
ATOM 2902 N N . LEU A 1 378 ? -11.462 17.370 -8.202 1.00 72.88 378 LEU A N 1
ATOM 2903 C CA . LEU A 1 378 ? -10.025 17.602 -8.063 1.00 72.88 378 LEU A CA 1
ATOM 2904 C C . LEU A 1 378 ? -9.341 16.541 -7.189 1.00 72.88 378 LEU A C 1
ATOM 2906 O O . LEU A 1 378 ? -8.210 16.162 -7.472 1.00 72.88 378 LEU A O 1
ATOM 2910 N N . ILE A 1 379 ? -10.022 16.029 -6.160 1.00 69.19 379 ILE A N 1
ATOM 2911 C CA . ILE A 1 379 ? -9.539 14.916 -5.326 1.00 69.19 379 ILE A CA 1
ATOM 2912 C C . ILE A 1 379 ? -9.506 13.593 -6.108 1.00 69.19 379 ILE A C 1
ATOM 2914 O O . ILE A 1 379 ? -8.613 12.772 -5.887 1.00 69.19 379 ILE A O 1
ATOM 2918 N N . SER A 1 380 ? -10.484 13.376 -6.991 1.00 66.50 380 SER A N 1
ATOM 2919 C CA . SER A 1 380 ? -10.619 12.133 -7.758 1.00 66.50 380 SER A CA 1
ATOM 2920 C C . SER A 1 380 ? -9.716 12.065 -8.990 1.00 66.50 380 SER A C 1
ATOM 2922 O O . SER A 1 380 ? -9.357 10.969 -9.424 1.00 66.50 380 SER A O 1
ATOM 2924 N N . ASP A 1 381 ? -9.333 13.215 -9.552 1.00 74.62 381 ASP A N 1
ATOM 2925 C CA . ASP A 1 381 ? -8.526 13.248 -10.763 1.00 74.62 381 ASP A CA 1
ATOM 2926 C C . ASP A 1 381 ? -7.059 12.953 -10.442 1.00 74.62 381 ASP A C 1
ATOM 2928 O O . ASP A 1 381 ? -6.296 13.781 -9.936 1.00 74.62 381 ASP A O 1
ATOM 2932 N N . LEU A 1 382 ? -6.666 11.718 -10.746 1.00 76.06 382 LEU A N 1
ATOM 2933 C CA . LEU A 1 382 ? -5.271 11.322 -10.807 1.00 76.06 382 LEU A CA 1
ATOM 2934 C C . LEU A 1 382 ? -4.722 11.718 -12.173 1.00 76.06 382 LEU A C 1
ATOM 2936 O O . LEU A 1 382 ? -5.217 11.262 -13.210 1.00 76.06 382 LEU A O 1
ATOM 2940 N N . ASP A 1 383 ? -3.707 12.573 -12.161 1.00 81.00 383 ASP A N 1
ATOM 2941 C CA . ASP A 1 383 ? -2.965 12.925 -13.361 1.00 81.00 383 ASP A CA 1
ATOM 2942 C C . ASP A 1 383 ? -2.047 11.758 -13.749 1.00 81.00 383 ASP A C 1
ATOM 2944 O O . ASP A 1 383 ? -1.392 11.156 -12.894 1.00 81.00 383 ASP A O 1
ATOM 2948 N N . ILE A 1 384 ? -2.037 11.411 -15.033 1.00 83.31 384 ILE A N 1
ATOM 2949 C CA . ILE A 1 384 ? -1.175 10.360 -15.571 1.00 83.31 384 ILE A CA 1
ATOM 2950 C C . ILE A 1 384 ? -0.067 11.050 -16.346 1.00 83.31 384 ILE A C 1
ATOM 2952 O O . ILE A 1 384 ? -0.336 11.769 -17.308 1.00 83.31 384 ILE A O 1
ATOM 2956 N N . LYS A 1 385 ? 1.187 10.781 -15.978 1.00 83.06 385 LYS A N 1
ATOM 2957 C CA . LYS A 1 385 ? 2.341 11.309 -16.708 1.00 83.06 385 LYS A CA 1
ATOM 2958 C C . LYS A 1 385 ? 3.306 10.201 -17.082 1.00 83.06 385 LYS A C 1
ATOM 2960 O O . LYS A 1 385 ? 3.708 9.385 -16.258 1.00 83.06 385 LYS A O 1
ATOM 2965 N N . ALA A 1 386 ? 3.696 10.201 -18.352 1.00 86.00 386 ALA A N 1
ATOM 2966 C CA . ALA A 1 386 ? 4.756 9.343 -18.847 1.00 86.00 386 ALA A CA 1
ATOM 2967 C C . ALA A 1 386 ? 6.117 9.987 -18.576 1.00 86.00 386 ALA A C 1
ATOM 2969 O O . ALA A 1 386 ? 6.312 11.172 -18.853 1.00 86.00 386 ALA A O 1
ATOM 2970 N N . SER A 1 387 ? 7.088 9.209 -18.103 1.00 88.62 387 SER A N 1
ATOM 2971 C CA . SER A 1 387 ? 8.472 9.676 -18.062 1.00 88.62 387 SER A CA 1
ATOM 2972 C C . SER A 1 387 ? 9.043 9.707 -19.478 1.00 88.62 387 SER A C 1
ATOM 2974 O O . SER A 1 387 ? 9.116 8.664 -20.123 1.00 88.62 387 SER A O 1
ATOM 2976 N N . THR A 1 388 ? 9.468 10.873 -19.962 1.00 87.88 388 THR A N 1
ATOM 2977 C CA . THR A 1 388 ? 10.103 11.020 -21.288 1.00 87.88 388 THR A CA 1
ATOM 2978 C C . THR A 1 388 ? 11.627 11.051 -21.223 1.00 87.88 388 THR A C 1
ATOM 2980 O O . THR A 1 388 ? 12.297 10.949 -22.250 1.00 87.88 388 THR A O 1
ATOM 2983 N N . ASP A 1 389 ? 12.186 11.196 -20.026 1.00 90.06 389 ASP A N 1
ATOM 2984 C CA . ASP A 1 389 ? 13.616 11.297 -19.773 1.00 90.06 389 ASP A CA 1
ATOM 2985 C C . ASP A 1 389 ? 14.088 10.267 -18.740 1.00 90.06 389 ASP A C 1
ATOM 2987 O O . ASP A 1 389 ? 13.320 9.732 -17.936 1.00 90.06 389 ASP A O 1
ATOM 2991 N N . THR A 1 390 ? 15.393 10.002 -18.764 1.00 92.31 390 THR A N 1
ATOM 2992 C CA . THR A 1 390 ? 16.029 9.000 -17.906 1.00 92.31 390 THR A CA 1
ATOM 2993 C C . THR A 1 390 ? 15.910 9.327 -16.422 1.00 92.31 390 THR A C 1
ATOM 2995 O O . THR A 1 390 ? 15.720 8.421 -15.616 1.00 92.31 390 THR A O 1
ATOM 2998 N N . VAL A 1 391 ? 16.039 10.605 -16.051 1.00 92.06 391 VAL A N 1
ATOM 2999 C CA . VAL A 1 391 ? 16.066 11.028 -14.644 1.00 92.06 391 VAL A CA 1
ATOM 3000 C C . VAL A 1 391 ? 14.672 10.890 -14.045 1.00 92.06 391 VAL A C 1
ATOM 3002 O O . VAL A 1 391 ? 14.526 10.270 -12.993 1.00 92.06 391 VAL A O 1
ATOM 3005 N N . SER A 1 392 ? 13.642 11.373 -14.744 1.00 91.44 392 SER A N 1
ATOM 3006 C CA . SER A 1 392 ? 12.250 11.189 -14.330 1.00 91.44 392 SER A CA 1
ATOM 3007 C C . SER A 1 392 ? 11.878 9.715 -14.250 1.00 91.44 392 SER A C 1
ATOM 3009 O O . SER A 1 392 ? 11.216 9.323 -13.294 1.00 91.44 392 SER A O 1
ATOM 3011 N N . TYR A 1 393 ? 12.323 8.884 -15.201 1.00 93.81 393 TYR A N 1
ATOM 3012 C CA . TYR A 1 393 ? 12.047 7.447 -15.154 1.00 93.81 393 TYR A CA 1
ATOM 3013 C C . TYR A 1 393 ? 12.698 6.778 -13.937 1.00 93.81 393 TYR A C 1
ATOM 3015 O O . TYR A 1 393 ? 12.022 6.078 -13.186 1.00 93.81 393 TYR A O 1
ATOM 3023 N N . LEU A 1 394 ? 13.985 7.038 -13.680 1.00 94.31 394 LEU A N 1
ATOM 3024 C CA . LEU A 1 394 ? 14.680 6.526 -12.493 1.00 94.31 394 LEU A CA 1
ATOM 3025 C C . LEU A 1 394 ? 13.980 6.949 -11.199 1.00 94.31 394 LEU A C 1
ATOM 3027 O O . LEU A 1 394 ? 13.723 6.112 -10.333 1.00 94.31 394 LEU A O 1
ATOM 3031 N N . TYR A 1 395 ? 13.630 8.229 -11.092 1.00 93.62 395 TYR A N 1
ATOM 3032 C CA . TYR A 1 395 ? 12.942 8.782 -9.931 1.00 93.62 395 TYR A CA 1
ATOM 3033 C C . TYR A 1 395 ? 11.562 8.148 -9.712 1.00 93.62 395 TYR A C 1
ATOM 3035 O O . TYR A 1 395 ? 11.174 7.830 -8.587 1.00 93.62 395 TYR A O 1
ATOM 3043 N N . LEU A 1 396 ? 10.827 7.904 -10.793 1.00 93.31 396 LEU A N 1
ATOM 3044 C CA . LEU A 1 396 ? 9.526 7.250 -10.749 1.00 93.31 396 LEU A CA 1
ATOM 3045 C C . LEU A 1 396 ? 9.650 5.791 -10.287 1.00 93.31 396 LEU A C 1
ATOM 3047 O O . LEU A 1 396 ? 8.881 5.343 -9.437 1.00 93.31 396 LEU A O 1
ATOM 3051 N N . ILE A 1 397 ? 10.650 5.058 -10.779 1.00 95.38 397 ILE A N 1
ATOM 3052 C CA . ILE A 1 397 ? 10.903 3.671 -10.365 1.00 95.38 397 ILE A CA 1
ATOM 3053 C C . ILE A 1 397 ? 11.318 3.601 -8.891 1.00 95.38 397 ILE A C 1
ATOM 3055 O O . ILE A 1 397 ? 10.878 2.698 -8.182 1.00 95.38 397 ILE A O 1
ATOM 3059 N N . GLN A 1 398 ? 12.084 4.577 -8.395 1.00 95.88 398 GLN A N 1
ATOM 3060 C CA . GLN A 1 398 ? 12.381 4.708 -6.965 1.00 95.88 398 GLN A CA 1
ATOM 3061 C C . GLN A 1 398 ? 11.110 4.917 -6.138 1.00 95.88 398 GLN A C 1
ATOM 3063 O O . GLN A 1 398 ? 10.903 4.205 -5.156 1.00 95.88 398 GLN A O 1
ATOM 3068 N N . LYS A 1 399 ? 10.232 5.848 -6.542 1.00 95.12 399 LYS A N 1
ATOM 3069 C CA . LYS A 1 399 ? 8.932 6.059 -5.884 1.00 95.12 399 LYS A CA 1
ATOM 3070 C C . LYS A 1 399 ? 8.124 4.765 -5.849 1.00 95.12 399 LYS A C 1
ATOM 3072 O O . LYS A 1 399 ? 7.624 4.375 -4.797 1.00 95.12 399 LYS A O 1
ATOM 3077 N N . TYR A 1 400 ? 8.039 4.078 -6.983 1.00 95.56 400 TYR A N 1
ATOM 3078 C CA . TYR A 1 400 ? 7.293 2.833 -7.103 1.00 95.56 400 TYR A CA 1
ATOM 3079 C C . TYR A 1 400 ? 7.865 1.729 -6.203 1.00 95.56 400 TYR A C 1
ATOM 3081 O O . TYR A 1 400 ? 7.111 1.041 -5.515 1.00 95.56 400 TYR A O 1
ATOM 3089 N N . LEU A 1 401 ? 9.194 1.621 -6.121 1.00 97.06 401 LEU A N 1
ATOM 3090 C CA . LEU A 1 401 ? 9.877 0.708 -5.206 1.00 97.06 401 LEU A CA 1
ATOM 3091 C C . LEU A 1 401 ? 9.572 1.020 -3.738 1.00 97.06 401 LEU A C 1
ATOM 3093 O O . LEU A 1 401 ? 9.302 0.095 -2.976 1.00 97.06 401 LEU A O 1
ATOM 3097 N N . ILE A 1 402 ? 9.558 2.298 -3.344 1.00 97.44 402 ILE A N 1
ATOM 3098 C CA . ILE A 1 402 ? 9.213 2.711 -1.974 1.00 97.44 402 ILE A CA 1
ATOM 3099 C C . ILE A 1 402 ? 7.773 2.308 -1.630 1.00 97.44 402 ILE A C 1
ATOM 3101 O O . ILE A 1 402 ? 7.532 1.776 -0.546 1.00 97.44 402 ILE A O 1
ATOM 3105 N N . TYR A 1 403 ? 6.826 2.491 -2.555 1.00 96.69 403 TYR A N 1
ATOM 3106 C CA . TYR A 1 403 ? 5.444 2.043 -2.365 1.00 96.69 403 TYR A CA 1
ATOM 3107 C C . TYR A 1 403 ? 5.351 0.525 -2.162 1.00 96.69 403 TYR A C 1
ATOM 3109 O O . TYR A 1 403 ? 4.726 0.073 -1.202 1.00 96.69 403 TYR A O 1
ATOM 3117 N N . HIS A 1 404 ? 6.008 -0.272 -3.009 1.00 96.44 404 HIS A N 1
ATOM 3118 C CA . HIS A 1 404 ? 6.007 -1.736 -2.871 1.00 96.44 404 HIS A CA 1
ATOM 3119 C C . HIS A 1 404 ? 6.715 -2.213 -1.594 1.00 96.44 404 HIS A C 1
ATOM 3121 O O . HIS A 1 404 ? 6.213 -3.106 -0.911 1.00 96.44 404 HIS A O 1
ATOM 3127 N N . GLN A 1 405 ? 7.820 -1.572 -1.206 1.00 97.31 405 GLN A N 1
ATOM 3128 C CA . GLN A 1 405 ? 8.504 -1.825 0.066 1.00 97.31 405 GLN A CA 1
ATOM 3129 C C . GLN A 1 405 ? 7.597 -1.533 1.265 1.00 97.31 405 GLN A C 1
ATOM 3131 O O . GLN A 1 405 ? 7.549 -2.327 2.200 1.00 97.31 405 GLN A O 1
ATOM 3136 N N . CYS A 1 406 ? 6.866 -0.419 1.240 1.00 96.88 406 CYS A N 1
ATOM 3137 C CA . CYS A 1 406 ? 5.943 -0.032 2.303 1.00 96.88 406 CYS A CA 1
ATOM 3138 C C . CYS A 1 406 ? 4.778 -1.023 2.446 1.00 96.88 406 CYS A C 1
ATOM 3140 O O . CYS A 1 406 ? 4.401 -1.383 3.560 1.00 96.88 406 CYS A O 1
ATOM 3142 N N . LEU A 1 407 ? 4.181 -1.440 1.327 1.00 95.75 407 LEU A N 1
ATOM 3143 C CA . LEU A 1 407 ? 2.952 -2.238 1.326 1.00 95.75 407 LEU A CA 1
ATOM 3144 C C . LEU A 1 407 ? 3.205 -3.726 1.573 1.00 95.75 407 LEU A C 1
ATOM 3146 O O . LEU A 1 407 ? 2.450 -4.366 2.310 1.00 95.75 407 LEU A O 1
ATOM 3150 N N . TRP A 1 408 ? 4.260 -4.271 0.968 1.00 95.81 408 TRP A N 1
ATOM 3151 C CA . TRP A 1 408 ? 4.522 -5.711 0.949 1.00 95.81 408 TRP A CA 1
ATOM 3152 C C . TRP A 1 408 ? 5.762 -6.102 1.757 1.00 95.81 408 TRP A C 1
ATOM 3154 O O . TRP A 1 408 ? 5.856 -7.223 2.256 1.00 95.81 408 TRP A O 1
ATOM 3164 N N . GLY A 1 409 ? 6.692 -5.167 1.955 1.00 96.50 409 GLY A N 1
ATOM 3165 C CA . GLY A 1 409 ? 7.975 -5.406 2.610 1.00 96.50 409 GLY A CA 1
ATOM 3166 C C . GLY A 1 409 ? 9.081 -5.814 1.639 1.00 96.50 409 GLY A C 1
ATOM 3167 O O . GLY A 1 409 ? 8.843 -6.123 0.469 1.00 96.50 409 GLY A O 1
ATOM 3168 N N . GLY A 1 410 ? 10.315 -5.834 2.147 1.00 95.94 410 GLY A N 1
ATOM 3169 C CA . GLY A 1 410 ? 11.509 -6.098 1.334 1.00 95.94 410 GLY A CA 1
ATOM 3170 C C . GLY A 1 410 ? 11.679 -7.545 0.886 1.00 95.94 410 GLY A C 1
ATOM 3171 O O . GLY A 1 410 ? 12.257 -7.783 -0.166 1.00 95.94 410 GLY A O 1
ATOM 3172 N N . ALA A 1 411 ? 11.135 -8.506 1.635 1.00 95.62 411 ALA A N 1
ATOM 3173 C CA . ALA A 1 411 ? 11.196 -9.924 1.274 1.00 95.62 411 ALA A CA 1
ATOM 3174 C C . ALA A 1 411 ? 10.171 -10.320 0.196 1.00 95.62 411 ALA A C 1
ATOM 3176 O O . ALA A 1 411 ? 10.195 -11.448 -0.290 1.00 95.62 411 ALA A O 1
ATOM 3177 N N . HIS A 1 412 ? 9.259 -9.417 -0.176 1.00 95.94 412 HIS A N 1
ATOM 3178 C CA . HIS A 1 412 ? 8.230 -9.724 -1.157 1.00 95.94 412 HIS A CA 1
ATOM 3179 C C . HIS A 1 412 ? 8.849 -9.929 -2.558 1.00 95.94 412 HIS A C 1
ATOM 3181 O O . HIS A 1 412 ? 9.713 -9.131 -2.954 1.00 95.94 412 HIS A O 1
ATOM 3187 N N . PRO A 1 413 ? 8.415 -10.939 -3.344 1.00 95.06 413 PRO A N 1
ATOM 3188 C CA . PRO A 1 413 ? 8.997 -11.235 -4.657 1.00 95.06 413 PRO A CA 1
ATOM 3189 C C . PRO A 1 413 ? 8.956 -10.047 -5.621 1.00 95.06 413 PRO A C 1
ATOM 3191 O O . PRO A 1 413 ? 9.949 -9.765 -6.297 1.00 95.06 413 PRO A O 1
ATOM 3194 N N . VAL A 1 414 ? 7.844 -9.301 -5.634 1.00 95.75 414 VAL A N 1
ATOM 3195 C CA . VAL A 1 414 ? 7.693 -8.098 -6.471 1.00 95.75 414 VAL A CA 1
ATOM 3196 C C . VAL A 1 414 ? 8.677 -7.010 -6.054 1.00 95.75 414 VAL A C 1
ATOM 3198 O O . VAL A 1 414 ? 9.369 -6.456 -6.904 1.00 95.75 414 VAL A O 1
ATOM 3201 N N . THR A 1 415 ? 8.815 -6.753 -4.752 1.00 96.94 415 THR A N 1
ATOM 3202 C CA . THR A 1 415 ? 9.731 -5.732 -4.223 1.00 96.94 415 THR A CA 1
ATOM 3203 C C . THR A 1 415 ? 11.188 -6.086 -4.516 1.00 96.94 415 THR A C 1
ATOM 3205 O O . THR A 1 415 ? 11.949 -5.243 -4.985 1.00 96.94 415 THR A O 1
ATOM 3208 N N . THR A 1 416 ? 11.573 -7.349 -4.314 1.00 96.44 416 THR A N 1
ATOM 3209 C CA . THR A 1 416 ? 12.934 -7.841 -4.591 1.00 96.44 416 THR A CA 1
ATOM 3210 C C . THR A 1 416 ? 13.274 -7.749 -6.079 1.00 96.44 416 THR A C 1
ATOM 3212 O O . THR A 1 416 ? 14.369 -7.319 -6.463 1.00 96.44 416 THR A O 1
ATOM 3215 N N . SER A 1 417 ? 12.320 -8.118 -6.933 1.00 95.94 417 SER A N 1
ATOM 3216 C CA . SER A 1 417 ? 12.463 -8.020 -8.383 1.00 95.94 417 SER A CA 1
ATOM 3217 C C . SER A 1 417 ? 12.577 -6.560 -8.817 1.00 95.94 417 SER A C 1
ATOM 3219 O O . SER A 1 417 ? 13.506 -6.201 -9.533 1.00 95.94 417 SER A O 1
ATOM 3221 N N . LEU A 1 418 ? 11.717 -5.679 -8.308 1.00 96.62 418 LEU A N 1
ATOM 3222 C CA . LEU A 1 418 ? 11.754 -4.252 -8.618 1.00 96.62 418 LEU A CA 1
ATOM 3223 C C . LEU A 1 418 ? 13.057 -3.587 -8.143 1.00 96.62 418 LEU A C 1
ATOM 3225 O O . LEU A 1 418 ? 13.643 -2.790 -8.873 1.00 96.62 418 LEU A O 1
ATOM 3229 N N . ALA A 1 419 ? 13.578 -3.967 -6.973 1.00 96.81 419 ALA A N 1
ATOM 3230 C CA . ALA A 1 419 ? 14.887 -3.520 -6.495 1.00 96.81 419 ALA A CA 1
ATOM 3231 C C . ALA A 1 419 ? 16.030 -4.003 -7.406 1.00 96.81 419 ALA A C 1
ATOM 3233 O O . ALA A 1 419 ? 17.002 -3.286 -7.647 1.00 96.81 419 ALA A O 1
ATOM 3234 N N . THR A 1 420 ? 15.926 -5.222 -7.938 1.00 96.62 420 THR A N 1
ATOM 3235 C CA . THR A 1 420 ? 16.891 -5.770 -8.902 1.00 96.62 420 THR A CA 1
ATOM 3236 C C . THR A 1 420 ? 16.812 -5.048 -10.242 1.00 96.62 420 THR A C 1
ATOM 3238 O O . THR A 1 420 ? 17.846 -4.640 -10.771 1.00 96.62 420 THR A O 1
ATOM 3241 N N . TYR A 1 421 ? 15.601 -4.799 -10.736 1.00 97.00 421 TYR A N 1
ATOM 3242 C CA . TYR A 1 421 ? 15.344 -4.004 -11.930 1.00 97.00 421 TYR A CA 1
ATOM 3243 C C . TYR A 1 421 ? 15.933 -2.594 -11.805 1.00 97.00 421 TYR A C 1
ATOM 3245 O O . TYR A 1 421 ? 16.670 -2.154 -12.681 1.00 97.00 421 TYR A O 1
ATOM 3253 N N . TYR A 1 422 ? 15.694 -1.912 -10.683 1.00 96.56 422 TYR A N 1
ATOM 3254 C CA . TYR A 1 422 ? 16.242 -0.583 -10.411 1.00 96.56 422 TYR A CA 1
ATOM 3255 C C . TYR A 1 422 ? 17.782 -0.568 -10.381 1.00 96.56 422 TYR A C 1
ATOM 3257 O O . TYR A 1 422 ? 18.409 0.314 -10.970 1.00 96.56 422 TYR A O 1
ATOM 3265 N N . ARG A 1 423 ? 18.422 -1.565 -9.751 1.00 96.50 423 ARG A N 1
ATOM 3266 C CA . ARG A 1 423 ? 19.892 -1.702 -9.771 1.00 96.50 423 ARG A CA 1
ATOM 3267 C C . ARG A 1 423 ? 20.425 -1.886 -11.191 1.00 96.50 423 ARG A C 1
ATOM 3269 O O . ARG A 1 423 ? 21.392 -1.227 -11.564 1.00 96.50 423 ARG A O 1
ATOM 3276 N N . MET A 1 424 ? 19.782 -2.742 -11.983 1.00 96.19 424 MET A N 1
ATOM 3277 C CA . MET A 1 424 ? 20.145 -2.954 -13.384 1.00 96.19 424 MET A CA 1
ATOM 3278 C C . MET A 1 424 ? 19.966 -1.692 -14.228 1.00 96.19 424 MET A C 1
ATOM 3280 O O . MET A 1 424 ? 20.837 -1.365 -15.031 1.00 96.19 424 MET A O 1
ATOM 3284 N N . LEU A 1 425 ? 18.862 -0.976 -14.024 1.00 95.94 425 LEU A N 1
ATOM 3285 C CA . LEU A 1 425 ? 18.554 0.266 -14.719 1.00 95.94 425 LEU A CA 1
ATOM 3286 C C . LEU A 1 425 ? 19.631 1.330 -14.465 1.00 95.94 425 LEU A C 1
ATOM 3288 O O . LEU A 1 425 ? 20.101 1.947 -15.416 1.00 95.94 425 LEU A O 1
ATOM 3292 N N . ASN A 1 426 ? 20.084 1.481 -13.215 1.00 95.56 426 ASN A N 1
ATOM 3293 C CA . ASN A 1 426 ? 21.205 2.365 -12.874 1.00 95.56 426 ASN A CA 1
ATOM 3294 C C . ASN A 1 426 ? 22.515 1.933 -13.541 1.00 95.56 426 ASN A C 1
ATOM 3296 O O . ASN A 1 426 ? 23.209 2.753 -14.132 1.00 95.56 426 ASN A O 1
ATOM 3300 N N . GLN A 1 427 ? 22.850 0.641 -13.486 1.00 96.25 427 GLN A N 1
ATOM 3301 C CA . GLN A 1 427 ? 24.082 0.123 -14.094 1.00 96.25 427 GLN A CA 1
ATOM 3302 C C . GLN A 1 427 ? 24.110 0.309 -15.616 1.00 96.25 427 GLN A C 1
ATOM 3304 O O . GLN A 1 427 ? 25.168 0.543 -16.194 1.00 96.25 427 GLN A O 1
ATOM 3309 N N . LYS A 1 428 ? 22.950 0.202 -16.273 1.00 95.38 428 LYS A N 1
ATOM 3310 C CA . LYS A 1 428 ? 22.809 0.270 -17.733 1.00 95.38 428 LYS A CA 1
ATOM 3311 C C . LYS A 1 428 ? 22.378 1.638 -18.248 1.00 95.38 428 LYS A C 1
ATOM 3313 O O . LYS A 1 428 ? 22.112 1.773 -19.438 1.00 95.38 428 LYS A O 1
ATOM 3318 N N . GLN A 1 429 ? 22.322 2.659 -17.395 1.00 94.69 429 GLN A N 1
ATOM 3319 C CA . GLN A 1 429 ? 21.774 3.965 -17.755 1.00 94.69 429 GLN A CA 1
ATOM 3320 C C . GLN A 1 429 ? 22.429 4.554 -19.015 1.00 94.69 429 GLN A C 1
ATOM 3322 O O . GLN A 1 429 ? 21.729 4.980 -19.933 1.00 94.69 429 GLN A O 1
ATOM 3327 N N . VAL A 1 430 ? 23.763 4.529 -19.082 1.00 94.56 430 VAL A N 1
ATOM 3328 C CA . VAL A 1 430 ? 24.532 5.073 -20.214 1.00 94.56 430 VAL A CA 1
ATOM 3329 C C . VAL A 1 430 ? 24.273 4.277 -21.499 1.00 94.56 430 VAL A C 1
ATOM 3331 O O . VAL A 1 430 ? 24.016 4.865 -22.546 1.00 94.56 430 VAL A O 1
ATOM 3334 N N . GLU A 1 431 ? 24.269 2.942 -21.416 1.00 94.81 431 GLU A N 1
ATOM 3335 C CA . GLU A 1 431 ? 23.971 2.042 -22.544 1.00 94.81 431 GLU A CA 1
ATOM 3336 C C . GLU A 1 431 ? 22.566 2.312 -23.110 1.00 94.81 431 GLU A C 1
ATOM 3338 O O . GLU A 1 431 ? 22.387 2.430 -24.321 1.00 94.81 431 GLU A O 1
ATOM 3343 N N . LEU A 1 432 ? 21.576 2.486 -22.231 1.00 94.50 432 LEU A N 1
ATOM 3344 C CA . LEU A 1 432 ? 20.191 2.766 -22.613 1.00 94.50 432 LEU A CA 1
ATOM 3345 C C . LEU A 1 432 ? 20.030 4.156 -23.240 1.00 94.50 432 LEU A C 1
ATOM 3347 O O . LEU A 1 432 ? 19.280 4.305 -24.200 1.00 94.50 432 LEU A O 1
ATOM 3351 N N . GLN A 1 433 ? 20.752 5.166 -22.750 1.00 93.81 433 GLN A N 1
ATOM 3352 C CA . GLN A 1 433 ? 20.758 6.506 -23.350 1.00 93.81 433 GLN A CA 1
ATOM 3353 C C . GLN A 1 433 ? 21.404 6.519 -24.743 1.00 93.81 433 GLN A C 1
ATOM 3355 O O . GLN A 1 433 ? 20.916 7.203 -25.651 1.00 93.81 433 GLN A O 1
ATOM 3360 N N . MET A 1 434 ? 22.475 5.744 -24.936 1.00 93.12 434 MET A N 1
ATOM 3361 C CA . MET A 1 434 ? 23.091 5.554 -26.251 1.00 93.12 434 MET A CA 1
ATOM 3362 C C . MET A 1 434 ? 22.129 4.846 -27.208 1.00 93.12 434 MET A C 1
ATOM 3364 O O . MET A 1 434 ? 21.933 5.316 -28.329 1.00 93.12 434 MET A O 1
ATOM 3368 N N . TYR A 1 435 ? 21.465 3.781 -26.749 1.00 93.19 435 TYR A N 1
ATOM 3369 C CA . TYR A 1 435 ? 20.447 3.079 -27.530 1.00 93.19 435 TYR A CA 1
ATOM 3370 C C . TYR A 1 435 ? 19.294 4.013 -27.923 1.00 93.19 435 TYR A C 1
ATOM 3372 O O . TYR A 1 435 ? 18.968 4.124 -29.103 1.00 93.19 435 TYR A O 1
ATOM 3380 N N . GLN A 1 436 ? 18.741 4.762 -26.961 1.00 92.94 436 GLN A N 1
ATOM 3381 C CA . GLN A 1 436 ? 17.681 5.748 -27.193 1.00 92.94 436 GLN A CA 1
ATOM 3382 C C . GLN A 1 436 ? 18.086 6.788 -28.252 1.00 92.94 436 GLN A C 1
ATOM 3384 O O . GLN A 1 436 ? 17.257 7.220 -29.054 1.00 92.94 436 GLN A O 1
ATOM 3389 N N . SER A 1 437 ? 19.353 7.207 -28.261 1.00 91.00 437 SER A N 1
ATOM 3390 C CA . SER A 1 437 ? 19.868 8.181 -29.231 1.00 91.00 437 SER A CA 1
ATOM 3391 C C . SER A 1 437 ? 19.974 7.613 -30.651 1.00 91.00 437 SER A C 1
ATOM 3393 O O . SER A 1 437 ? 19.908 8.382 -31.607 1.00 91.00 437 SER A O 1
ATOM 3395 N N . GLY A 1 438 ? 20.102 6.289 -30.792 1.00 88.31 438 GLY A N 1
ATOM 3396 C CA . GLY A 1 438 ? 20.081 5.585 -32.077 1.00 88.31 438 GLY A CA 1
ATOM 3397 C C . GLY A 1 438 ? 18.675 5.299 -32.623 1.00 88.31 438 GLY A C 1
ATOM 3398 O O . GLY A 1 438 ? 18.536 4.965 -33.799 1.00 88.31 438 GLY A O 1
ATOM 3399 N N . CYS A 1 439 ? 17.627 5.432 -31.803 1.00 88.81 439 CYS A N 1
ATOM 3400 C CA . CYS A 1 439 ? 16.240 5.250 -32.232 1.00 88.81 439 CYS A CA 1
ATOM 3401 C C . CYS A 1 439 ? 15.760 6.397 -33.140 1.00 88.81 439 CYS A C 1
ATOM 3403 O O . CYS A 1 439 ? 16.220 7.538 -33.047 1.00 88.81 439 CYS A O 1
ATOM 3405 N N . LYS A 1 440 ? 14.761 6.121 -33.992 1.00 86.88 440 LYS A N 1
ATOM 3406 C CA . LYS A 1 440 ? 14.074 7.165 -34.774 1.00 86.88 440 LYS A CA 1
ATOM 3407 C C . LYS A 1 440 ? 13.430 8.186 -33.832 1.00 86.88 440 LYS A C 1
ATOM 3409 O O . LYS A 1 440 ? 13.012 7.838 -32.735 1.00 86.88 440 LYS A O 1
ATOM 3414 N N . MET A 1 441 ? 13.286 9.437 -34.275 1.00 76.06 441 MET A N 1
ATOM 3415 C CA . MET A 1 441 ? 12.809 10.547 -33.432 1.00 76.06 441 MET A CA 1
ATOM 3416 C C . MET A 1 441 ? 11.478 10.263 -32.711 1.00 76.06 441 MET A C 1
ATOM 3418 O O . MET A 1 441 ? 11.360 10.556 -31.524 1.00 76.06 441 MET A O 1
ATOM 3422 N N . ASN A 1 442 ? 10.509 9.639 -33.390 1.00 77.62 442 ASN A N 1
ATOM 3423 C CA . ASN A 1 442 ? 9.228 9.270 -32.776 1.00 77.62 442 ASN A CA 1
ATOM 3424 C C . ASN A 1 442 ? 9.380 8.142 -31.741 1.00 77.62 442 ASN A C 1
ATOM 3426 O O . ASN A 1 442 ? 8.782 8.207 -30.671 1.00 77.62 442 ASN A O 1
ATOM 3430 N N . ASP A 1 443 ? 10.224 7.147 -32.017 1.00 83.25 443 ASP A N 1
ATOM 3431 C CA . ASP A 1 443 ? 10.488 6.035 -31.095 1.00 83.25 443 ASP A CA 1
ATOM 3432 C C . ASP A 1 443 ? 11.332 6.484 -29.891 1.00 83.25 443 ASP A C 1
ATOM 3434 O O . ASP A 1 443 ? 11.175 5.976 -28.783 1.00 83.25 443 ASP A O 1
ATOM 3438 N N . ARG A 1 444 ? 12.168 7.513 -30.071 1.00 85.94 444 ARG A N 1
ATOM 3439 C CA . ARG A 1 444 ? 13.003 8.099 -29.018 1.00 85.94 444 ARG A CA 1
ATOM 3440 C C . ARG A 1 444 ? 12.180 8.671 -27.863 1.00 85.94 444 ARG A C 1
ATOM 3442 O O . ARG A 1 444 ? 12.585 8.517 -26.711 1.00 85.94 444 ARG A O 1
ATOM 3449 N N . LEU A 1 445 ? 11.050 9.319 -28.158 1.00 87.06 445 LEU A N 1
ATOM 3450 C CA . LEU A 1 445 ? 10.132 9.859 -27.143 1.00 87.06 445 LEU A CA 1
ATOM 3451 C C . LEU A 1 445 ? 9.355 8.752 -26.420 1.00 87.06 445 LEU A C 1
ATOM 3453 O O . LEU A 1 445 ? 9.038 8.889 -25.241 1.00 87.06 445 LEU A O 1
ATOM 3457 N N . LEU A 1 446 ? 9.073 7.650 -27.118 1.00 90.94 446 LEU A N 1
ATOM 3458 C CA . LEU A 1 446 ? 8.330 6.510 -26.582 1.00 90.94 446 LEU A CA 1
ATOM 3459 C C . LEU A 1 446 ? 9.214 5.498 -25.846 1.00 90.94 446 LEU A C 1
ATOM 3461 O O . LEU A 1 446 ? 8.677 4.620 -25.178 1.00 90.94 446 LEU A O 1
ATOM 3465 N N . PHE A 1 447 ? 10.539 5.628 -25.918 1.00 93.19 447 PHE A N 1
ATOM 3466 C CA . PHE A 1 447 ? 11.483 4.677 -25.331 1.00 93.19 447 PHE A CA 1
ATOM 3467 C C . PHE A 1 447 ? 11.247 4.431 -23.829 1.00 93.19 447 PHE A C 1
ATOM 3469 O O . PHE A 1 447 ? 10.981 3.300 -23.421 1.00 93.19 447 PHE A O 1
ATOM 3476 N N . TRP A 1 448 ? 11.292 5.484 -23.005 1.00 94.00 448 TRP A N 1
ATOM 3477 C CA . TRP A 1 448 ? 11.097 5.366 -21.553 1.00 94.00 448 TRP A CA 1
ATOM 3478 C C . TRP A 1 448 ? 9.665 4.965 -21.170 1.00 94.00 448 TRP A C 1
ATOM 3480 O O . TRP A 1 448 ? 9.525 4.043 -20.366 1.00 94.00 448 TRP A O 1
ATOM 3490 N N . PRO A 1 449 ? 8.601 5.537 -21.774 1.00 92.81 449 PRO A N 1
ATOM 3491 C CA . PRO A 1 449 ? 7.239 5.065 -21.535 1.00 92.81 449 PRO A CA 1
ATOM 3492 C C . PRO A 1 449 ? 7.048 3.583 -21.887 1.00 92.81 449 PRO A C 1
ATOM 3494 O O . PRO A 1 449 ? 6.390 2.861 -21.141 1.00 92.81 449 PRO A O 1
ATOM 3497 N N . ARG A 1 450 ? 7.634 3.095 -22.991 1.00 93.00 450 ARG A N 1
ATOM 3498 C CA . ARG A 1 450 ? 7.581 1.675 -23.391 1.00 93.00 450 ARG A CA 1
ATOM 3499 C C . ARG A 1 450 ? 8.267 0.772 -22.383 1.00 93.00 450 ARG A C 1
ATOM 3501 O O . ARG A 1 450 ? 7.721 -0.270 -22.030 1.00 93.00 450 ARG A O 1
ATOM 3508 N N . LEU A 1 451 ? 9.426 1.191 -21.888 1.00 94.56 451 LEU A N 1
ATOM 3509 C CA . LEU A 1 451 ? 10.145 0.467 -20.849 1.00 94.56 451 LEU A CA 1
ATOM 3510 C C . LEU A 1 451 ? 9.353 0.442 -19.526 1.00 94.56 451 LEU A C 1
ATOM 3512 O O . LEU A 1 451 ? 9.240 -0.604 -18.888 1.00 94.56 451 LEU A O 1
ATOM 3516 N N . GLN A 1 452 ? 8.729 1.563 -19.151 1.00 93.38 452 GLN A N 1
ATOM 3517 C CA . GLN A 1 452 ? 7.822 1.647 -18.004 1.00 93.38 452 GLN A CA 1
ATOM 3518 C C . GLN A 1 452 ? 6.610 0.721 -18.154 1.00 93.38 452 GLN A C 1
ATOM 3520 O O . GLN A 1 452 ? 6.258 0.007 -17.218 1.00 93.38 452 GLN A O 1
ATOM 3525 N N . PHE A 1 453 ? 5.994 0.704 -19.334 1.00 92.50 453 PHE A N 1
ATOM 3526 C CA . PHE A 1 453 ? 4.838 -0.134 -19.629 1.00 92.50 453 PHE A CA 1
ATOM 3527 C C . PHE A 1 453 ? 5.176 -1.621 -19.629 1.00 92.50 453 PHE A C 1
ATOM 3529 O O . PHE A 1 453 ? 4.387 -2.416 -19.129 1.00 92.50 453 PHE A O 1
ATOM 3536 N N . ASN A 1 454 ? 6.351 -2.000 -20.140 1.00 93.19 454 ASN A N 1
ATOM 3537 C CA . ASN A 1 454 ? 6.828 -3.378 -20.077 1.00 93.19 454 ASN A CA 1
ATOM 3538 C C . ASN A 1 454 ? 6.922 -3.854 -18.619 1.00 93.19 454 ASN A C 1
ATOM 3540 O O . ASN A 1 454 ? 6.301 -4.851 -18.264 1.00 93.19 454 ASN A O 1
ATOM 3544 N N . LEU A 1 455 ? 7.589 -3.078 -17.755 1.00 94.12 455 LEU A N 1
ATOM 3545 C CA . LEU A 1 455 ? 7.661 -3.378 -16.324 1.00 94.12 455 LEU A CA 1
ATOM 3546 C C . LEU A 1 455 ? 6.273 -3.431 -15.672 1.00 94.12 455 LEU A C 1
ATOM 3548 O O . LEU A 1 455 ? 6.006 -4.317 -14.862 1.00 94.12 455 LEU A O 1
ATOM 3552 N N . GLN A 1 456 ? 5.395 -2.479 -16.000 1.00 92.50 456 GLN A N 1
ATOM 3553 C CA . GLN A 1 456 ? 4.046 -2.451 -15.443 1.00 92.50 456 GLN A CA 1
ATOM 3554 C C . GLN A 1 456 ? 3.248 -3.688 -15.854 1.00 92.50 456 GLN A C 1
ATOM 3556 O O . GLN A 1 456 ? 2.595 -4.274 -15.006 1.00 92.50 456 GLN A O 1
ATOM 3561 N N . THR A 1 457 ? 3.349 -4.120 -17.111 1.00 91.38 457 THR A N 1
ATOM 3562 C CA . THR A 1 457 ? 2.640 -5.300 -17.627 1.00 91.38 457 THR A CA 1
ATOM 3563 C C . THR A 1 457 ? 3.086 -6.575 -16.914 1.00 91.38 457 THR A C 1
ATOM 3565 O O . THR A 1 457 ? 2.256 -7.404 -16.561 1.00 91.38 457 THR A O 1
ATOM 3568 N N . GLU A 1 458 ? 4.387 -6.720 -16.653 1.00 93.19 458 GLU A N 1
ATOM 3569 C CA . GLU A 1 458 ? 4.931 -7.849 -15.887 1.00 93.19 458 GLU A CA 1
ATOM 3570 C C . GLU A 1 458 ? 4.375 -7.879 -14.454 1.00 93.19 458 GLU A C 1
ATOM 3572 O O . GLU A 1 458 ? 4.001 -8.933 -13.938 1.00 93.19 458 GLU A O 1
ATOM 3577 N N . ILE A 1 459 ? 4.277 -6.711 -13.812 1.00 94.25 459 ILE A N 1
ATOM 3578 C CA . ILE A 1 459 ? 3.724 -6.583 -12.458 1.00 94.25 459 ILE A CA 1
ATOM 3579 C C . ILE A 1 459 ? 2.211 -6.812 -12.448 1.00 94.25 459 ILE A C 1
ATOM 3581 O O . ILE A 1 459 ? 1.715 -7.514 -11.569 1.00 94.25 459 ILE A O 1
ATOM 3585 N N . ASP A 1 460 ? 1.491 -6.279 -13.432 1.00 92.88 460 ASP A N 1
ATOM 3586 C CA . ASP A 1 460 ? 0.053 -6.488 -13.600 1.00 92.88 460 ASP A CA 1
ATOM 3587 C C . ASP A 1 460 ? -0.244 -7.977 -13.790 1.00 92.88 460 ASP A C 1
ATOM 3589 O O . ASP A 1 460 ? -1.118 -8.516 -13.116 1.00 92.88 460 ASP A O 1
ATOM 3593 N N . TYR A 1 461 ? 0.529 -8.659 -14.641 1.00 92.88 461 TYR A N 1
ATOM 3594 C CA . TYR A 1 461 ? 0.427 -10.103 -14.843 1.00 92.88 461 TYR A CA 1
ATOM 3595 C C . TYR A 1 461 ? 0.696 -10.878 -13.551 1.00 92.88 461 TYR A C 1
ATOM 3597 O O . TYR A 1 461 ? -0.026 -11.820 -13.232 1.00 92.88 461 TYR A O 1
ATOM 3605 N N . TRP A 1 462 ? 1.693 -10.463 -12.765 1.00 95.12 462 TRP A N 1
ATOM 3606 C CA . TRP A 1 462 ? 1.969 -11.082 -11.472 1.00 95.12 462 TRP A CA 1
ATOM 3607 C C . TRP A 1 462 ? 0.780 -10.962 -10.508 1.00 95.12 462 TRP A C 1
ATOM 3609 O O . TRP A 1 462 ? 0.379 -11.959 -9.905 1.00 95.12 462 TRP A O 1
ATOM 3619 N N . PHE A 1 463 ? 0.189 -9.767 -10.377 1.00 94.94 463 PHE A N 1
ATOM 3620 C CA . PHE A 1 463 ? -0.968 -9.554 -9.501 1.00 94.94 463 PHE A CA 1
ATOM 3621 C C . PHE A 1 463 ? -2.236 -10.233 -10.021 1.00 94.94 463 PHE A C 1
ATOM 3623 O O . PHE A 1 463 ? -3.005 -10.745 -9.209 1.00 94.94 463 PHE A O 1
ATOM 3630 N N . ASP A 1 464 ? -2.439 -10.294 -11.339 1.00 93.62 464 ASP A N 1
ATOM 3631 C CA . ASP A 1 464 ? -3.533 -11.061 -11.940 1.00 93.62 464 ASP A CA 1
ATOM 3632 C C . ASP A 1 464 ? -3.396 -12.547 -11.586 1.00 93.62 464 ASP A C 1
ATOM 3634 O O . ASP A 1 464 ? -4.317 -13.139 -11.023 1.00 93.62 464 ASP A O 1
ATOM 3638 N N . MET A 1 465 ? -2.201 -13.121 -11.770 1.00 94.38 465 MET A N 1
ATOM 3639 C CA . MET A 1 465 ? -1.903 -14.507 -11.397 1.00 94.38 465 MET A CA 1
ATOM 3640 C C . MET A 1 465 ? -2.096 -14.769 -9.895 1.00 94.38 465 MET A C 1
ATOM 3642 O O . MET A 1 465 ? -2.668 -15.787 -9.509 1.00 94.38 465 MET A O 1
ATOM 3646 N N . ALA A 1 466 ? -1.683 -13.832 -9.039 1.00 93.88 466 ALA A N 1
ATOM 3647 C CA . ALA A 1 466 ? -1.874 -13.917 -7.590 1.00 93.88 466 ALA A CA 1
ATOM 3648 C C . ALA A 1 466 ? -3.335 -13.714 -7.142 1.00 93.88 466 ALA A C 1
ATOM 3650 O O . ALA A 1 466 ? -3.665 -13.963 -5.978 1.00 93.88 466 ALA A O 1
ATOM 3651 N N . SER A 1 467 ? -4.217 -13.245 -8.029 1.00 92.25 467 SER A N 1
ATOM 3652 C CA . SER A 1 467 ? -5.642 -13.064 -7.737 1.00 92.25 467 SER A CA 1
ATOM 3653 C C . SER A 1 467 ? -6.446 -14.361 -7.883 1.00 92.25 467 SER A C 1
ATOM 3655 O O . SER A 1 467 ? -7.517 -14.486 -7.277 1.00 92.25 467 SER A O 1
ATOM 3657 N N . TYR A 1 468 ? -5.939 -15.338 -8.648 1.00 91.12 468 TYR A N 1
ATOM 3658 C CA . TYR A 1 468 ? -6.647 -16.593 -8.874 1.00 91.12 468 TYR A CA 1
ATOM 3659 C C . TYR A 1 468 ? -6.700 -17.446 -7.600 1.00 91.12 468 TYR A C 1
ATOM 3661 O O . TYR A 1 468 ? -5.697 -17.615 -6.899 1.00 91.12 468 TYR A O 1
ATOM 3669 N N . PRO A 1 469 ? -7.864 -18.048 -7.301 1.00 85.00 469 PRO A N 1
ATOM 3670 C CA . PRO A 1 469 ? -7.985 -18.946 -6.167 1.00 85.00 469 PRO A CA 1
ATOM 3671 C C . PRO A 1 469 ? -7.105 -20.188 -6.380 1.00 85.00 469 PRO A C 1
ATOM 3673 O O . PRO A 1 469 ? -7.116 -20.788 -7.454 1.00 85.00 469 PRO A O 1
ATOM 3676 N N . ASN A 1 470 ? -6.413 -20.616 -5.320 1.00 87.00 470 ASN A N 1
ATOM 3677 C CA . ASN A 1 470 ? -5.566 -21.820 -5.236 1.00 87.00 470 ASN A CA 1
ATOM 3678 C C . ASN A 1 470 ? -4.155 -21.740 -5.840 1.00 87.00 470 ASN A C 1
ATOM 3680 O O . ASN A 1 470 ? -3.450 -22.748 -5.802 1.00 87.00 470 ASN A O 1
ATOM 3684 N N . VAL A 1 471 ? -3.711 -20.589 -6.348 1.00 88.94 471 VAL A N 1
ATOM 3685 C CA . VAL A 1 471 ? -2.314 -20.438 -6.785 1.00 88.94 471 VAL A CA 1
ATOM 3686 C C . VAL A 1 471 ? -1.407 -20.400 -5.555 1.00 88.94 471 VAL A C 1
ATOM 3688 O O . VAL A 1 471 ? -1.604 -19.577 -4.659 1.00 88.94 471 VAL A O 1
ATOM 3691 N N . GLN A 1 472 ? -0.437 -21.314 -5.482 1.00 87.94 472 GLN A N 1
ATOM 3692 C CA . GLN A 1 472 ? 0.542 -21.310 -4.398 1.00 87.94 472 GLN A CA 1
ATOM 3693 C C . GLN A 1 472 ? 1.632 -20.267 -4.669 1.00 87.94 472 GLN A C 1
ATOM 3695 O O . GLN A 1 472 ? 1.968 -20.023 -5.828 1.00 87.94 472 GLN A O 1
ATOM 3700 N N . PRO A 1 473 ? 2.272 -19.716 -3.621 1.00 85.12 473 PRO A N 1
ATOM 3701 C CA . PRO A 1 473 ? 3.385 -18.781 -3.786 1.00 85.12 473 PRO A CA 1
ATOM 3702 C C . PRO A 1 473 ? 4.519 -19.299 -4.680 1.00 85.12 473 PRO A C 1
ATOM 3704 O O . PRO A 1 473 ? 5.172 -18.519 -5.365 1.00 85.12 473 PRO A O 1
ATOM 3707 N N . ALA A 1 474 ? 4.747 -20.616 -4.678 1.00 86.56 474 ALA A N 1
ATOM 3708 C CA . ALA A 1 474 ? 5.779 -21.268 -5.482 1.00 86.56 474 ALA A CA 1
ATOM 3709 C C . ALA A 1 474 ? 5.441 -21.344 -6.982 1.00 86.56 474 ALA A C 1
ATOM 3711 O O . ALA A 1 474 ? 6.353 -21.482 -7.793 1.00 86.56 474 ALA A O 1
ATOM 3712 N N . ASP A 1 475 ? 4.159 -21.245 -7.341 1.00 88.81 475 ASP A N 1
ATOM 3713 C CA . ASP A 1 475 ? 3.686 -21.337 -8.727 1.00 88.81 475 ASP A CA 1
ATOM 3714 C C . ASP A 1 475 ? 3.647 -19.967 -9.418 1.00 88.81 475 ASP A C 1
ATOM 3716 O O . ASP A 1 475 ? 3.399 -19.875 -10.623 1.00 88.81 475 ASP A O 1
ATOM 3720 N N . LEU A 1 476 ? 3.869 -18.885 -8.667 1.00 91.06 476 LEU A N 1
ATOM 3721 C CA . LEU A 1 476 ? 3.827 -17.541 -9.219 1.00 91.06 476 LEU A CA 1
ATOM 3722 C C . LEU A 1 476 ? 5.062 -17.246 -10.067 1.00 91.06 476 LEU A C 1
ATOM 3724 O O . LEU A 1 476 ? 6.183 -17.603 -9.693 1.00 91.06 476 LEU A O 1
ATOM 3728 N N . PRO A 1 477 ? 4.878 -16.546 -11.198 1.00 91.19 477 PRO A N 1
ATOM 3729 C CA . PRO A 1 477 ? 5.985 -16.205 -12.066 1.00 91.19 477 PRO A CA 1
ATOM 3730 C C . PRO A 1 477 ? 6.963 -15.281 -11.338 1.00 91.19 477 PRO A C 1
ATOM 3732 O O . PRO A 1 477 ? 6.578 -14.365 -10.611 1.00 91.19 477 PRO A O 1
ATOM 3735 N N . THR A 1 478 ? 8.256 -15.480 -11.564 1.00 88.62 478 THR A N 1
ATOM 3736 C CA . THR A 1 478 ? 9.249 -14.459 -11.232 1.00 88.62 478 THR A CA 1
ATOM 3737 C C . THR A 1 478 ? 9.179 -13.358 -12.280 1.00 88.62 478 THR A C 1
ATOM 3739 O O . THR A 1 478 ? 9.225 -13.656 -13.474 1.00 88.62 478 THR A O 1
ATOM 3742 N N . LEU A 1 479 ? 9.111 -12.099 -11.851 1.00 92.06 479 LEU A N 1
ATOM 3743 C CA . LEU A 1 479 ? 9.144 -10.954 -12.762 1.00 92.06 479 LEU A CA 1
ATOM 3744 C C . LEU A 1 479 ? 10.406 -10.999 -13.625 1.00 92.06 479 LEU A C 1
ATOM 3746 O O . LEU A 1 479 ? 11.516 -11.150 -13.104 1.00 92.06 479 LEU A O 1
ATOM 3750 N N . ASN A 1 480 ? 10.254 -10.832 -14.938 1.00 90.19 480 ASN A N 1
ATOM 3751 C CA . ASN A 1 480 ? 11.376 -10.899 -15.866 1.00 90.19 480 ASN A CA 1
ATOM 3752 C C . ASN A 1 480 ? 12.188 -9.593 -15.887 1.00 90.19 480 ASN A C 1
ATOM 3754 O O . ASN A 1 480 ? 12.211 -8.847 -16.865 1.00 90.19 480 ASN A O 1
ATOM 3758 N N . THR A 1 481 ? 12.900 -9.309 -14.798 1.00 86.50 481 THR A N 1
ATOM 3759 C CA . THR A 1 481 ? 13.634 -8.045 -14.639 1.00 86.50 481 THR A CA 1
ATOM 3760 C C . THR A 1 481 ? 14.841 -7.927 -15.565 1.00 86.50 481 THR A C 1
ATOM 3762 O O . THR A 1 481 ? 15.323 -6.822 -15.789 1.00 86.50 481 THR A O 1
ATOM 3765 N N . HIS A 1 482 ? 15.367 -9.048 -16.073 1.00 92.50 482 HIS A N 1
ATOM 3766 C CA . HIS A 1 482 ? 16.559 -9.075 -16.926 1.00 92.50 482 HIS A CA 1
ATOM 3767 C C . HIS A 1 482 ? 16.225 -9.106 -18.421 1.00 92.50 482 HIS A C 1
ATOM 3769 O O . HIS A 1 482 ? 16.968 -8.541 -19.227 1.00 92.50 482 HIS A O 1
ATOM 3775 N N . GLY A 1 483 ? 15.118 -9.752 -18.794 1.00 93.50 483 GLY A N 1
ATOM 3776 C CA . GLY A 1 483 ? 14.799 -10.080 -20.179 1.00 93.50 483 GLY A CA 1
ATOM 3777 C C . GLY A 1 483 ? 14.698 -8.861 -21.083 1.00 93.50 483 GLY A C 1
ATOM 3778 O O . GLY A 1 483 ? 15.238 -8.892 -22.185 1.00 93.50 483 GLY A O 1
ATOM 3779 N N . VAL A 1 484 ? 14.109 -7.760 -20.604 1.00 94.94 484 VAL A N 1
ATOM 3780 C CA . VAL A 1 484 ? 14.006 -6.526 -21.398 1.00 94.94 484 VAL A CA 1
ATOM 3781 C C . VAL A 1 484 ? 15.380 -5.924 -21.701 1.00 94.94 484 VAL A C 1
ATOM 3783 O O . VAL A 1 484 ? 15.673 -5.592 -22.846 1.00 94.94 484 VAL A O 1
ATOM 3786 N N . PHE A 1 485 ? 16.282 -5.875 -20.717 1.00 95.88 485 PHE A N 1
ATOM 3787 C CA . PHE A 1 485 ? 17.635 -5.350 -20.916 1.00 95.88 485 PHE A CA 1
ATOM 3788 C C . PHE A 1 485 ? 18.479 -6.259 -21.813 1.00 95.88 485 PHE A C 1
ATOM 3790 O O . PHE A 1 485 ? 19.277 -5.769 -22.613 1.00 95.88 485 PHE A O 1
ATOM 3797 N N . GLN A 1 486 ? 18.310 -7.577 -21.694 1.00 95.88 486 GLN A N 1
ATOM 3798 C CA . GLN A 1 486 ? 18.964 -8.538 -22.577 1.00 95.88 486 GLN A CA 1
ATOM 3799 C C . GLN A 1 486 ? 18.453 -8.401 -24.014 1.00 95.88 486 GLN A C 1
ATOM 3801 O O . GLN A 1 486 ? 19.256 -8.385 -24.943 1.00 95.88 486 GLN A O 1
ATOM 3806 N N . ALA A 1 487 ? 17.141 -8.258 -24.202 1.00 95.25 487 ALA A N 1
ATOM 3807 C CA . ALA A 1 487 ? 16.540 -8.083 -25.515 1.00 95.25 487 ALA A CA 1
ATOM 3808 C C . ALA A 1 487 ? 16.983 -6.767 -26.176 1.00 95.25 487 ALA A C 1
ATOM 3810 O O . ALA A 1 487 ? 17.357 -6.790 -27.346 1.00 95.25 487 ALA A O 1
ATOM 3811 N N . ILE A 1 488 ? 17.059 -5.663 -25.419 1.00 94.38 488 ILE A N 1
ATOM 3812 C CA . ILE A 1 488 ? 17.630 -4.389 -25.890 1.00 94.38 488 ILE A CA 1
ATOM 3813 C C . ILE A 1 488 ? 19.075 -4.588 -26.360 1.00 94.38 488 ILE A C 1
ATOM 3815 O O . ILE A 1 488 ? 19.418 -4.212 -27.480 1.00 94.38 488 ILE A O 1
ATOM 3819 N N . ARG A 1 489 ? 19.914 -5.224 -25.531 1.00 94.00 489 ARG A N 1
ATOM 3820 C CA . ARG A 1 489 ? 21.337 -5.446 -25.832 1.00 94.00 489 ARG A CA 1
ATOM 3821 C C . ARG A 1 489 ? 21.559 -6.327 -27.061 1.00 94.00 489 ARG A C 1
ATOM 3823 O O . ARG A 1 489 ? 22.514 -6.118 -27.799 1.00 94.00 489 ARG A O 1
ATOM 3830 N N . LEU A 1 490 ? 20.705 -7.328 -27.259 1.00 95.25 490 LEU A N 1
ATOM 3831 C CA . LEU A 1 490 ? 20.761 -8.229 -28.411 1.00 95.25 490 LEU A CA 1
ATOM 3832 C C . LEU A 1 490 ? 20.072 -7.656 -29.658 1.00 95.25 490 LEU A C 1
ATOM 3834 O O . LEU A 1 490 ? 20.049 -8.326 -30.684 1.00 95.25 490 LEU A O 1
ATOM 3838 N N . HIS A 1 491 ? 19.514 -6.442 -29.582 1.00 91.81 491 HIS A N 1
ATOM 3839 C CA . HIS A 1 491 ? 18.675 -5.852 -30.629 1.00 91.81 491 HIS A CA 1
ATOM 3840 C C . HIS A 1 491 ? 17.475 -6.737 -31.026 1.00 91.81 491 HIS A C 1
ATOM 3842 O O . HIS A 1 491 ? 16.994 -6.675 -32.157 1.00 91.81 491 HIS A O 1
ATOM 3848 N N . ASN A 1 492 ? 16.971 -7.542 -30.089 1.00 94.31 492 ASN A N 1
ATOM 3849 C CA . ASN A 1 492 ? 15.743 -8.310 -30.265 1.00 94.31 492 ASN A CA 1
ATOM 3850 C C . ASN A 1 492 ? 14.516 -7.395 -30.139 1.00 94.31 492 ASN A C 1
ATOM 3852 O O . ASN A 1 492 ? 14.581 -6.311 -29.555 1.00 94.31 492 ASN A O 1
ATOM 3856 N N . GLN A 1 493 ? 13.367 -7.854 -30.636 1.00 91.38 493 GLN A N 1
ATOM 3857 C CA . GLN A 1 493 ? 12.098 -7.157 -30.441 1.00 91.38 493 GLN A CA 1
ATOM 3858 C C . GLN A 1 493 ? 11.693 -7.211 -28.958 1.00 91.38 493 GLN A C 1
ATOM 3860 O O . GLN A 1 493 ? 11.269 -8.250 -28.460 1.00 91.38 493 GLN A O 1
ATOM 3865 N N . TRP A 1 494 ? 11.852 -6.089 -28.253 1.00 92.50 494 TRP A N 1
ATOM 3866 C CA . TRP A 1 494 ? 11.493 -5.926 -26.836 1.00 92.50 494 TRP A CA 1
ATOM 3867 C C . TRP A 1 494 ? 10.332 -4.949 -26.624 1.00 92.50 494 TRP A C 1
ATOM 3869 O O . TRP A 1 494 ? 9.730 -4.922 -25.552 1.00 92.50 494 TRP A O 1
ATOM 3879 N N . GLU A 1 495 ? 10.040 -4.121 -27.628 1.00 90.25 495 GLU A N 1
ATOM 3880 C CA . GLU A 1 495 ? 9.081 -3.028 -27.524 1.00 90.25 495 GLU A CA 1
ATOM 3881 C C . GLU A 1 495 ? 7.651 -3.573 -27.405 1.00 90.25 495 GLU A C 1
ATOM 3883 O O . GLU A 1 495 ? 7.163 -4.220 -28.339 1.00 90.25 495 GLU A O 1
ATOM 3888 N N . PRO A 1 496 ? 6.949 -3.313 -26.289 1.00 88.06 496 PRO A N 1
ATOM 3889 C CA . PRO A 1 496 ? 5.562 -3.719 -26.163 1.00 88.06 496 PRO A CA 1
ATOM 3890 C C . PRO A 1 496 ? 4.677 -2.896 -27.105 1.00 88.06 496 PRO A C 1
ATOM 3892 O O . PRO A 1 496 ? 4.870 -1.688 -27.285 1.00 88.06 496 PRO A O 1
ATOM 3895 N N . ILE A 1 497 ? 3.664 -3.547 -27.677 1.00 85.38 497 ILE A N 1
ATOM 3896 C CA . ILE A 1 497 ? 2.657 -2.877 -28.501 1.00 85.38 497 ILE A CA 1
ATOM 3897 C C . ILE A 1 497 ? 1.753 -2.064 -27.571 1.00 85.38 497 ILE A C 1
ATOM 3899 O O . ILE A 1 497 ? 0.893 -2.610 -26.883 1.00 85.38 497 ILE A O 1
ATOM 3903 N N . MET A 1 498 ? 1.946 -0.747 -27.553 1.00 84.81 498 MET A N 1
ATOM 3904 C CA . MET A 1 498 ? 1.037 0.178 -26.880 1.00 84.81 498 MET A CA 1
ATOM 3905 C C . MET A 1 498 ? -0.150 0.490 -27.787 1.00 84.81 498 MET A C 1
ATOM 3907 O O . MET A 1 498 ? 0.024 1.038 -28.876 1.00 84.81 498 MET A O 1
ATOM 3911 N N . GLY A 1 499 ? -1.361 0.173 -27.330 1.00 83.31 499 GLY A N 1
ATOM 3912 C CA . GLY A 1 499 ? -2.586 0.610 -28.001 1.00 83.31 499 GLY A CA 1
ATOM 3913 C C . GLY A 1 499 ? -2.675 2.139 -28.083 1.00 83.31 499 GLY A C 1
ATOM 3914 O O . GLY A 1 499 ? -2.187 2.843 -27.197 1.00 83.31 499 GLY A O 1
ATOM 3915 N N . SER A 1 500 ? -3.335 2.661 -29.122 1.00 83.69 500 SER A N 1
ATOM 3916 C CA . SER A 1 500 ? -3.519 4.110 -29.322 1.00 83.69 500 SER A CA 1
ATOM 3917 C C . SER A 1 500 ? -4.157 4.797 -28.114 1.00 83.69 500 SER A C 1
ATOM 3919 O O . SER A 1 500 ? -3.759 5.901 -27.759 1.00 83.69 500 SER A O 1
ATOM 3921 N N . HIS A 1 501 ? -5.069 4.105 -27.430 1.00 84.69 501 HIS A N 1
ATOM 3922 C CA . HIS A 1 501 ? -5.701 4.577 -26.203 1.00 84.69 501 HIS A CA 1
ATOM 3923 C C . HIS A 1 501 ? -4.684 4.903 -25.096 1.00 84.69 501 HIS A C 1
ATOM 3925 O O . HIS A 1 501 ? -4.758 5.967 -24.492 1.00 84.69 501 HIS A O 1
ATOM 3931 N N . TYR A 1 502 ? -3.680 4.050 -24.867 1.00 83.81 502 TYR A N 1
ATOM 3932 C CA . TYR A 1 502 ? -2.645 4.312 -23.860 1.00 83.81 502 TYR A CA 1
ATOM 3933 C C . TYR A 1 502 ? -1.782 5.521 -24.221 1.00 83.81 502 TYR A C 1
ATOM 3935 O O . TYR A 1 502 ? -1.416 6.311 -23.356 1.00 83.81 502 TYR A O 1
ATOM 3943 N N . LEU A 1 503 ? -1.473 5.682 -25.507 1.00 85.75 503 LEU A N 1
ATOM 3944 C CA . LEU A 1 503 ? -0.700 6.819 -25.998 1.00 85.75 503 LEU A CA 1
ATOM 3945 C C . LEU A 1 503 ? -1.476 8.130 -25.820 1.00 85.75 503 LEU A C 1
ATOM 3947 O O . LEU A 1 503 ? -0.906 9.120 -25.367 1.00 85.75 503 LEU A O 1
ATOM 3951 N N . GLU A 1 504 ? -2.783 8.120 -26.087 1.00 86.25 504 GLU A N 1
ATOM 3952 C CA . GLU A 1 504 ? -3.672 9.257 -25.827 1.00 86.25 504 GLU A CA 1
ATOM 3953 C C . GLU A 1 504 ? -3.750 9.599 -24.336 1.00 86.25 504 GLU A C 1
ATOM 3955 O O . GLU A 1 504 ? -3.629 10.772 -23.982 1.00 86.25 504 GLU A O 1
ATOM 3960 N N . GLN A 1 505 ? -3.877 8.594 -23.462 1.00 83.00 505 GLN A N 1
ATOM 3961 C CA . GLN A 1 505 ? -3.891 8.793 -22.008 1.00 83.00 505 GLN A CA 1
ATOM 3962 C C . GLN A 1 505 ? -2.598 9.407 -21.475 1.00 83.00 505 GLN A C 1
ATOM 3964 O O . GLN A 1 505 ? -2.634 10.220 -20.558 1.00 83.00 505 GLN A O 1
ATOM 3969 N N . LEU A 1 506 ? -1.461 9.035 -22.061 1.00 83.06 506 LEU A N 1
ATOM 3970 C CA . LEU A 1 506 ? -0.152 9.578 -21.708 1.00 83.06 506 LEU A CA 1
ATOM 3971 C C . LEU A 1 506 ? 0.107 10.960 -22.339 1.00 83.06 506 LEU A C 1
ATOM 3973 O O . LEU A 1 506 ? 1.182 11.526 -22.147 1.00 83.06 506 LEU A O 1
ATOM 3977 N N . GLY A 1 507 ? -0.838 11.495 -23.124 1.00 82.56 507 GLY A N 1
ATOM 3978 C CA . GLY A 1 507 ? -0.671 12.744 -23.871 1.00 82.56 507 GLY A CA 1
ATOM 3979 C C . GLY A 1 507 ? 0.323 12.638 -25.035 1.00 82.56 507 GLY A C 1
ATOM 3980 O O . GLY A 1 507 ? 0.698 13.646 -25.636 1.00 82.56 507 GLY A O 1
ATOM 3981 N N . LEU A 1 508 ? 0.739 11.423 -25.387 1.00 80.38 508 LEU A N 1
ATOM 3982 C CA . LEU A 1 508 ? 1.701 11.119 -26.438 1.00 80.38 508 LEU A CA 1
ATOM 3983 C C . LEU A 1 508 ? 0.942 10.921 -27.753 1.00 80.38 508 LEU A C 1
ATOM 3985 O O . LEU A 1 508 ? 0.793 9.805 -28.243 1.00 80.38 508 LEU A O 1
ATOM 3989 N N . LYS A 1 509 ? 0.419 12.006 -28.340 1.00 69.31 509 LYS A N 1
ATOM 3990 C CA . LYS A 1 509 ? -0.202 11.928 -29.673 1.00 69.31 509 LYS A CA 1
ATOM 3991 C C . LYS A 1 509 ? 0.845 11.455 -30.678 1.00 69.31 509 LYS A C 1
ATOM 3993 O O . LYS A 1 509 ? 1.781 12.189 -30.997 1.00 69.31 509 LYS A O 1
ATOM 3998 N N . THR A 1 510 ? 0.681 10.245 -31.206 1.00 56.12 510 THR A N 1
ATOM 3999 C CA . THR A 1 510 ? 1.438 9.824 -32.380 1.00 56.12 510 THR A CA 1
ATOM 4000 C C . THR A 1 510 ? 1.040 10.742 -33.523 1.00 56.12 510 THR A C 1
ATOM 4002 O O . THR A 1 510 ? -0.129 10.833 -33.903 1.00 56.12 510 THR A O 1
ATOM 4005 N N . VAL A 1 511 ? 2.013 11.471 -34.067 1.00 49.09 511 VAL A N 1
ATOM 4006 C CA . VAL A 1 511 ? 1.845 12.117 -35.365 1.00 49.09 511 VAL A CA 1
ATOM 4007 C C . VAL A 1 511 ? 1.707 10.974 -36.361 1.00 49.09 511 VAL A C 1
ATOM 4009 O O . VAL A 1 511 ? 2.703 10.429 -36.837 1.00 49.09 511 VAL A O 1
ATOM 4012 N N . TYR A 1 512 ? 0.472 10.543 -36.620 1.00 49.34 512 TYR A N 1
ATOM 4013 C CA . TYR A 1 512 ? 0.203 9.737 -37.798 1.00 49.34 512 TYR A CA 1
ATOM 4014 C C . TYR A 1 512 ? 0.760 10.523 -38.986 1.00 49.34 512 TYR A C 1
ATOM 4016 O O . TYR A 1 512 ? 0.505 11.732 -39.070 1.00 49.34 512 TYR A O 1
ATOM 4024 N N . PRO A 1 513 ? 1.544 9.899 -39.883 1.00 43.22 513 PRO A N 1
ATOM 4025 C CA . PRO A 1 513 ? 1.862 10.551 -41.137 1.00 43.22 513 PRO A CA 1
ATOM 4026 C C . PRO A 1 513 ? 0.521 10.916 -41.765 1.00 43.22 513 PRO A C 1
ATOM 4028 O O . PRO A 1 513 ? -0.321 10.040 -41.976 1.00 43.22 513 PRO A O 1
ATOM 4031 N N . SER A 1 514 ? 0.298 12.219 -41.958 1.00 36.44 514 SER A N 1
ATOM 4032 C CA . SER A 1 514 ? -0.879 12.728 -42.653 1.00 36.44 514 SER A CA 1
ATOM 4033 C C . SER A 1 514 ? -1.102 11.843 -43.878 1.00 36.44 514 SER A C 1
ATOM 4035 O O . SER A 1 514 ? -0.134 11.642 -44.623 1.00 36.44 514 SER A O 1
ATOM 4037 N N . PRO A 1 515 ? -2.310 11.287 -44.097 1.00 43.81 515 PRO A N 1
ATOM 4038 C CA . PRO A 1 515 ? -2.575 10.577 -45.336 1.00 43.81 515 PRO A CA 1
ATOM 4039 C C . PRO A 1 515 ? -2.171 11.517 -46.470 1.00 43.81 515 PRO A C 1
ATOM 4041 O O . PRO A 1 515 ? -2.488 12.711 -46.421 1.00 43.81 515 PRO A O 1
ATOM 4044 N N . ALA A 1 516 ? -1.348 11.005 -47.388 1.00 43.94 516 ALA A N 1
ATOM 4045 C CA . ALA A 1 516 ? -0.771 11.791 -48.468 1.00 43.94 516 ALA A CA 1
ATOM 4046 C C . ALA A 1 516 ? -1.873 12.652 -49.106 1.00 43.94 516 ALA A C 1
ATOM 4048 O O . ALA A 1 516 ? -2.984 12.140 -49.289 1.00 43.94 516 ALA A O 1
ATOM 4049 N N . PRO A 1 517 ? -1.613 13.944 -49.395 1.00 44.22 517 PRO A N 1
ATOM 4050 C CA . PRO A 1 517 ? -2.619 14.810 -49.987 1.00 44.22 517 PRO A CA 1
ATOM 4051 C C . PRO A 1 517 ? -3.176 14.096 -51.211 1.00 44.22 517 PRO A C 1
ATOM 4053 O O . PRO A 1 517 ? -2.408 13.673 -52.079 1.00 44.22 517 PRO A O 1
ATOM 4056 N N . ALA A 1 518 ? -4.494 13.891 -51.221 1.00 44.06 518 ALA A N 1
ATOM 4057 C CA . ALA A 1 518 ? -5.183 13.265 -52.332 1.00 44.06 518 ALA A CA 1
ATOM 4058 C C . ALA A 1 518 ? -4.717 13.965 -53.611 1.00 44.06 518 ALA A C 1
ATOM 4060 O O . ALA A 1 518 ? -4.909 15.172 -53.770 1.00 44.06 518 ALA A O 1
ATOM 4061 N N . VAL A 1 519 ? -4.019 13.213 -54.465 1.00 44.91 519 VAL A N 1
ATOM 4062 C CA . VAL A 1 519 ? -3.569 13.679 -55.774 1.00 44.91 519 VAL A CA 1
ATOM 4063 C C . VAL A 1 519 ? -4.796 14.253 -56.465 1.00 44.91 519 VAL A C 1
ATOM 4065 O O . VAL A 1 519 ? -5.793 13.552 -56.634 1.00 44.91 519 VAL A O 1
ATOM 4068 N N . GLY A 1 520 ? -4.730 15.552 -56.764 1.00 44.03 520 GLY A N 1
ATOM 4069 C CA . GLY A 1 520 ? -5.835 16.339 -57.284 1.00 44.03 520 GLY A CA 1
ATOM 4070 C C . GLY A 1 520 ? -6.498 15.647 -58.466 1.00 44.03 520 GLY A C 1
ATOM 4071 O O . GLY A 1 520 ? -5.943 15.596 -59.563 1.00 44.03 520 GLY A O 1
ATOM 4072 N N . GLY A 1 521 ? -7.697 15.121 -58.223 1.00 39.16 521 GLY A N 1
ATOM 4073 C CA . GLY A 1 521 ? -8.616 14.722 -59.271 1.00 39.16 521 GLY A CA 1
ATOM 4074 C C . GLY A 1 521 ? -9.060 15.974 -60.014 1.00 39.16 521 GLY A C 1
ATOM 4075 O O . GLY A 1 521 ? -9.697 16.853 -59.438 1.00 39.16 521 GLY A O 1
ATOM 4076 N N . LEU A 1 522 ? -8.661 16.046 -61.281 1.00 42.81 522 LEU A N 1
ATOM 4077 C CA . LEU A 1 522 ? -9.079 17.027 -62.272 1.00 42.81 522 LEU A CA 1
ATOM 4078 C C . LEU A 1 522 ? -10.585 17.297 -62.183 1.00 42.81 522 LEU A C 1
ATOM 4080 O O . LEU A 1 522 ? -11.410 16.407 -62.384 1.00 42.81 522 LEU A O 1
ATOM 4084 N N . GLN A 1 523 ? -10.919 18.554 -61.917 1.00 42.22 523 GLN A N 1
ATOM 4085 C CA . GLN A 1 523 ? -12.274 19.077 -61.973 1.00 42.22 523 GLN A CA 1
ATOM 4086 C C . GLN A 1 523 ? -12.686 19.187 -63.447 1.00 42.22 523 GLN A C 1
ATOM 4088 O O . GLN A 1 523 ? -12.368 20.152 -64.141 1.00 42.22 523 GLN A O 1
ATOM 4093 N N . GLY A 1 524 ? -13.329 18.125 -63.932 1.00 39.84 524 GLY A N 1
ATOM 4094 C CA . GLY A 1 524 ? -14.043 18.070 -65.199 1.00 39.84 524 GLY A CA 1
ATOM 4095 C C . GLY A 1 524 ? -15.463 18.607 -65.035 1.00 39.84 524 GLY A C 1
ATOM 4096 O O . GLY A 1 524 ? -16.176 18.251 -64.103 1.00 39.84 524 GLY A O 1
ATOM 4097 N N . ARG A 1 525 ? -15.795 19.509 -65.947 1.00 36.62 525 ARG A N 1
ATOM 4098 C CA . ARG A 1 525 ? -16.991 20.336 -66.104 1.00 36.62 525 ARG A CA 1
ATOM 4099 C C . ARG A 1 525 ? -18.246 19.516 -66.462 1.00 36.62 525 ARG A C 1
ATOM 4101 O O . ARG A 1 525 ? -18.116 18.490 -67.119 1.00 36.62 525 ARG A O 1
ATOM 4108 N N . ASP A 1 526 ? -19.392 20.037 -66.021 1.00 44.38 526 ASP A N 1
ATOM 4109 C CA . ASP A 1 526 ? -20.798 19.822 -66.420 1.00 44.38 526 ASP A CA 1
ATOM 4110 C C . ASP A 1 526 ? -21.110 18.848 -67.574 1.00 44.38 526 ASP A C 1
ATOM 4112 O O . ASP A 1 526 ? -20.584 18.998 -68.673 1.00 44.38 526 ASP A O 1
ATOM 4116 N N . ASP A 1 527 ? -22.065 17.932 -67.364 1.00 37.56 527 ASP A N 1
ATOM 4117 C CA . ASP A 1 527 ? -23.423 18.092 -67.917 1.00 37.56 527 ASP A CA 1
ATOM 4118 C C . ASP A 1 527 ? -24.398 16.989 -67.446 1.00 37.56 527 ASP A C 1
ATOM 4120 O O . ASP A 1 527 ? -24.031 15.862 -67.119 1.00 37.56 527 ASP A O 1
ATOM 4124 N N . SER A 1 528 ? -25.666 17.392 -67.393 1.00 45.94 528 SER A N 1
ATOM 4125 C CA . SER A 1 528 ? -26.910 16.649 -67.147 1.00 45.94 528 SER A CA 1
ATOM 4126 C C . SER A 1 528 ? -27.028 15.264 -67.801 1.00 45.94 528 SER A C 1
ATOM 4128 O O . SER A 1 528 ? -26.655 15.124 -68.959 1.00 45.94 528 SER A O 1
ATOM 4130 N N . ASP A 1 529 ? -27.688 14.297 -67.147 1.00 37.44 529 ASP A N 1
ATOM 4131 C CA . ASP A 1 529 ? -29.049 13.822 -67.485 1.00 37.44 529 ASP A CA 1
ATOM 4132 C C . ASP A 1 529 ? -29.452 12.601 -66.617 1.00 37.44 529 ASP A C 1
ATOM 4134 O O . ASP A 1 529 ? -28.656 11.953 -65.945 1.00 37.44 529 ASP A O 1
ATOM 4138 N N . SER A 1 530 ? -30.751 12.364 -66.621 1.00 42.91 530 SER A N 1
ATOM 4139 C CA . SER A 1 530 ? -31.628 11.485 -65.861 1.00 42.91 530 SER A CA 1
ATOM 4140 C C . SER A 1 530 ? -31.501 9.953 -66.050 1.00 42.91 530 SER A C 1
ATOM 4142 O O . SER A 1 530 ? -31.025 9.464 -67.069 1.00 42.91 530 SER A O 1
ATOM 4144 N N . ARG A 1 531 ? -32.121 9.240 -65.082 1.00 38.06 531 ARG A N 1
ATOM 4145 C CA . ARG A 1 531 ? -32.752 7.888 -65.101 1.00 38.06 531 ARG A CA 1
ATOM 4146 C C . ARG A 1 531 ? -32.046 6.695 -64.432 1.00 38.06 531 ARG A C 1
ATOM 4148 O O . ARG A 1 531 ? -30.979 6.256 -64.833 1.00 38.06 531 ARG A O 1
ATOM 4155 N N . ASP A 1 532 ? -32.790 6.139 -63.468 1.00 47.72 532 ASP A N 1
ATOM 4156 C CA . ASP A 1 532 ? -33.030 4.720 -63.164 1.00 47.72 532 ASP A CA 1
ATOM 4157 C C . ASP A 1 532 ? -31.899 3.711 -63.413 1.00 47.72 532 ASP A C 1
ATOM 4159 O O . ASP A 1 532 ? -31.775 3.175 -64.514 1.00 47.72 532 ASP A O 1
ATOM 4163 N N . GLN A 1 533 ? -31.202 3.312 -62.340 1.00 36.72 533 GLN A N 1
ATOM 4164 C CA . GLN A 1 533 ? -30.562 1.994 -62.237 1.00 36.72 533 GLN A CA 1
ATOM 4165 C C . GLN A 1 533 ? -30.657 1.404 -60.812 1.00 36.72 533 GLN A C 1
ATOM 4167 O O . GLN A 1 533 ? -30.720 2.156 -59.835 1.00 36.72 533 GLN A O 1
ATOM 4172 N N . PRO A 1 534 ? -30.740 0.062 -60.690 1.00 42.62 534 PRO A N 1
ATOM 4173 C CA . PRO A 1 534 ? -31.122 -0.640 -59.466 1.00 42.62 534 PRO A CA 1
ATOM 4174 C C . PRO A 1 534 ? -29.961 -0.778 -58.474 1.00 42.62 534 PRO A C 1
ATOM 4176 O O . PRO A 1 534 ? -28.795 -0.657 -58.833 1.00 42.62 534 PRO A O 1
ATOM 4179 N N . ALA A 1 535 ? -30.309 -1.061 -57.215 1.00 43.12 535 ALA A N 1
ATOM 4180 C CA . ALA A 1 535 ? -29.396 -1.228 -56.089 1.00 43.12 535 ALA A CA 1
ATOM 4181 C C . ALA A 1 535 ? -28.232 -2.190 -56.397 1.00 43.12 535 ALA A C 1
ATOM 4183 O O . ALA A 1 535 ? -28.381 -3.412 -56.384 1.00 43.12 535 ALA A O 1
ATOM 4184 N N . GLU A 1 536 ? -27.062 -1.609 -56.643 1.00 34.41 536 GLU A N 1
ATOM 4185 C CA . GLU A 1 536 ? -25.801 -2.315 -56.796 1.00 34.41 536 GLU A CA 1
ATOM 4186 C C . GLU A 1 536 ? -25.259 -2.666 -55.400 1.00 34.41 536 GLU A C 1
ATOM 4188 O O . GLU A 1 536 ? -25.094 -1.801 -54.532 1.00 34.41 536 GLU A O 1
ATOM 4193 N N . ASN A 1 537 ? -25.032 -3.961 -55.163 1.00 41.59 537 ASN A N 1
ATOM 4194 C CA . ASN A 1 537 ? -24.442 -4.496 -53.938 1.00 41.59 537 ASN A CA 1
ATOM 4195 C C . ASN A 1 537 ? -23.077 -3.837 -53.687 1.00 41.59 537 ASN A C 1
ATOM 4197 O O . ASN A 1 537 ? -22.066 -4.214 -54.281 1.00 41.59 537 ASN A O 1
ATOM 4201 N N . ARG A 1 538 ? -23.035 -2.870 -52.764 1.00 33.25 538 ARG A N 1
ATOM 4202 C CA . ARG A 1 538 ? -21.785 -2.325 -52.230 1.00 33.25 538 ARG A CA 1
ATOM 4203 C C . ARG A 1 538 ? -21.113 -3.382 -51.365 1.00 33.25 538 ARG A C 1
ATOM 4205 O O . ARG A 1 538 ? -21.335 -3.461 -50.159 1.00 33.25 538 ARG A O 1
ATOM 4212 N N . THR A 1 539 ? -20.266 -4.185 -51.992 1.00 41.31 539 THR A N 1
ATOM 4213 C CA . THR A 1 539 ? -19.251 -4.959 -51.283 1.00 41.31 539 THR A CA 1
ATOM 4214 C C . THR A 1 539 ? -18.319 -3.960 -50.602 1.00 41.31 539 THR A C 1
ATOM 4216 O O . THR A 1 539 ? -17.631 -3.190 -51.269 1.00 41.31 539 THR A O 1
ATOM 4219 N N . ILE A 1 540 ? -18.336 -3.927 -49.269 1.00 36.06 540 ILE A N 1
ATOM 4220 C CA . ILE A 1 540 ? -17.397 -3.143 -48.464 1.00 36.06 540 ILE A CA 1
ATOM 4221 C C . ILE A 1 540 ? -16.018 -3.783 -48.655 1.00 36.06 540 ILE A C 1
ATOM 4223 O O . ILE A 1 540 ? -15.666 -4.743 -47.974 1.00 36.06 540 ILE A O 1
ATOM 4227 N N . THR A 1 541 ? -15.240 -3.299 -49.620 1.00 41.88 541 THR A N 1
ATOM 4228 C CA . THR A 1 541 ? -13.832 -3.673 -49.749 1.00 41.88 541 THR A CA 1
ATOM 4229 C C . THR A 1 541 ? -13.059 -2.954 -48.656 1.00 41.88 541 THR A C 1
ATOM 4231 O O . THR A 1 541 ? -12.848 -1.745 -48.731 1.00 41.88 541 THR A O 1
ATOM 4234 N N . ASN A 1 542 ? -12.676 -3.696 -47.619 1.00 47.41 542 ASN A N 1
ATOM 4235 C CA . ASN A 1 542 ? -11.781 -3.208 -46.583 1.00 47.41 542 ASN A CA 1
ATOM 4236 C C . ASN A 1 542 ? -10.385 -2.974 -47.201 1.00 47.41 542 ASN A C 1
ATOM 4238 O O . ASN A 1 542 ? -9.741 -3.951 -47.586 1.00 47.41 542 ASN A O 1
ATOM 4242 N N . PRO A 1 543 ? -9.891 -1.724 -47.301 1.00 50.03 543 PRO A N 1
ATOM 4243 C CA . PRO A 1 543 ? -8.614 -1.424 -47.951 1.00 50.03 543 PRO A CA 1
ATOM 4244 C C . PRO A 1 543 ? -7.394 -1.957 -47.181 1.00 50.03 543 PRO A C 1
ATOM 4246 O O . PRO A 1 543 ? -6.281 -1.895 -47.693 1.00 50.03 543 PRO A O 1
ATOM 4249 N N . THR A 1 544 ? -7.583 -2.493 -45.969 1.00 48.22 544 THR A N 1
ATOM 4250 C CA . THR A 1 544 ? -6.529 -3.153 -45.182 1.00 48.22 544 THR A CA 1
ATOM 4251 C C . THR A 1 544 ? -6.598 -4.680 -45.223 1.00 48.22 544 THR A C 1
ATOM 4253 O O . THR A 1 544 ? -5.773 -5.341 -44.591 1.00 48.22 544 THR A O 1
ATOM 4256 N N . PHE A 1 545 ? -7.543 -5.272 -45.965 1.00 55.53 545 PHE A N 1
ATOM 4257 C CA . PHE A 1 545 ? -7.612 -6.725 -46.105 1.00 55.53 545 PHE A CA 1
ATOM 4258 C C . PHE A 1 545 ? -6.522 -7.223 -47.057 1.00 55.53 545 PHE A C 1
ATOM 4260 O O . PHE A 1 545 ? -6.661 -7.186 -48.278 1.00 55.53 545 PHE A O 1
ATOM 4267 N N . ASN A 1 546 ? -5.424 -7.701 -46.476 1.00 74.31 546 ASN A N 1
ATOM 4268 C CA . ASN A 1 546 ? -4.387 -8.420 -47.196 1.00 74.31 546 ASN A CA 1
ATOM 4269 C C . ASN A 1 546 ? -4.719 -9.921 -47.165 1.00 74.31 546 ASN A C 1
ATOM 4271 O O . ASN A 1 546 ? -4.556 -10.586 -46.139 1.00 74.31 546 ASN A O 1
ATOM 4275 N N . ALA A 1 547 ? -5.229 -10.430 -48.289 1.00 65.50 547 ALA A N 1
ATOM 4276 C CA . ALA A 1 547 ? -5.657 -11.820 -48.430 1.00 65.50 547 ALA A CA 1
ATOM 4277 C C . ALA A 1 547 ? -4.513 -12.817 -48.177 1.00 65.50 547 ALA A C 1
ATOM 4279 O O . ALA A 1 547 ? -4.757 -13.892 -47.634 1.00 65.50 547 ALA A O 1
ATOM 4280 N N . ASP A 1 548 ? -3.274 -12.438 -48.491 1.00 69.31 548 ASP A N 1
ATOM 4281 C CA . ASP A 1 548 ? -2.107 -13.303 -48.329 1.00 69.31 548 ASP A CA 1
ATOM 4282 C C . ASP A 1 548 ? -1.717 -13.436 -46.853 1.00 69.31 548 ASP A C 1
ATOM 4284 O O . ASP A 1 548 ? -1.497 -14.545 -46.381 1.00 69.31 548 ASP A O 1
ATOM 4288 N N . LEU A 1 549 ? -1.758 -12.342 -46.083 1.00 61.38 549 LEU A N 1
ATOM 4289 C CA . LEU A 1 549 ? -1.550 -12.365 -44.625 1.00 61.38 549 LEU A CA 1
ATOM 4290 C C . LEU A 1 549 ? -2.656 -13.135 -43.893 1.00 61.38 549 LEU A C 1
ATOM 4292 O O . LEU A 1 549 ? -2.387 -13.822 -42.909 1.00 61.38 549 LEU A O 1
ATOM 4296 N N . PHE A 1 550 ? -3.901 -13.043 -44.367 1.00 58.84 550 PHE A N 1
ATOM 4297 C CA . PHE A 1 550 ? -5.015 -13.797 -43.792 1.00 58.84 550 PHE A CA 1
ATOM 4298 C C . PHE A 1 550 ? -4.912 -15.298 -44.098 1.00 58.84 550 PHE A C 1
ATOM 4300 O O . PHE A 1 550 ? -5.165 -16.126 -43.222 1.00 58.84 550 PHE A O 1
ATOM 4307 N N . ASN A 1 551 ? -4.496 -15.660 -45.313 1.00 64.94 551 ASN A N 1
ATOM 4308 C CA . ASN A 1 551 ? -4.251 -17.052 -45.685 1.00 64.94 551 ASN A CA 1
ATOM 4309 C C . ASN A 1 551 ? -3.025 -17.619 -44.956 1.00 64.94 551 ASN A C 1
ATOM 4311 O O . ASN A 1 551 ? -3.103 -18.728 -44.439 1.00 64.94 551 ASN A O 1
ATOM 4315 N N . GLN A 1 552 ? -1.964 -16.829 -44.786 1.00 62.47 552 GLN A N 1
ATOM 4316 C CA . GLN A 1 552 ? -0.790 -17.201 -43.997 1.00 62.47 552 GLN A CA 1
ATOM 4317 C C . GLN A 1 552 ? -1.138 -17.393 -42.512 1.00 62.47 552 GLN A C 1
ATOM 4319 O O . GLN A 1 552 ? -0.749 -18.387 -41.913 1.00 62.47 552 GLN A O 1
ATOM 4324 N N . TYR A 1 553 ? -1.967 -16.518 -41.929 1.00 59.44 553 TYR A N 1
ATOM 4325 C CA . TYR A 1 553 ? -2.479 -16.687 -40.562 1.00 59.44 553 TYR A CA 1
ATOM 4326 C C . TYR A 1 553 ? -3.354 -17.944 -40.408 1.00 59.44 553 TYR A C 1
ATOM 4328 O O . TYR A 1 553 ? -3.345 -18.603 -39.367 1.00 59.44 553 TYR A O 1
ATOM 4336 N N . ARG A 1 554 ? -4.122 -18.288 -41.449 1.00 58.06 554 ARG A N 1
ATOM 4337 C CA . ARG A 1 554 ? -4.957 -19.493 -41.496 1.00 58.06 554 ARG A CA 1
ATOM 4338 C C . ARG A 1 554 ? -4.124 -20.772 -41.634 1.00 58.06 554 ARG A C 1
ATOM 4340 O O . ARG A 1 554 ? -4.507 -21.791 -41.064 1.00 58.06 554 ARG A O 1
ATOM 4347 N N . GLU A 1 555 ? -3.017 -20.720 -42.367 1.00 63.97 555 GLU A N 1
ATOM 4348 C CA . GLU A 1 555 ? -2.085 -21.838 -42.548 1.00 63.97 555 GLU A CA 1
ATOM 4349 C C . GLU A 1 555 ? -1.189 -22.050 -41.313 1.00 63.97 555 GLU A C 1
ATOM 4351 O O . GLU A 1 555 ? -1.030 -23.189 -40.878 1.00 63.97 555 GLU A O 1
ATOM 4356 N N . ASP A 1 556 ? -0.720 -20.978 -40.662 1.00 55.19 556 ASP A N 1
ATOM 4357 C CA . ASP A 1 556 ? 0.116 -21.046 -39.446 1.00 55.19 556 ASP A CA 1
ATOM 4358 C C . ASP A 1 556 ? -0.650 -21.506 -38.191 1.00 55.19 556 ASP A C 1
ATOM 4360 O O . ASP A 1 556 ? -0.055 -21.910 -37.189 1.00 55.19 556 ASP A O 1
ATOM 4364 N N . ARG A 1 557 ? -1.988 -21.494 -38.230 1.00 47.94 557 ARG A N 1
ATOM 4365 C CA . ARG A 1 557 ? -2.855 -22.060 -37.186 1.00 47.94 557 ARG A CA 1
ATOM 4366 C C . ARG A 1 557 ? -3.700 -23.214 -37.710 1.00 47.94 557 ARG A C 1
ATOM 4368 O O . ARG A 1 557 ? -4.920 -23.244 -37.531 1.00 47.94 557 ARG A O 1
ATOM 4375 N N . THR A 1 558 ? -3.065 -24.252 -38.243 1.00 51.34 558 THR A N 1
ATOM 4376 C CA . THR A 1 558 ? -3.689 -25.579 -38.185 1.00 51.34 558 THR A CA 1
ATOM 4377 C C . THR A 1 558 ? -3.678 -26.061 -36.734 1.00 51.34 558 THR A C 1
ATOM 4379 O O . THR A 1 558 ? -2.764 -26.759 -36.295 1.00 51.34 558 THR A O 1
ATOM 4382 N N . MET A 1 559 ? -4.695 -25.654 -35.967 1.00 46.94 559 MET A N 1
ATOM 4383 C CA . MET A 1 559 ? -4.991 -26.227 -34.653 1.00 46.94 559 MET A CA 1
ATOM 4384 C C . MET A 1 559 ? -5.034 -27.758 -34.807 1.00 46.94 559 MET A C 1
ATOM 4386 O O . MET A 1 559 ? -5.727 -28.241 -35.714 1.00 46.94 559 MET A O 1
ATOM 4390 N N . PRO A 1 560 ? -4.325 -28.543 -33.973 1.00 69.62 560 PRO A N 1
ATOM 4391 C CA . PRO A 1 560 ? -4.383 -29.997 -34.036 1.00 69.62 560 PRO A CA 1
ATOM 4392 C C . PRO A 1 560 ? -5.847 -30.444 -34.051 1.00 69.62 560 PRO A C 1
ATOM 4394 O O . PRO A 1 560 ? -6.652 -29.931 -33.274 1.00 69.62 560 PRO A O 1
ATOM 4397 N N . ALA A 1 561 ? -6.226 -31.404 -34.902 1.00 61.78 561 ALA A N 1
ATOM 4398 C CA . ALA A 1 561 ? -7.631 -31.813 -35.078 1.00 61.78 561 ALA A CA 1
ATOM 4399 C C . ALA A 1 561 ? -8.350 -32.152 -33.750 1.00 61.78 561 ALA A C 1
ATOM 4401 O O . ALA A 1 561 ? -9.571 -32.030 -33.630 1.00 61.78 561 ALA A O 1
ATOM 4402 N N . ARG A 1 562 ? -7.579 -32.540 -32.726 1.00 56.22 562 ARG A N 1
ATOM 4403 C CA . ARG A 1 562 ? -8.041 -32.777 -31.356 1.00 56.22 562 ARG A CA 1
ATOM 4404 C C . ARG A 1 562 ? -8.475 -31.496 -30.627 1.00 56.22 562 ARG A C 1
ATOM 4406 O O . ARG A 1 562 ? -9.499 -31.524 -29.949 1.00 56.22 562 ARG A O 1
ATOM 4413 N N . GLU A 1 563 ? -7.749 -30.395 -30.787 1.00 59.19 563 GLU A N 1
ATOM 4414 C CA . GLU A 1 563 ? -8.074 -29.087 -30.202 1.00 59.19 563 GLU A CA 1
ATOM 4415 C C . GLU A 1 563 ? -9.229 -28.418 -30.941 1.00 59.19 563 GLU A C 1
ATOM 4417 O O . GLU A 1 563 ? -10.146 -27.917 -30.298 1.00 59.19 563 GLU A O 1
ATOM 4422 N N . LEU A 1 564 ? -9.279 -28.536 -32.274 1.00 64.88 564 LEU A N 1
ATOM 4423 C CA . LEU A 1 564 ? -10.425 -28.077 -33.065 1.00 64.88 564 LEU A CA 1
ATOM 4424 C C . LEU A 1 564 ? -11.718 -28.794 -32.639 1.00 64.88 564 LEU A C 1
ATOM 4426 O O . LEU A 1 564 ? -12.782 -28.183 -32.537 1.00 64.88 564 LEU A O 1
ATOM 4430 N N . LYS A 1 565 ? -11.641 -30.098 -32.342 1.00 71.38 565 LYS A N 1
ATOM 4431 C CA . LYS A 1 565 ? -12.777 -30.861 -31.812 1.00 71.38 565 LYS A CA 1
ATOM 4432 C C . LYS A 1 565 ? -13.185 -30.380 -30.417 1.00 71.38 565 LYS A C 1
ATOM 4434 O O . LYS A 1 565 ? -14.380 -30.305 -30.150 1.00 71.38 565 LYS A O 1
ATOM 4439 N N . HIS A 1 566 ? -12.226 -30.042 -29.553 1.00 60.88 566 HIS A N 1
ATOM 4440 C CA . HIS A 1 566 ? -12.494 -29.550 -28.197 1.00 60.88 566 HIS A CA 1
ATOM 4441 C C . HIS A 1 566 ? -13.104 -28.141 -28.207 1.00 60.88 566 HIS A C 1
ATOM 4443 O O . HIS A 1 566 ? -14.098 -27.895 -27.532 1.00 60.88 566 HIS A O 1
ATOM 4449 N N . PHE A 1 567 ? -12.579 -27.251 -29.049 1.00 60.56 567 PHE A N 1
ATOM 4450 C CA . PHE A 1 567 ? -13.103 -25.904 -29.255 1.00 60.56 567 PHE A CA 1
ATOM 4451 C C . PHE A 1 567 ? -14.534 -25.926 -29.812 1.00 60.56 567 PHE A C 1
ATOM 4453 O O . PHE A 1 567 ? -15.420 -25.269 -29.272 1.00 60.56 567 PHE A O 1
ATOM 4460 N N . ASN A 1 568 ? -14.807 -26.774 -30.811 1.00 73.31 568 ASN A N 1
ATOM 4461 C CA . ASN A 1 568 ? -16.169 -26.978 -31.314 1.00 73.31 568 ASN A CA 1
ATOM 4462 C C . ASN A 1 568 ? -17.114 -27.574 -30.256 1.00 73.31 568 ASN A C 1
ATOM 4464 O O . ASN A 1 568 ? -18.312 -27.291 -30.271 1.00 73.31 568 ASN A O 1
ATOM 4468 N N . LEU A 1 569 ? -16.601 -28.394 -29.333 1.00 78.38 569 LEU A N 1
ATOM 4469 C CA . LEU A 1 569 ? -17.393 -28.923 -28.223 1.00 78.38 569 LEU A CA 1
ATOM 4470 C C . LEU A 1 569 ? -17.744 -27.823 -27.211 1.00 78.38 569 LEU A C 1
ATOM 4472 O O . LEU A 1 569 ? -18.880 -27.776 -26.747 1.00 78.38 569 LEU A O 1
ATOM 4476 N N . MET A 1 570 ? -16.799 -26.922 -26.917 1.00 66.56 570 MET A N 1
ATOM 4477 C CA . MET A 1 570 ? -17.033 -25.763 -26.050 1.00 66.56 570 MET A CA 1
ATOM 4478 C C . MET A 1 570 ? -18.030 -24.778 -26.661 1.00 66.56 570 MET A C 1
ATOM 4480 O O . MET A 1 570 ? -18.932 -24.338 -25.957 1.00 66.56 570 MET A O 1
ATOM 4484 N N . LEU A 1 571 ? -17.938 -24.498 -27.966 1.00 67.88 571 LEU A N 1
ATOM 4485 C CA . LEU A 1 571 ? -18.917 -23.656 -28.664 1.00 67.88 571 LEU A CA 1
ATOM 4486 C C . LEU A 1 571 ? -20.330 -24.248 -28.586 1.00 67.88 571 LEU A C 1
ATOM 4488 O O . LEU A 1 571 ? -21.270 -23.545 -28.235 1.00 67.88 571 LEU A O 1
ATOM 4492 N N . ARG A 1 572 ? -20.478 -25.563 -28.795 1.00 81.56 572 ARG A N 1
ATOM 4493 C CA . ARG A 1 572 ? -21.776 -26.243 -28.637 1.00 81.56 572 ARG A CA 1
ATOM 4494 C C . ARG A 1 572 ? -22.288 -26.227 -27.197 1.00 81.56 572 ARG A C 1
ATOM 4496 O O . ARG A 1 572 ? -23.490 -26.121 -26.979 1.00 81.56 572 ARG A O 1
ATOM 4503 N N . ALA A 1 573 ? -21.401 -26.365 -26.211 1.00 70.69 573 ALA A N 1
ATOM 4504 C CA . ALA A 1 573 ? -21.777 -26.290 -24.801 1.00 70.69 573 ALA A CA 1
ATOM 4505 C C . ALA A 1 573 ? -22.250 -24.879 -24.422 1.00 70.69 573 ALA A C 1
ATOM 4507 O O . ALA A 1 573 ? -23.235 -24.739 -23.698 1.00 70.69 573 ALA A O 1
ATOM 4508 N N . TRP A 1 574 ? -21.587 -23.852 -24.953 1.00 68.38 574 TRP A N 1
ATOM 4509 C CA . TRP A 1 574 ? -21.966 -22.458 -24.765 1.00 68.38 574 TRP A CA 1
ATOM 4510 C C . TRP A 1 574 ? -23.305 -22.128 -25.437 1.00 68.38 574 TRP A C 1
ATOM 4512 O O . TRP A 1 574 ? -24.179 -21.567 -24.777 1.00 68.38 574 TRP A O 1
ATOM 4522 N N . ASP A 1 575 ? -23.525 -22.571 -26.679 1.00 78.88 575 ASP A N 1
ATOM 4523 C CA . ASP A 1 575 ? -24.815 -22.417 -27.369 1.00 78.88 575 ASP A CA 1
ATOM 4524 C C . ASP A 1 575 ? -25.953 -23.085 -26.589 1.00 78.88 575 ASP A C 1
ATOM 4526 O O . ASP A 1 575 ? -27.006 -22.484 -26.375 1.00 78.88 575 ASP A O 1
ATOM 4530 N N . ASN A 1 576 ? -25.734 -24.303 -26.085 1.00 82.88 576 ASN A N 1
ATOM 4531 C CA . ASN A 1 576 ? -26.730 -25.005 -25.276 1.00 82.88 576 ASN A CA 1
ATOM 4532 C C . ASN A 1 576 ? -27.029 -24.273 -23.957 1.00 82.88 576 ASN A C 1
ATOM 4534 O O . ASN A 1 576 ? -28.191 -24.178 -23.562 1.00 82.88 576 ASN A O 1
ATOM 4538 N N . ALA A 1 577 ? -26.007 -23.739 -23.280 1.00 67.62 577 ALA A N 1
ATOM 4539 C CA . ALA A 1 577 ? -26.184 -22.972 -22.046 1.00 67.62 577 ALA A CA 1
ATOM 4540 C C . ALA A 1 577 ? -26.933 -21.650 -22.295 1.00 67.62 577 ALA A C 1
ATOM 4542 O O . ALA A 1 577 ? -27.813 -21.282 -21.516 1.00 67.62 577 ALA A O 1
ATOM 4543 N N . SER A 1 578 ? -26.634 -20.975 -23.408 1.00 71.44 578 SER A N 1
ATOM 4544 C CA . SER A 1 578 ? -27.325 -19.760 -23.849 1.00 71.44 578 SER A CA 1
ATOM 4545 C C . SER A 1 578 ? -28.805 -20.030 -24.154 1.00 71.44 578 SER A C 1
ATOM 4547 O O . SER A 1 578 ? -29.685 -19.321 -23.660 1.00 71.44 578 SER A O 1
ATOM 4549 N N . GLN A 1 579 ? -29.113 -21.120 -24.868 1.00 81.44 579 GLN A N 1
ATOM 4550 C CA . GLN A 1 579 ? -30.495 -21.531 -25.146 1.00 81.44 579 GLN A CA 1
ATOM 4551 C C . GLN A 1 579 ? -31.261 -21.904 -23.868 1.00 81.44 579 GLN A C 1
ATOM 4553 O O . GLN A 1 579 ? -32.404 -21.487 -23.696 1.00 81.44 579 GLN A O 1
ATOM 4558 N N . GLN A 1 580 ? -30.631 -22.611 -22.922 1.00 81.31 580 GLN A N 1
ATOM 4559 C CA . GLN A 1 580 ? -31.254 -22.927 -21.630 1.00 81.31 580 GLN A CA 1
ATOM 4560 C C . GLN A 1 580 ? -31.536 -21.672 -20.793 1.00 81.31 580 GLN A C 1
ATOM 4562 O O . GLN A 1 580 ? -32.596 -21.571 -20.172 1.00 81.31 580 GLN A O 1
ATOM 4567 N N . ALA A 1 581 ? -30.621 -20.698 -20.792 1.00 68.06 581 ALA A N 1
ATOM 4568 C CA . ALA A 1 581 ? -30.828 -19.417 -20.122 1.00 68.06 581 ALA A CA 1
ATOM 4569 C C . ALA A 1 581 ? -31.982 -18.623 -20.761 1.00 68.06 581 ALA A C 1
ATOM 4571 O O . ALA A 1 581 ? -32.817 -18.074 -20.039 1.00 68.06 581 ALA A O 1
ATOM 4572 N N . LYS A 1 582 ? -32.087 -18.635 -22.098 1.00 79.06 582 LYS A N 1
ATOM 4573 C CA . LYS A 1 582 ? -33.200 -18.032 -22.851 1.00 79.06 582 LYS A CA 1
ATOM 4574 C C . LYS A 1 582 ? -34.538 -18.696 -22.522 1.00 79.06 582 LYS A C 1
ATOM 4576 O O . LYS A 1 582 ? -35.498 -17.997 -22.208 1.00 79.06 582 LYS A O 1
ATOM 4581 N N . GLU A 1 583 ? -34.614 -20.028 -22.547 1.00 82.19 583 GLU A N 1
ATOM 4582 C CA . GLU A 1 583 ? -35.838 -20.764 -22.202 1.00 82.19 583 GLU A CA 1
ATOM 4583 C C . GLU A 1 583 ? -36.282 -20.504 -20.762 1.00 82.19 583 GLU A C 1
ATOM 4585 O O . GLU A 1 583 ? -37.478 -20.361 -20.499 1.00 82.19 583 GLU A O 1
ATOM 4590 N N . LYS A 1 584 ? -35.326 -20.419 -19.832 1.00 82.25 584 LYS A N 1
ATOM 4591 C CA . LYS A 1 584 ? -35.600 -20.088 -18.434 1.00 82.25 584 LYS A CA 1
ATOM 4592 C C . LYS A 1 584 ? -36.144 -18.665 -18.297 1.00 82.25 584 LYS A C 1
ATOM 4594 O O . LYS A 1 584 ? -37.193 -18.482 -17.694 1.00 82.25 584 LYS A O 1
ATOM 4599 N N . ALA A 1 585 ? -35.509 -17.679 -18.929 1.00 70.69 585 ALA A N 1
ATOM 4600 C CA . ALA A 1 585 ? -35.967 -16.291 -18.889 1.00 70.69 585 ALA A CA 1
ATOM 4601 C C . ALA A 1 585 ? -37.348 -16.089 -19.550 1.00 70.69 585 ALA A C 1
ATOM 4603 O O . ALA A 1 585 ? -38.154 -15.286 -19.076 1.00 70.69 585 ALA A O 1
ATOM 4604 N N . LEU A 1 586 ? -37.655 -16.852 -20.607 1.00 76.50 586 LEU A N 1
ATOM 4605 C CA . LEU A 1 586 ? -38.973 -16.842 -21.248 1.00 76.50 586 LEU A CA 1
ATOM 4606 C C . LEU A 1 586 ? -40.053 -17.474 -20.350 1.00 76.50 586 LEU A C 1
ATOM 4608 O O . LEU A 1 586 ? -41.161 -16.949 -20.270 1.00 76.50 586 LEU A O 1
ATOM 4612 N N . LYS A 1 587 ? -39.736 -18.578 -19.653 1.00 82.19 587 LYS A N 1
ATOM 4613 C CA . LYS A 1 587 ? -40.643 -19.227 -18.683 1.00 82.19 587 LYS A CA 1
ATOM 4614 C C . LYS A 1 587 ? -40.894 -18.362 -17.452 1.00 82.19 587 LYS A C 1
ATOM 4616 O O . LYS A 1 587 ? -42.022 -18.313 -16.972 1.00 82.19 587 LYS A O 1
ATOM 4621 N N . ASP A 1 588 ? -39.867 -17.656 -16.991 1.00 82.31 588 ASP A N 1
ATOM 4622 C CA . ASP A 1 588 ? -39.935 -16.785 -15.817 1.00 82.31 588 ASP A CA 1
ATOM 4623 C C . ASP A 1 588 ? -40.588 -15.420 -16.135 1.00 82.31 588 ASP A C 1
ATOM 4625 O O . ASP A 1 588 ? -40.729 -14.579 -15.250 1.00 82.31 588 ASP A O 1
ATOM 4629 N N . GLY A 1 589 ? -40.990 -15.177 -17.392 1.00 79.31 589 GLY A N 1
ATOM 4630 C CA . GLY A 1 589 ? -41.655 -13.942 -17.828 1.00 79.31 589 GLY A CA 1
ATOM 4631 C C . GLY A 1 589 ? -40.760 -12.699 -17.804 1.00 79.31 589 GLY A C 1
ATOM 4632 O O . GLY A 1 589 ? -41.260 -11.582 -17.918 1.00 79.31 589 GLY A O 1
ATOM 4633 N N . THR A 1 590 ? -39.445 -12.882 -17.656 1.00 72.88 590 THR A N 1
ATOM 4634 C CA . THR A 1 590 ? -38.460 -11.794 -17.541 1.00 72.88 590 THR A CA 1
ATOM 4635 C C . THR A 1 590 ? -37.982 -11.269 -18.892 1.00 72.88 590 THR A C 1
ATOM 4637 O O . THR A 1 590 ? -37.425 -10.176 -18.942 1.00 72.88 590 THR A O 1
ATOM 4640 N N . LEU A 1 591 ? -38.234 -11.995 -19.989 1.00 67.62 591 LEU A N 1
ATOM 4641 C CA . LEU A 1 591 ? -37.967 -11.532 -21.352 1.00 67.62 591 LEU A CA 1
ATOM 4642 C C . LEU A 1 591 ? -39.247 -11.461 -22.193 1.00 67.62 591 LEU A C 1
ATOM 4644 O O . LEU A 1 591 ? -39.965 -12.448 -22.362 1.00 67.62 591 LEU A O 1
ATOM 4648 N N . SER A 1 592 ? -39.495 -10.295 -22.794 1.00 69.38 592 SER A N 1
ATOM 4649 C CA . SER A 1 592 ? -40.549 -10.103 -23.795 1.00 69.38 592 SER A CA 1
ATOM 4650 C C . SER A 1 592 ? -40.210 -10.832 -25.104 1.00 69.38 592 SER A C 1
ATOM 4652 O O . SER A 1 592 ? -39.055 -10.871 -25.534 1.00 69.38 592 SER A O 1
ATOM 4654 N N . THR A 1 593 ? -41.217 -11.344 -25.822 1.00 61.47 593 THR A N 1
ATOM 4655 C CA . THR A 1 593 ? -41.051 -12.004 -27.138 1.00 61.47 593 THR A CA 1
ATOM 4656 C C . THR A 1 593 ? -40.383 -11.108 -28.189 1.00 61.47 593 THR A C 1
ATOM 4658 O O . THR A 1 593 ? -39.798 -11.616 -29.145 1.00 61.47 593 THR A O 1
ATOM 4661 N N . LYS A 1 594 ? -40.430 -9.778 -28.020 1.00 54.47 594 LYS A N 1
ATOM 4662 C CA . LYS A 1 594 ? -39.691 -8.820 -28.862 1.00 54.47 594 LYS A CA 1
ATOM 4663 C C . LYS A 1 594 ? -38.202 -8.734 -28.517 1.00 54.47 594 LYS A C 1
ATOM 4665 O O . LYS A 1 594 ? -37.398 -8.505 -29.413 1.00 54.47 594 LYS A O 1
ATOM 4670 N N . GLU A 1 595 ? -37.831 -8.927 -27.257 1.00 47.97 595 GLU A N 1
ATOM 4671 C CA . GLU A 1 595 ? -36.438 -8.873 -26.795 1.00 47.97 595 GLU A CA 1
ATOM 4672 C C . GLU A 1 595 ? -35.706 -10.186 -27.078 1.00 47.97 595 GLU A C 1
ATOM 4674 O O . GLU A 1 595 ? -34.537 -10.164 -27.451 1.00 47.97 595 GLU A O 1
ATOM 4679 N N . GLY A 1 596 ? -36.421 -11.318 -27.053 1.00 55.84 596 GLY A N 1
ATOM 4680 C CA . GLY A 1 596 ? -35.875 -12.618 -27.453 1.00 55.84 596 GLY A CA 1
ATOM 4681 C C . GLY A 1 596 ? -35.426 -12.691 -28.920 1.00 55.84 596 GLY A C 1
ATOM 4682 O O . GLY A 1 596 ? -34.520 -13.459 -29.225 1.00 55.84 596 GLY A O 1
ATOM 4683 N N . LYS A 1 597 ? -36.011 -11.868 -29.807 1.00 53.50 597 LYS A N 1
ATOM 4684 C CA . LYS A 1 597 ? -35.598 -11.714 -31.220 1.00 53.50 597 LYS A CA 1
ATOM 4685 C C . LYS A 1 597 ? -34.416 -10.767 -31.427 1.00 53.50 597 LYS A C 1
ATOM 4687 O O . LYS A 1 597 ? -33.877 -10.714 -32.520 1.00 53.50 597 LYS A O 1
ATOM 4692 N N . ARG A 1 598 ? -34.070 -9.968 -30.416 1.00 43.16 598 ARG A N 1
ATOM 4693 C CA . ARG A 1 598 ? -32.911 -9.060 -30.431 1.00 43.16 598 ARG A CA 1
ATOM 4694 C C . ARG A 1 598 ? -31.665 -9.714 -29.817 1.00 43.16 598 ARG A C 1
ATOM 4696 O O . ARG A 1 598 ? -30.574 -9.175 -29.931 1.00 43.16 598 ARG A O 1
ATOM 4703 N N . TRP A 1 599 ? -31.881 -10.825 -29.113 1.00 46.47 599 TRP A N 1
ATOM 4704 C CA . TRP A 1 599 ? -30.870 -11.734 -28.576 1.00 46.47 599 TRP A CA 1
ATOM 4705 C C . TRP A 1 599 ? -30.377 -12.764 -29.611 1.00 46.47 599 TRP A C 1
ATOM 4707 O O . TRP A 1 599 ? -29.325 -13.359 -29.401 1.00 46.47 599 TRP A O 1
ATOM 4717 N N . GLU A 1 600 ? -31.152 -12.992 -30.678 1.00 46.66 600 GLU A N 1
ATOM 4718 C CA . GLU A 1 600 ? -30.734 -13.676 -31.917 1.00 46.66 600 GLU A CA 1
ATOM 4719 C C . GLU A 1 600 ? -29.971 -12.704 -32.818 1.00 46.66 600 GLU A C 1
ATOM 4721 O O . GLU A 1 600 ? -28.994 -13.158 -33.453 1.00 46.66 600 GLU A O 1
#

Secondary structure (DSSP, 8-state):
------------------------------PPPPS---------------PPPP-------------SSHHHHHHHHHHHHHHHHHHHHHHHHHHHHHHHHHHHHHHHHHTTS-SHHHHHHHHHHHHHHHHHSS---HHHHHHHHHHHHHHTT-TTTSHHHHHHHHHHH-PPPTTPPPTT---TTSS-------HHHHHHHHHHHHHH-GGG--HHHHHHHHHHHHHHHHHHHHHHHHHHHHHHHHHHHHT--HHHH-HHHHHHHHHHHT-SSGGGS-HHHHHHHHS-TTTHHHHHHHHHHHHHHHTT-TT------HHHHHHHHTT--S---TT--TTTS--GGGS-S--HHHHHHHHHHHHHHTTSSPPPHHHHHHHH--------SHHHHHHHHHHHHHHHHHHH-TTSHHHHHHHHHHHHHHHTHHHHHHHHHHS-HHHHHHHHHHHHHHHHHHHHHHHHHHHSTT--GGGSPPP-TTHHHHHHHTT--------HHHHHHTT-----------------------------------TT--HHHHHHHHHHT---HHHHHHHHHHHHHHHHHHHHHHHHHHHTT-S-TTTTTT--

Mean predicted aligned error: 20.74 Å

Organism: NCBI:txid426638

Radius of gyration: 44.68 Å; Cα contacts (8 Å, |Δi|>4): 407; chains: 1; bounding box: 125×78×142 Å

Sequence (600 aa):
MAITKNDSTSKEGLDDEYDTCDYVNIASAIPVPNPNTSEVSGTTGDNYSFTPSETGVDYNQYPQHDSTKEDSTKYQNSNQIGAGVVAAVIAMPLLGPVFATAAGVAAAYGTTQDGPAGDACRAAGDVALIAIDRPHTPKELWTTLRGAIVNDGVEQACEPLTNYLQACMSRPAPHDLSHLALDSDDLPTVVALDPDLIAHRRRLLYEDFPHFNNSVGHTQATLVSQGIHALTQEVHLGRIQTQQERDRARNKTYQSEYPASYQRLLSYAQVQNGNLLQPVWNQLARAKKGDRIRILHQHLELAKQQLQLTYVKVDTTPGILEKFFNLQYHSASATGNFKEYFNSFLLDTSNSSVVQQATLYETLHSGGAAPSAADLQLISDLDIKASTDTVSYLYLIQKYLIYHQCLWGGAHPVTTSLATYYRMLNQKQVELQMYQSGCKMNDRLLFWPRLQFNLQTEIDYWFDMASYPNVQPADLPTLNTHGVFQAIRLHNQWEPIMGSHYLEQLGLKTVYPSPAPAVGGLQGRDDSDSRDQPAENRTITNPTFNADLFNQYREDRTMPARELKHFNLMLRAWDNASQQAKEKALKDGTLSTKEGKRWE

Solvent-accessible surface area (backbone atoms only — not comparable to full-atom values): 36539 Å² total; per-residue (Å²): 135,89,83,88,88,84,89,84,89,81,89,85,88,82,89,82,92,74,90,76,80,81,78,80,82,86,80,85,86,82,84,80,86,75,94,82,83,83,90,85,88,86,90,82,90,83,90,82,87,80,84,88,79,89,78,91,78,92,82,92,79,78,79,88,76,92,75,89,66,65,66,63,57,57,54,53,51,51,27,27,52,20,15,14,51,47,37,18,62,64,28,31,86,76,60,35,69,70,52,4,52,51,39,8,53,50,31,24,53,33,39,73,44,88,54,75,65,11,52,52,26,38,53,49,3,55,57,32,46,66,62,66,77,49,98,65,55,56,64,56,45,42,60,54,48,50,54,51,34,59,76,71,70,42,50,82,82,44,41,70,60,51,52,49,39,54,54,68,62,56,76,59,60,96,89,52,74,54,94,80,62,69,56,87,86,71,58,78,75,73,72,76,76,53,66,64,58,52,52,49,52,50,50,50,48,43,70,79,36,62,86,73,65,47,66,75,56,51,56,54,54,50,53,50,51,52,51,52,49,53,51,52,50,50,56,49,51,51,51,51,49,52,49,51,51,51,50,51,55,72,64,41,34,39,55,78,77,38,59,86,50,37,66,52,50,30,41,67,60,68,39,97,49,80,86,74,50,44,67,58,53,41,50,47,49,53,39,54,84,48,50,33,61,60,53,51,48,54,44,38,52,51,27,24,58,76,69,68,42,77,88,64,84,78,84,72,43,64,52,58,53,51,29,61,74,68,64,25,49,37,78,91,51,95,81,59,58,75,87,75,26,58,56,63,45,61,55,62,90,69,67,73,66,47,54,53,35,37,53,49,52,37,43,52,57,68,71,80,50,86,75,52,7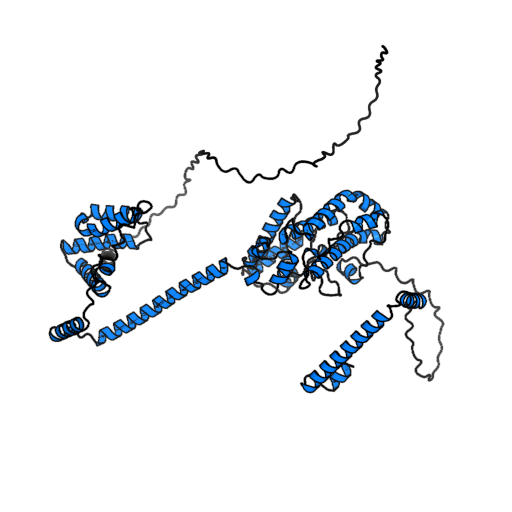6,65,55,55,49,58,44,61,60,75,63,56,49,60,36,64,47,71,66,55,40,53,53,35,52,50,48,46,43,27,52,38,29,36,61,53,29,69,86,29,68,66,33,44,38,48,54,49,32,52,53,51,49,64,75,39,42,67,62,52,53,52,52,42,69,72,41,57,76,76,54,34,53,43,46,49,38,39,54,53,47,49,56,47,50,47,50,25,50,44,45,51,56,40,62,46,88,88,66,51,80,86,74,54,78,78,67,70,56,58,57,55,60,50,24,55,76,69,71,44,98,58,79,61,89,74,55,71,66,50,31,54,64,46,69,50,72,75,80,67,79,71,76,72,79,76,76,80,75,80,89,76,78,88,82,91,85,88,83,89,81,77,94,72,84,80,75,83,76,60,93,81,70,52,67,65,61,53,51,49,55,54,62,77,54,70,61,55,73,70,53,50,52,49,52,54,49,50,52,53,51,48,52,50,51,51,51,52,52,49,54,48,34,50,72,69,65,76,47,54,80,74,54,60,64,72,74,106

pLDDT: mean 72.49, std 20.01, range [29.56, 97.44]

Foldseek 3Di:
DDDDDDDDDDDDDDDDDDDDDDPPDPDDDDDDDDPDDDDDDDDDDDDDDDDDDDDDDDDPDDDPDPDDPPVVVVLLQQLLQLLLQVQLVVCCVPPNNVVSNVSSNVLSVQCVDDDDSVLLSSLSSVLRCVPPVDPDDLVRNLVVSVVSCVVSVVCVVCVVVNVVSVLSPDDDDVPDDRPPPDDPVPDPPPPPPPVVVVVVVVVVCCVVPVVVPPVVVVVVVVVVVVVVVVVVVVVVVVVVVVVVVVVCLVPFALCNQPVPCVVLLCLQLQHPDSVPFFVLRRVLRSDQQLCNQVSLVVLLCVLCVVVVVNVQDAFDAPLNVVQVSVVQLADPDPLDDPSRHDALQLRDPDDDLRVVRSVLSNCCRVPPDPDDPVNVVSSSDRQGAFDQDLVRLLSSLSNVLSSCCSGNNCPGLLSVLSVVLSVVCVVCVVVLVVLLVPDDPLVSRCSRVQVRVLQSVLSNQQSVQSSDPPDHPVNGDRRPSCVLVVCSVVVHPNGDDDDCSVCVSNVNDDPDPDDPPPPDDDDDDDDDDDDDDDDDDPPPDDPPDDVVVVVVVVVVPPPPVVVVVVVVVVVVVVVVVVVVVLVVCVVVVVDDPVVSVVVD